Protein AF-0000000084788183 (afdb_homodimer)

Nearest PDB structures (foldseek):
  3l19-assembly2_B  TM=3.727E-01  e=2.299E-02  Cryptosporidium parvum Iowa II
  2lhh-assembly1_A  TM=4.903E-01  e=1.060E-01  Saccharomyces cerevisiae S288C
  1irj-assembly3_F  TM=5.472E-01  e=1.823E+00  Homo sapiens
  1irj-assembly1_A  TM=5.145E-01  e=3.087E+00  Homo sapiens
  3jbh-assembly1_E-1  TM=3.354E-01  e=2.500E+00  Aphonopelma

pLDDT: mean 84.07, std 25.74, range [21.78, 98.88]

Organism: Brachypodium distachyon (NCBI:txid15368)

Solvent-accessible surface area (backbone atoms only — not comparable to full-atom values): 24147 Å² total; per-residue (Å²): 137,83,79,79,76,76,72,72,74,77,70,76,78,75,74,77,72,68,62,69,68,70,58,44,65,67,57,60,65,68,68,66,78,82,59,67,41,84,66,74,66,85,78,49,37,29,44,43,37,28,54,44,67,27,22,76,61,35,54,56,53,29,41,49,68,30,39,24,49,39,36,40,53,69,67,43,54,69,70,57,19,50,40,49,23,53,44,51,22,52,50,39,1,41,30,22,41,62,92,85,58,65,84,79,43,48,44,32,30,46,92,35,47,48,47,67,61,66,54,30,54,78,55,33,45,47,86,74,22,36,70,32,68,69,40,44,51,46,52,34,72,75,42,22,77,92,41,68,61,28,29,42,65,67,34,48,52,50,47,51,63,70,30,48,39,89,91,42,42,70,25,39,17,58,45,51,54,52,52,51,52,47,45,70,71,55,32,46,96,89,47,39,33,36,48,68,54,54,56,20,52,53,38,20,55,41,57,56,51,50,32,52,51,50,51,51,51,61,70,71,106,136,84,78,81,77,77,72,74,74,76,68,77,78,74,74,77,74,67,64,70,68,71,59,41,66,68,59,59,64,71,71,66,78,83,59,66,42,85,67,75,67,83,76,49,36,29,45,43,37,28,56,44,66,27,23,74,59,34,55,57,52,29,43,49,68,31,38,24,50,39,35,40,53,67,67,45,54,68,69,58,19,50,41,48,23,54,45,50,22,51,50,39,1,41,31,21,42,61,92,85,57,68,84,79,42,47,43,32,29,47,91,36,47,48,47,67,62,67,56,28,54,77,56,33,44,48,86,74,21,36,74,32,69,69,40,47,51,46,52,34,73,75,43,24,77,91,41,69,60,26,30,42,67,68,34,49,52,50,47,51,64,71,31,50,39,88,90,43,42,70,24,39,17,58,45,53,52,51,51,51,52,48,45,71,71,54,32,46,96,88,46,40,32,34,48,68,52,54,55,19,53,54,36,19,55,39,58,56,51,51,30,52,52,50,53,52,50,61,70,73,104

Radius of gyration: 25.4 Å; Cα contacts (8 Å, |Δi|>4): 578; chains: 2; bounding box: 79×82×58 Å

InterPro domains:
  IPR002048 EF-hand domain [PS50222] (42-77)
  IPR007736 Caleosin-related [PF05042] (43-210)
  IPR007736 Caleosin-related [PTHR31495] (33-217)

Foldseek 3Di:
DPPDPPPPPPPPPPPPPPDVPVVCVVPVVPPDDLPQPQPPCVPDALQLLLCVLLVPSNPQKHALVSQLVLCVLLPDDNVVSNVVSQVVQQLQQVQQDDPPDDPPRRMHGSCRNLSSDFFLDQCQAPSNLHGDVVSLQVLLVPQVDPDSFWHAPVSLVVSLVVSDDPVCNVRSPVSVVVSVVLQVRAADPVRIRGSVSVSCNSRNVNSVVSSVVVVVVVVVD/DPPDPPPDPPPPPPPPPPDPPVVCVVPVVPPDDLPQPQPPCVPDALQLLLCVLLVVSNPQKHALVSQLVLCVLLPDDNVVSNVVSQVVQQLQQVQQDDPPDDPPRRMHGSCRSLSSDFFLDQCQAPSNLHGDVVSLQVLLVPQVDVDSFWHAPVSLVVSLVVSDDPVCNVRSPVSVVVSVVLQVRAADPVRIRGSVSVSCNSRNVNSVVSSVVVVVVVVVD

Secondary structure (DSSP, 8-state):
-----GGGG----------HHHHHHHHTTTT---------GGG--HHHHHHHTT-TT-SSEE-HHHHHHHHHHTT--HHHHHHHHHHHHHHHHHHHS-TTPPSS---EEGGGGGGG--SSS-S-B-TTS-B-HHHHHHHHHHH--SBTTEE-HHHHHHHHHHT--TT-GGGGHHHHHHHHHHHHHH--TTS-EEHHHHHHHHHSHHHHHHHHHHHHHHHH-/-----GGGG----------HHHHHHHHTTTT---------GGG--HHHHHHHTT-TT-SSEE-HHHHHHHHHHTT--HHHHHHHHHHHHHHHHHHHS-TTPPSS---EEGGGGGGG--SSS-S-B-TTS-B-HHHHHHHHHHH--SBTTEE-HHHHHHHHHHT--TT-GGGSHHHHHHHHHHHHHH--TTS-EEHHHHHHHHHSHHHHHHHHHHHHHHHH-

Sequence (442 aa):
MMVNRRRLLEGGVASLQLPPVTILLFLWICSWGHATADADTANMTALQKHVSFFDRNKDGIITPSETFEGFVALGYDVAFSRDFASSVHAALGPITSPVDAPLPHVAIYIDQIHRAMHGSDTGALDAKGRFVPQKFEEIFIKHAKVRQDALTSSEVEEMILASRDPLDPRSWSAPETEWGLTYKLASDKRGFLHKDSVRGIYDGSLFVKLEEERMSYQSEMMMVNRRRLLEGGVASLQLPPVTILLFLWICSWGHATADADTANMTALQKHVSFFDRNKDGIITPSETFEGFVALGYDVAFSRDFASSVHAALGPITSPVDAPLPHVAIYIDQIHRAMHGSDTGALDAKGRFVPQKFEEIFIKHAKVRQDALTSSEVEEMILASRDPLDPRSWSAPETEWGLTYKLASDKRGFLHKDSVRGIYDGSLFVKLEEERMSYQSEM

Structure (mmCIF, N/CA/C/O backbone):
data_AF-0000000084788183-model_v1
#
loop_
_entity.id
_entity.type
_entity.pdbx_description
1 polymer 'EF-hand domain-containing protein'
#
loop_
_atom_site.group_PDB
_atom_site.id
_atom_site.type_symbol
_atom_site.label_atom_id
_atom_site.label_alt_id
_atom_site.label_comp_id
_atom_site.label_asym_id
_atom_site.label_entity_id
_atom_site.label_seq_id
_atom_site.pdbx_PDB_ins_code
_atom_site.Cartn_x
_atom_site.Cartn_y
_atom_site.Cartn_z
_atom_site.occupancy
_atom_site.B_iso_or_equiv
_atom_site.auth_seq_id
_atom_site.auth_comp_id
_atom_site.auth_asym_id
_atom_site.auth_atom_id
_atom_site.pdbx_PDB_model_num
ATOM 1 N N . MET A 1 1 ? -52.344 -48.938 0.694 1 25.39 1 MET A N 1
ATOM 2 C CA . MET A 1 1 ? -50.938 -48.906 0.22 1 25.39 1 MET A CA 1
ATOM 3 C C . MET A 1 1 ? -50.344 -47.531 0.364 1 25.39 1 MET A C 1
ATOM 5 O O . MET A 1 1 ? -50.594 -46.656 -0.473 1 25.39 1 MET A O 1
ATOM 9 N N . MET A 1 2 ? -50.406 -46.969 1.59 1 27.22 2 MET A N 1
ATOM 10 C CA . MET A 1 2 ? -50.156 -45.625 2.125 1 27.22 2 MET A CA 1
ATOM 11 C C . MET A 1 2 ? -48.688 -45.281 2.068 1 27.22 2 MET A C 1
ATOM 13 O O . MET A 1 2 ? -47.875 -45.938 2.715 1 27.22 2 MET A O 1
ATOM 17 N N . VAL A 1 3 ? -48.188 -44.969 0.795 1 27.77 3 VAL A N 1
ATOM 18 C CA . VAL A 1 3 ? -46.844 -44.625 0.38 1 27.77 3 VAL A CA 1
ATOM 19 C C . VAL A 1 3 ? -46.281 -43.5 1.253 1 27.77 3 VAL A C 1
ATOM 21 O O . VAL A 1 3 ? -46.969 -42.5 1.497 1 27.77 3 VAL A O 1
ATOM 24 N N . ASN A 1 4 ? -45.312 -43.844 2.129 1 21.95 4 ASN A N 1
ATOM 25 C CA . ASN A 1 4 ? -44.531 -43.219 3.199 1 21.95 4 ASN A CA 1
ATOM 26 C C . ASN A 1 4 ? -43.719 -42.062 2.684 1 21.95 4 ASN A C 1
ATOM 28 O O . ASN A 1 4 ? -42.781 -42.25 1.893 1 21.95 4 ASN A O 1
ATOM 32 N N . ARG A 1 5 ? -44.25 -40.875 2.398 1 22.05 5 ARG A N 1
ATOM 33 C CA . ARG A 1 5 ? -43.719 -39.625 1.865 1 22.05 5 ARG A CA 1
ATOM 34 C C . ARG A 1 5 ? -42.594 -39.062 2.74 1 22.05 5 ARG A C 1
ATOM 36 O O . ARG A 1 5 ? -42.156 -37.938 2.566 1 22.05 5 ARG A O 1
ATOM 43 N N . ARG A 1 6 ? -42.281 -39.719 3.934 1 24.25 6 ARG A N 1
ATOM 44 C CA . ARG A 1 6 ? -41.5 -38.906 4.871 1 24.25 6 ARG A CA 1
ATOM 45 C C . ARG A 1 6 ? -40.062 -38.719 4.379 1 24.25 6 ARG A C 1
ATOM 47 O O . ARG A 1 6 ? -39.219 -38.219 5.125 1 24.25 6 ARG A O 1
ATOM 54 N N . ARG A 1 7 ? -39.594 -39.312 3.268 1 22.52 7 ARG A N 1
ATOM 55 C CA . ARG A 1 7 ? -38.156 -39.438 3.199 1 22.52 7 ARG A CA 1
ATOM 56 C C . ARG A 1 7 ? -37.469 -38.094 2.955 1 22.52 7 ARG A C 1
ATOM 58 O O . ARG A 1 7 ? -36.25 -38 2.912 1 22.52 7 ARG A O 1
ATOM 65 N N . LEU A 1 8 ? -38.156 -37.062 2.42 1 23.86 8 LEU A N 1
ATOM 66 C CA . LEU A 1 8 ? -37.344 -36.188 1.579 1 23.86 8 LEU A CA 1
ATOM 67 C C . LEU A 1 8 ? -36.469 -35.281 2.43 1 23.86 8 LEU A C 1
ATOM 69 O O . LEU A 1 8 ? -35.531 -34.656 1.926 1 23.86 8 LEU A O 1
ATOM 73 N N . LEU A 1 9 ? -36.844 -34.875 3.65 1 24.25 9 LEU A N 1
ATOM 74 C CA . LEU A 1 9 ? -36.406 -33.562 4.023 1 24.25 9 LEU A CA 1
ATOM 75 C C . LEU A 1 9 ? -34.969 -33.594 4.562 1 24.25 9 LEU A C 1
ATOM 77 O O . LEU A 1 9 ? -34.469 -32.625 5.109 1 24.25 9 LEU A O 1
ATOM 81 N N . GLU A 1 10 ? -34.344 -34.781 4.625 1 24.41 10 GLU A N 1
ATOM 82 C CA . GLU A 1 10 ? -33.156 -34.625 5.457 1 24.41 10 GLU A CA 1
ATOM 83 C C . GLU A 1 10 ? -32.031 -33.906 4.711 1 24.41 10 GLU A C 1
ATOM 85 O O . GLU A 1 10 ? -31.312 -34.5 3.91 1 24.41 10 GLU A O 1
ATOM 90 N N . GLY A 1 11 ? -32.312 -32.781 4.023 1 24.25 11 GLY A N 1
ATOM 91 C CA . GLY A 1 11 ? -31.219 -32.125 3.346 1 24.25 11 GLY A CA 1
ATOM 92 C C . GLY A 1 11 ? -30.078 -31.766 4.281 1 24.25 11 GLY A C 1
ATOM 93 O O . GLY A 1 11 ? -30.312 -31.25 5.379 1 24.25 11 GLY A O 1
ATOM 94 N N . GLY A 1 12 ? -29.016 -32.531 4.332 1 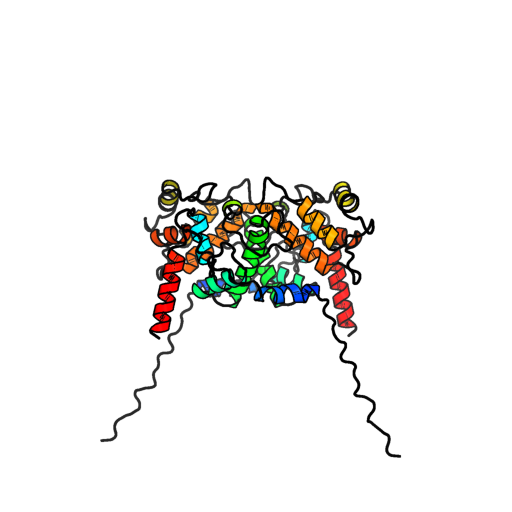23.78 12 GLY A N 1
ATOM 95 C CA . GLY A 1 12 ? -27.797 -32.406 5.105 1 23.78 12 GLY A CA 1
ATOM 96 C C . GLY A 1 12 ? -27.172 -31.016 5 1 23.78 12 GLY A C 1
ATOM 97 O O . GLY A 1 12 ? -26.984 -30.5 3.896 1 23.78 12 GLY A O 1
ATOM 98 N N . VAL A 1 13 ? -27.453 -30.094 5.918 1 26.23 13 VAL A N 1
ATOM 99 C CA . VAL A 1 13 ? -26.75 -28.828 6.121 1 26.23 13 VAL A CA 1
ATOM 100 C C . VAL A 1 13 ? -25.25 -29.062 6.07 1 26.23 13 VAL A C 1
ATOM 102 O O . VAL A 1 13 ? -24.703 -29.797 6.895 1 26.23 13 VAL A O 1
ATOM 105 N N . ALA A 1 14 ? -24.656 -29.172 4.855 1 27.97 14 ALA A N 1
ATOM 106 C CA . ALA A 1 14 ? -23.203 -29.172 4.703 1 27.97 14 ALA A CA 1
ATOM 107 C C . ALA A 1 14 ? -22.562 -28.125 5.609 1 27.97 14 ALA A C 1
ATOM 109 O O . ALA A 1 14 ? -22.891 -26.938 5.531 1 27.97 14 ALA A O 1
ATOM 110 N N . SER A 1 15 ? -22.188 -28.469 6.824 1 24.59 15 SER A N 1
ATOM 111 C CA . SER A 1 15 ? -21.344 -27.672 7.707 1 24.59 15 SER A CA 1
ATOM 112 C C . SER A 1 15 ? -20.125 -27.125 6.969 1 24.59 15 SER A C 1
ATOM 114 O O . SER A 1 15 ? -19.281 -27.906 6.496 1 24.59 15 SER A O 1
ATOM 116 N N . LEU A 1 16 ? -20.312 -26.125 6.188 1 27.3 16 LEU A N 1
ATOM 117 C CA . LEU A 1 16 ? -19.172 -25.359 5.676 1 27.3 16 LEU A CA 1
ATOM 118 C C . LEU A 1 16 ? -18.109 -25.172 6.754 1 27.3 16 LEU A C 1
ATOM 120 O O . LEU A 1 16 ? -18.312 -24.406 7.699 1 27.3 16 LEU A O 1
ATOM 124 N N . GLN A 1 17 ? -17.453 -26.281 7.062 1 25.56 17 GLN A N 1
ATOM 125 C CA . GLN A 1 17 ? -16.266 -26.188 7.902 1 25.56 17 GLN A CA 1
ATOM 126 C C . GLN A 1 17 ? -15.289 -25.156 7.363 1 25.56 17 GLN A C 1
ATOM 128 O O . GLN A 1 17 ? -14.672 -25.359 6.316 1 25.56 17 GLN A O 1
ATOM 133 N N . LEU A 1 18 ? -15.625 -23.938 7.5 1 30.17 18 LEU A N 1
ATOM 134 C CA . LEU A 1 18 ? -14.641 -22.906 7.215 1 30.17 18 LEU A CA 1
ATOM 135 C C . LEU A 1 18 ? -13.32 -23.203 7.906 1 30.17 18 LEU A C 1
ATOM 137 O O . LEU A 1 18 ? -13.297 -23.578 9.078 1 30.17 18 LEU A O 1
ATOM 141 N N . PRO A 1 19 ? -12.406 -23.641 7.16 1 30.25 19 PRO A N 1
ATOM 142 C CA . PRO A 1 19 ? -11.141 -23.969 7.824 1 30.25 19 PRO A CA 1
ATOM 143 C C . PRO A 1 19 ? -10.711 -22.906 8.828 1 30.25 19 PRO A C 1
ATOM 145 O O . PRO A 1 19 ? -11.102 -21.75 8.711 1 30.25 19 PRO A O 1
ATOM 148 N N . PRO A 1 20 ? -10.188 -23.281 10.047 1 30.67 20 PRO A N 1
ATOM 149 C CA . PRO A 1 20 ? -9.812 -22.516 11.234 1 30.67 20 PRO A CA 1
ATOM 150 C C . PRO A 1 20 ? -8.906 -21.328 10.914 1 30.67 20 PRO A C 1
ATOM 152 O O . PRO A 1 20 ? -8.773 -20.406 11.727 1 30.67 20 PRO A O 1
ATOM 155 N N . VAL A 1 21 ? -8.25 -21.375 9.773 1 30.53 21 VAL A N 1
ATOM 156 C CA . VAL A 1 21 ? -7.246 -20.328 9.664 1 30.53 21 VAL A CA 1
ATOM 157 C C . VAL A 1 21 ? -7.93 -18.984 9.398 1 30.53 21 VAL A C 1
ATOM 159 O O . VAL A 1 21 ? -7.395 -17.938 9.75 1 30.53 21 VAL A O 1
ATOM 162 N N . THR A 1 22 ? -9.008 -18.891 8.57 1 32.03 22 THR A N 1
ATOM 163 C CA . THR A 1 22 ? -9.648 -17.625 8.266 1 32.03 22 THR A CA 1
ATOM 164 C C . THR A 1 22 ? -10.32 -17.047 9.508 1 32.03 22 THR A C 1
ATOM 166 O O . THR A 1 22 ? -10.422 -15.828 9.656 1 32.03 22 THR A O 1
ATOM 169 N N . ILE A 1 23 ? -10.914 -17.875 10.438 1 31.59 23 ILE A N 1
ATOM 170 C CA . ILE A 1 23 ? -11.523 -17.438 11.688 1 31.59 23 ILE A CA 1
ATOM 171 C C . ILE A 1 23 ? -10.461 -16.844 12.602 1 31.59 23 ILE A C 1
ATOM 173 O O . ILE A 1 23 ? -10.773 -16.016 13.469 1 31.59 23 ILE A O 1
ATOM 177 N N . LEU A 1 24 ? -9.195 -17.172 12.344 1 29.7 24 LEU A N 1
ATOM 178 C CA . LEU A 1 24 ? -8.148 -16.734 13.258 1 29.7 24 LEU A CA 1
ATOM 179 C C . LEU A 1 24 ? -7.852 -15.242 13.062 1 29.7 24 LEU A C 1
ATOM 181 O O . LEU A 1 24 ? -7.484 -14.555 14.016 1 29.7 24 LEU A O 1
ATOM 185 N N . LEU A 1 25 ? -7.988 -14.766 11.789 1 31.23 25 LEU A N 1
ATOM 186 C CA . LEU A 1 25 ? -7.59 -13.367 11.695 1 31.23 25 LEU A CA 1
ATOM 187 C C . LEU A 1 25 ? -8.594 -12.469 12.414 1 31.23 25 LEU A C 1
ATOM 189 O O . LEU A 1 25 ? -8.203 -11.484 13.047 1 31.23 25 LEU A O 1
ATOM 193 N N . PHE A 1 26 ? -9.891 -12.805 12.344 1 33.22 26 PHE A N 1
ATOM 194 C CA . PHE A 1 26 ? -10.859 -11.93 12.984 1 33.22 26 PHE A CA 1
ATOM 195 C C . PHE A 1 26 ? -10.742 -12 14.5 1 33.22 26 PHE A C 1
ATOM 197 O O . PHE A 1 26 ? -10.867 -10.984 15.188 1 33.22 26 PHE A O 1
ATOM 204 N N . LEU A 1 27 ? -10.625 -13.203 15.031 1 32.66 27 LEU A N 1
ATOM 205 C CA . LEU A 1 27 ? -10.766 -13.398 16.469 1 32.66 27 LEU A CA 1
ATOM 206 C C . LEU A 1 27 ? -9.523 -12.922 17.203 1 32.66 27 LEU A C 1
ATOM 208 O O . LEU A 1 27 ? -9.586 -12.594 18.391 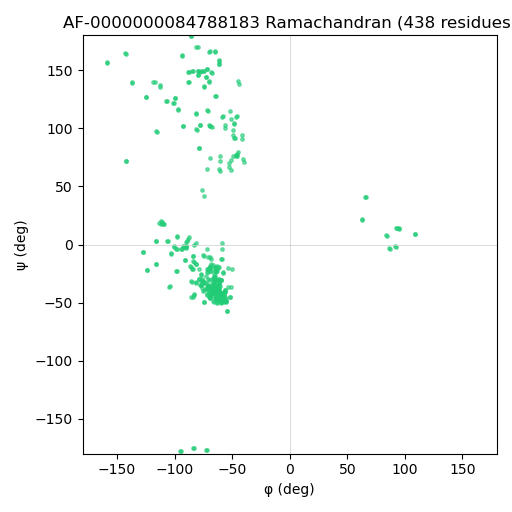1 32.66 27 LEU A O 1
ATOM 212 N N . TRP A 1 28 ? -8.383 -13.047 16.547 1 33.78 28 TRP A N 1
ATOM 213 C CA . TRP A 1 28 ? -7.18 -12.742 17.312 1 33.78 28 TRP A CA 1
ATOM 214 C C . TRP A 1 28 ? -7.102 -11.258 17.641 1 33.78 28 TRP A C 1
ATOM 216 O O . TRP A 1 28 ? -6.312 -10.844 18.5 1 33.78 28 TRP A O 1
ATOM 226 N N . ILE A 1 29 ? -7.902 -10.477 17.031 1 33.47 29 ILE A N 1
ATOM 227 C CA . ILE A 1 29 ? -7.789 -9.039 17.281 1 33.47 29 ILE A CA 1
ATOM 228 C C . ILE A 1 29 ? -8.18 -8.734 18.719 1 33.47 29 ILE A C 1
ATOM 230 O O . ILE A 1 29 ? -7.602 -7.848 19.359 1 33.47 29 ILE A O 1
ATOM 234 N N . CYS A 1 30 ? -9.109 -9.5 19.234 1 33.22 30 CYS A N 1
ATOM 235 C CA . CYS A 1 30 ? -9.727 -8.969 20.453 1 33.22 30 CYS A CA 1
ATOM 236 C C . CYS A 1 30 ? -8.82 -9.148 21.656 1 33.22 30 CYS A C 1
ATOM 238 O O . CYS A 1 30 ? -9.023 -8.523 22.703 1 33.22 30 CYS A O 1
ATOM 240 N N . SER A 1 31 ? -8.07 -10.219 21.719 1 30.95 31 SER A N 1
ATOM 241 C CA . SER A 1 31 ? -7.648 -10.508 23.078 1 30.95 31 SER A CA 1
ATOM 242 C C . SER A 1 31 ? -6.348 -9.789 23.422 1 30.95 31 SER A C 1
ATOM 244 O O . SER A 1 31 ? -5.613 -10.211 24.312 1 30.95 31 SER A O 1
ATOM 246 N N . TRP A 1 32 ? -5.793 -8.945 22.578 1 36 32 TRP A N 1
ATOM 247 C CA . TRP A 1 32 ? -4.5 -8.508 23.094 1 36 32 TRP A CA 1
ATOM 248 C C . TRP A 1 32 ? -4.672 -7.582 24.297 1 36 32 TRP A C 1
ATOM 250 O O . TRP A 1 32 ? -5.555 -6.723 24.297 1 36 32 TRP A O 1
ATOM 260 N N . GLY A 1 33 ? -4.246 -7.969 25.438 1 32.81 33 GLY A N 1
ATOM 261 C CA . GLY A 1 33 ? -4.156 -7.254 26.688 1 32.81 33 GLY A CA 1
ATOM 262 C C . GLY A 1 33 ? -3.566 -5.863 26.547 1 32.81 33 GLY A C 1
ATOM 263 O O . GLY A 1 33 ? -2.584 -5.672 25.828 1 32.81 33 GLY A O 1
ATOM 264 N N . HIS A 1 34 ? -4.316 -4.801 26.719 1 35.16 34 HIS A N 1
ATOM 265 C CA . HIS A 1 34 ? -4.078 -3.365 26.844 1 35.16 34 HIS A CA 1
ATOM 266 C C . HIS A 1 34 ? -3.02 -3.062 27.891 1 35.16 34 HIS A C 1
ATOM 268 O O . HIS A 1 34 ? -3.314 -3.062 29.094 1 35.16 34 HIS A O 1
ATOM 274 N N . ALA A 1 35 ? -1.758 -3.447 27.766 1 35.28 35 ALA A N 1
ATOM 275 C CA . ALA A 1 35 ? -0.827 -2.844 28.719 1 35.28 35 ALA A CA 1
ATOM 276 C C . ALA A 1 35 ? -0.642 -1.355 28.438 1 35.28 35 ALA A C 1
ATOM 278 O O . ALA A 1 35 ? -0.276 -0.971 27.328 1 35.28 35 ALA A O 1
ATOM 279 N N . THR A 1 3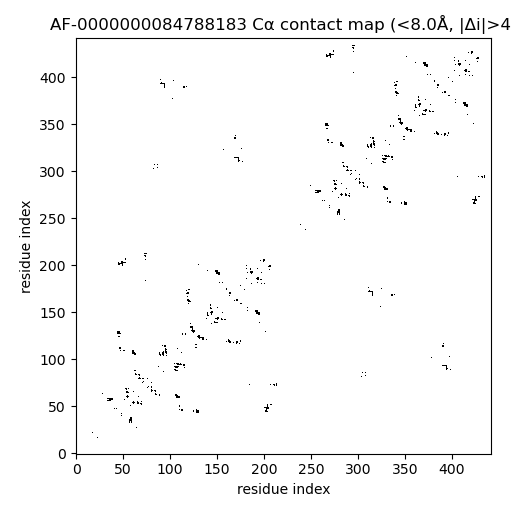6 ? -1.177 -0.419 29.062 1 35.62 36 THR A N 1
ATOM 280 C CA . THR A 1 36 ? -0.984 1.026 29.016 1 35.62 36 THR A CA 1
ATOM 281 C C . THR A 1 36 ? 0.451 1.393 29.375 1 35.62 36 THR A C 1
ATOM 283 O O . THR A 1 36 ? 0.845 1.298 30.547 1 35.62 36 THR A O 1
ATOM 286 N N . ALA A 1 37 ? 1.473 1.023 28.656 1 40.69 37 ALA A N 1
ATOM 287 C CA . ALA A 1 37 ? 2.764 1.625 28.969 1 40.69 37 ALA A CA 1
ATOM 288 C C . ALA A 1 37 ? 2.777 3.111 28.625 1 40.69 37 ALA A C 1
ATOM 290 O O . ALA A 1 37 ? 2.436 3.494 27.5 1 40.69 37 ALA A O 1
ATOM 291 N N . ASP A 1 38 ? 2.637 4.094 29.516 1 39.44 38 ASP A N 1
ATOM 292 C CA . ASP A 1 38 ? 2.818 5.527 29.312 1 39.44 38 ASP A CA 1
ATOM 293 C C . ASP A 1 38 ? 4.113 5.824 28.562 1 39.44 38 ASP A C 1
ATOM 295 O O . ASP A 1 38 ? 5.207 5.574 29.078 1 39.44 38 ASP A O 1
ATOM 299 N N . ALA A 1 39 ? 4.254 5.652 27.328 1 48.75 39 ALA A N 1
ATOM 300 C CA . ALA A 1 39 ? 5.434 5.961 26.531 1 48.75 39 ALA A CA 1
ATOM 301 C C . ALA A 1 39 ? 5.805 7.438 26.641 1 48.75 39 ALA A C 1
ATOM 303 O O . ALA A 1 39 ? 4.945 8.312 26.516 1 48.75 39 ALA A O 1
ATOM 304 N N . ASP A 1 40 ? 6.914 7.836 27.281 1 55.56 40 ASP A N 1
ATOM 305 C CA . ASP A 1 40 ? 7.508 9.164 27.406 1 55.56 40 ASP A CA 1
ATOM 306 C C . ASP A 1 40 ? 7.609 9.852 26.062 1 55.56 40 ASP A C 1
ATOM 308 O O . ASP A 1 40 ? 8.414 9.453 25.203 1 55.56 40 ASP A O 1
ATOM 312 N N . THR A 1 41 ? 6.602 10.664 25.609 1 65.75 41 THR A N 1
ATOM 313 C CA . THR A 1 41 ? 6.508 11.43 24.375 1 65.75 41 THR A CA 1
ATOM 314 C C . THR A 1 41 ? 7.645 12.445 24.266 1 65.75 41 THR A C 1
ATOM 316 O O . THR A 1 41 ? 7.941 12.953 23.188 1 65.75 41 THR A O 1
ATOM 319 N N . ALA A 1 42 ? 8.336 12.641 25.344 1 74.19 42 ALA A N 1
ATOM 320 C CA . ALA A 1 42 ? 9.352 13.695 25.344 1 74.19 42 ALA A CA 1
ATOM 321 C C . ALA A 1 42 ? 10.531 13.312 24.453 1 74.19 42 ALA A C 1
ATOM 323 O O . ALA A 1 42 ? 11.18 14.18 23.859 1 74.19 42 ALA A O 1
ATOM 324 N N . ASN A 1 43 ? 10.68 12.133 24.188 1 89.38 43 ASN A N 1
ATOM 325 C CA . ASN A 1 43 ? 11.859 11.727 23.422 1 89.38 43 ASN A CA 1
ATOM 326 C C . ASN A 1 43 ? 11.477 11.203 22.047 1 89.38 43 ASN A C 1
ATOM 328 O O . ASN A 1 43 ? 12.312 10.617 21.344 1 89.38 43 ASN A O 1
ATOM 332 N N . MET A 1 44 ? 10.289 11.539 21.656 1 95.06 44 MET A N 1
ATOM 333 C CA . MET A 1 44 ? 9.836 11.078 20.344 1 95.06 44 MET A CA 1
ATOM 334 C C . MET A 1 44 ? 10.242 12.055 19.25 1 95.06 44 MET A C 1
ATOM 336 O O . MET A 1 44 ? 10.227 13.266 19.453 1 95.06 44 MET A O 1
ATOM 340 N N . THR A 1 45 ? 10.656 11.469 18.125 1 97.62 45 THR A N 1
ATOM 341 C CA . THR A 1 45 ? 10.805 12.289 16.922 1 97.62 45 THR A CA 1
ATOM 342 C C . THR A 1 45 ? 9.445 12.828 16.469 1 97.62 45 THR A C 1
ATOM 344 O O . THR A 1 45 ? 8.406 12.359 16.922 1 97.62 45 THR A O 1
ATOM 347 N N . ALA A 1 46 ? 9.438 13.828 15.547 1 97.94 46 ALA A N 1
ATOM 348 C CA . ALA A 1 46 ? 8.195 14.367 14.992 1 97.94 46 ALA A CA 1
ATOM 349 C C . ALA A 1 46 ? 7.367 13.266 14.336 1 97.94 46 ALA A C 1
ATOM 351 O O . ALA A 1 46 ? 6.145 13.203 14.508 1 97.94 46 ALA A O 1
ATOM 352 N N . LEU A 1 47 ? 8.023 12.383 13.617 1 98.38 47 LEU A N 1
ATOM 353 C CA . LEU A 1 47 ? 7.336 11.289 12.938 1 98.38 47 LEU A CA 1
ATOM 354 C C . LEU A 1 47 ? 6.691 10.352 13.945 1 98.38 47 LEU A C 1
ATOM 356 O O . LEU A 1 47 ? 5.551 9.914 13.758 1 98.38 47 LEU A O 1
ATOM 360 N N . GLN A 1 48 ? 7.402 9.984 14.977 1 98.5 48 GLN A N 1
ATOM 361 C CA . GLN A 1 48 ? 6.836 9.141 16.031 1 98.5 48 GLN A CA 1
ATOM 362 C C . GLN A 1 48 ? 5.629 9.812 16.672 1 98.5 48 GLN A C 1
ATOM 364 O O . GLN A 1 48 ? 4.621 9.156 16.953 1 98.5 48 GLN A O 1
ATOM 369 N N . LYS A 1 49 ? 5.719 11.102 16.906 1 98.12 49 LYS A N 1
ATOM 370 C CA . LYS A 1 49 ? 4.59 11.844 1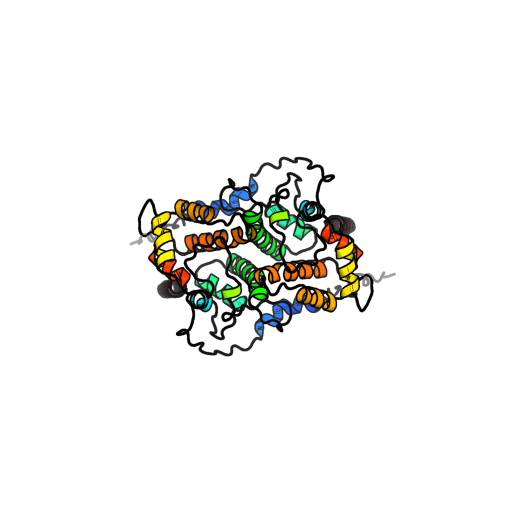7.453 1 98.12 49 LYS A CA 1
ATOM 371 C C . LYS A 1 49 ? 3.396 11.812 16.5 1 98.12 49 LYS A C 1
ATOM 373 O O . LYS A 1 49 ? 2.256 11.641 16.938 1 98.12 49 LYS A O 1
ATOM 378 N N . HIS A 1 50 ? 3.664 11.984 15.281 1 98.12 50 HIS A N 1
ATOM 379 C CA . HIS A 1 50 ? 2.637 11.953 14.242 1 98.12 50 HIS A CA 1
ATOM 380 C C . HIS A 1 50 ? 1.79 10.688 14.344 1 98.12 50 HIS A C 1
ATOM 382 O O . HIS A 1 50 ? 0.559 10.75 14.305 1 98.12 50 HIS A O 1
ATOM 388 N N . VAL A 1 51 ? 2.416 9.539 14.523 1 98.5 51 VAL A N 1
ATOM 389 C CA . VAL A 1 51 ? 1.666 8.289 14.469 1 98.5 51 VAL A CA 1
ATOM 390 C C . VAL A 1 51 ? 1.17 7.918 15.859 1 98.5 51 VAL A C 1
ATOM 392 O O . VAL A 1 51 ? 0.281 7.074 16.016 1 98.5 51 VAL A O 1
ATOM 395 N N . SER A 1 52 ? 1.685 8.57 16.875 1 98.06 52 SER A N 1
ATOM 396 C CA . SER A 1 52 ? 1.335 8.219 18.25 1 98.06 52 SER A CA 1
ATOM 397 C C . SER A 1 52 ? -0.136 8.508 18.531 1 98.06 52 SER A C 1
ATOM 399 O O . SER A 1 52 ? -0.728 7.902 19.438 1 98.06 52 SER A O 1
ATOM 401 N N . PHE A 1 53 ? -0.713 9.445 17.781 1 98.25 53 PHE A N 1
ATOM 402 C CA . PHE A 1 53 ? -2.143 9.695 17.922 1 98.25 53 PHE A CA 1
ATOM 403 C C . PHE A 1 53 ? -2.938 8.406 17.75 1 98.25 53 PHE A C 1
ATOM 405 O O . PHE A 1 53 ? -3.953 8.203 18.422 1 98.25 53 PHE A O 1
ATOM 412 N N . PHE A 1 54 ? -2.527 7.512 16.875 1 98.69 54 PHE A N 1
ATOM 413 C CA . PHE A 1 54 ? -3.279 6.312 16.531 1 98.69 54 PHE A CA 1
ATOM 414 C C . PHE A 1 54 ? -3.031 5.207 17.547 1 98.69 54 PHE A C 1
ATOM 416 O O . PHE A 1 54 ? -3.719 4.184 17.547 1 98.69 54 PHE A O 1
ATOM 423 N N . ASP A 1 55 ? -1.985 5.402 18.328 1 98.69 55 ASP A N 1
ATOM 424 C CA . ASP A 1 55 ? -1.736 4.496 19.438 1 98.69 55 ASP A CA 1
ATOM 425 C C . ASP A 1 55 ? -2.65 4.812 20.625 1 98.69 55 ASP A C 1
ATOM 427 O O . ASP A 1 55 ? -2.219 5.426 21.594 1 98.69 55 ASP A O 1
ATOM 431 N N . ARG A 1 56 ? -3.805 4.328 20.594 1 98 56 ARG A N 1
ATOM 432 C CA . ARG A 1 56 ? -4.883 4.758 21.469 1 98 56 ARG A CA 1
ATOM 433 C C . ARG A 1 56 ? -4.637 4.301 22.906 1 98 56 ARG A C 1
ATOM 435 O O . ARG A 1 56 ? -5.051 4.965 23.859 1 98 56 ARG A O 1
ATOM 442 N N . ASN A 1 57 ? -3.936 3.162 23.062 1 97.5 57 ASN A N 1
ATOM 443 C CA . ASN A 1 57 ? -3.689 2.682 24.422 1 97.5 57 ASN A CA 1
ATOM 444 C C . ASN A 1 57 ? -2.275 3.021 24.891 1 97.5 57 ASN A C 1
ATOM 446 O O . ASN A 1 57 ? -1.862 2.617 25.969 1 97.5 57 ASN A O 1
ATOM 450 N N . LYS A 1 58 ? -1.456 3.631 24.078 1 97.06 58 LYS A N 1
ATOM 451 C CA . LYS A 1 58 ? -0.162 4.227 24.406 1 97.06 58 LYS A CA 1
ATOM 452 C C . LYS A 1 58 ? 0.849 3.158 24.812 1 97.06 58 LYS A C 1
ATOM 454 O O . LYS A 1 58 ? 1.624 3.357 25.75 1 97.06 58 LYS A O 1
ATOM 459 N N . ASP A 1 59 ? 0.859 2.025 24.125 1 97.56 59 ASP A N 1
ATOM 460 C CA . ASP A 1 59 ? 1.819 0.98 24.469 1 97.56 59 ASP A CA 1
ATOM 461 C C . ASP A 1 59 ? 2.936 0.9 23.422 1 97.56 59 ASP A C 1
ATOM 463 O O . ASP A 1 59 ? 3.762 -0.015 23.469 1 97.56 59 ASP A O 1
ATOM 467 N N . GLY A 1 60 ? 2.92 1.757 22.453 1 97.75 60 GLY A N 1
ATOM 468 C CA . GLY A 1 60 ? 3.99 1.823 21.484 1 97.75 60 GLY A CA 1
ATOM 469 C C . GLY A 1 60 ? 3.73 0.972 20.25 1 97.75 60 GLY A C 1
ATOM 470 O O . GLY A 1 60 ? 4.547 0.936 19.328 1 97.75 60 GLY A O 1
ATOM 471 N N . ILE A 1 61 ? 2.607 0.265 20.234 1 98.12 61 ILE A N 1
ATOM 472 C CA . ILE A 1 61 ? 2.199 -0.61 19.141 1 98.12 61 ILE A CA 1
ATOM 473 C C . ILE A 1 61 ? 0.808 -0.212 18.656 1 98.12 61 ILE A C 1
ATOM 475 O O . ILE A 1 61 ? -0.119 -0.065 19.453 1 98.12 61 ILE A O 1
ATOM 479 N N . ILE A 1 62 ? 0.665 0.021 17.359 1 98.75 62 ILE A N 1
ATOM 480 C CA . ILE A 1 62 ? -0.623 0.401 16.797 1 98.75 62 ILE A CA 1
ATOM 481 C C . ILE A 1 62 ? -1.271 -0.812 16.125 1 98.75 62 ILE A C 1
ATOM 483 O O . ILE A 1 62 ? -0.687 -1.425 15.234 1 98.75 62 ILE A O 1
ATOM 487 N N . THR A 1 63 ? -2.422 -1.132 16.578 1 98.56 63 THR A N 1
ATOM 488 C CA . THR A 1 63 ? -3.18 -2.227 15.977 1 98.56 63 THR A CA 1
ATOM 489 C C . THR A 1 63 ? -4.129 -1.703 14.906 1 98.56 63 THR A C 1
ATOM 491 O O . THR A 1 63 ? -4.406 -0.504 14.844 1 98.56 63 THR A O 1
ATOM 494 N N . PRO A 1 64 ? -4.598 -2.582 14.055 1 98.38 64 PRO A N 1
ATOM 495 C CA . PRO A 1 64 ? -5.566 -2.133 13.047 1 98.38 64 PRO A CA 1
ATOM 496 C C . PRO A 1 64 ? -6.793 -1.466 13.672 1 98.38 64 PRO A C 1
ATOM 498 O O . PRO A 1 64 ? -7.305 -0.482 13.133 1 98.38 64 PRO A O 1
ATOM 501 N N . SER A 1 65 ? -7.242 -1.992 14.758 1 98.5 65 SER A N 1
ATOM 502 C CA . SER A 1 65 ? -8.406 -1.421 15.43 1 98.5 65 SER A CA 1
ATOM 503 C C . SER A 1 65 ? -8.125 0.001 15.906 1 98.5 65 SER A C 1
ATOM 505 O O . SER A 1 65 ? -9.008 0.863 15.844 1 98.5 65 SER A O 1
ATOM 507 N N . GLU A 1 66 ? -6.949 0.257 16.312 1 98.88 66 GLU A N 1
ATOM 508 C CA . GLU A 1 66 ? -6.598 1.592 16.781 1 98.88 66 GLU A CA 1
ATOM 509 C C . GLU A 1 66 ? -6.516 2.582 15.633 1 98.88 66 GLU A C 1
ATOM 511 O O . GLU A 1 66 ? -6.945 3.73 15.758 1 98.88 66 GLU A O 1
ATOM 516 N N . THR A 1 67 ? -5.906 2.129 14.523 1 98.81 67 THR A N 1
ATOM 517 C CA . THR A 1 67 ? -5.91 2.971 13.336 1 98.81 67 THR A CA 1
ATOM 518 C C . THR A 1 67 ? -7.336 3.289 12.898 1 98.81 67 THR A C 1
ATOM 520 O O . THR A 1 67 ? -7.656 4.441 12.594 1 98.81 67 THR A O 1
ATOM 523 N N . PHE A 1 68 ? -8.188 2.264 12.922 1 98.62 68 PHE A N 1
ATOM 524 C CA . PHE A 1 68 ? -9.602 2.445 12.602 1 98.62 68 PHE A CA 1
ATOM 525 C C . PHE A 1 68 ? -10.234 3.482 13.523 1 98.62 68 PHE A C 1
ATOM 527 O O . PHE A 1 68 ? -10.875 4.422 13.055 1 98.62 68 PHE A O 1
ATOM 534 N N . GLU A 1 69 ? -10.055 3.385 14.758 1 98.69 69 GLU A N 1
ATOM 535 C CA . GLU A 1 69 ? -10.602 4.301 15.75 1 98.69 69 GLU A CA 1
ATOM 536 C C . GLU A 1 69 ? -10.094 5.723 15.523 1 98.69 69 GLU A C 1
ATOM 538 O O . GLU A 1 69 ? -10.852 6.688 15.672 1 98.69 69 GLU A O 1
ATOM 543 N N . GLY A 1 70 ? -8.828 5.805 15.234 1 98.69 70 GLY A N 1
ATOM 544 C CA . GLY A 1 70 ? -8.258 7.121 14.977 1 98.69 70 GLY A CA 1
ATOM 545 C C . GLY A 1 70 ? -8.906 7.824 13.797 1 98.69 70 GLY A C 1
ATOM 546 O O . GLY A 1 70 ? -9.227 9.008 13.875 1 98.69 70 GLY A O 1
ATOM 547 N N . PHE A 1 71 ? -9.109 7.105 12.727 1 98.62 71 PHE A N 1
ATOM 548 C CA . PHE A 1 71 ? -9.734 7.707 11.555 1 98.62 71 PHE A CA 1
ATOM 549 C C . PHE A 1 71 ? -11.18 8.094 11.852 1 98.62 71 PHE A C 1
ATOM 551 O O . PHE A 1 71 ? -11.641 9.164 11.438 1 98.62 71 PHE A O 1
ATOM 558 N N . VAL A 1 72 ? -11.867 7.27 12.555 1 98.25 72 VAL A N 1
ATOM 559 C CA . VAL A 1 72 ? -13.234 7.602 12.953 1 98.25 72 VAL A CA 1
ATOM 560 C C . VAL A 1 72 ? -13.227 8.852 13.828 1 98.25 72 VAL A C 1
ATOM 562 O O . VAL A 1 72 ? -14.047 9.75 13.641 1 98.25 72 VAL A O 1
ATOM 565 N N . ALA A 1 73 ? -12.359 8.93 14.734 1 97.94 73 ALA A N 1
ATOM 566 C CA . ALA A 1 73 ? -12.234 10.078 15.625 1 97.94 73 ALA A CA 1
ATOM 567 C C . ALA A 1 73 ? -11.969 11.359 14.844 1 97.94 73 ALA A C 1
ATOM 569 O O . ALA A 1 73 ? -12.383 12.445 15.266 1 97.94 73 ALA A O 1
ATOM 570 N N . LEU A 1 74 ? -11.32 11.227 13.742 1 98.06 74 LEU A N 1
ATOM 571 C CA . LEU A 1 74 ? -10.984 12.375 12.914 1 98.06 74 LEU A CA 1
ATOM 572 C C . LEU A 1 74 ? -12.141 12.742 12 1 98.06 74 LEU A C 1
ATOM 574 O O . LEU A 1 74 ? -12.07 13.727 11.266 1 98.06 74 LEU A O 1
ATOM 578 N N . GLY A 1 75 ? -13.188 11.883 11.914 1 95.94 75 GLY A N 1
ATOM 579 C CA . GLY A 1 75 ? -14.406 12.242 11.203 1 95.94 75 GLY A CA 1
ATOM 580 C C . GLY A 1 75 ? -14.586 11.484 9.898 1 95.94 75 GLY A C 1
ATOM 581 O O . GLY A 1 75 ? -15.484 11.781 9.117 1 95.94 75 GLY A O 1
ATOM 582 N N . TYR A 1 76 ? -13.734 10.5 9.68 1 97 76 TYR A N 1
ATOM 583 C CA . TYR A 1 76 ? -13.914 9.664 8.5 1 97 76 TYR A CA 1
ATOM 584 C C . TYR A 1 76 ? -15.031 8.648 8.719 1 97 76 TYR A C 1
ATOM 586 O O . TYR A 1 76 ? -15.305 8.258 9.852 1 97 76 TYR A O 1
ATOM 594 N N . ASP A 1 77 ? -15.68 8.344 7.625 1 95.88 77 ASP A N 1
ATOM 595 C CA . ASP A 1 77 ? -16.75 7.367 7.781 1 95.88 77 ASP A CA 1
ATOM 596 C C . ASP A 1 77 ? -16.203 5.98 8.086 1 95.88 77 ASP A C 1
ATOM 598 O O . ASP A 1 77 ? -15.023 5.703 7.828 1 95.88 77 ASP A O 1
ATOM 602 N N . VAL A 1 78 ? -17.016 5.098 8.508 1 96.19 78 VAL A N 1
ATOM 603 C CA . VAL A 1 78 ? -16.656 3.789 9.047 1 96.19 78 VAL A CA 1
ATOM 604 C C . VAL A 1 78 ? -16.094 2.91 7.934 1 96.19 78 VAL A C 1
ATOM 606 O O . VAL A 1 78 ? -15.086 2.223 8.125 1 96.19 78 VAL A O 1
ATOM 609 N N . ALA A 1 79 ? -16.688 2.904 6.719 1 92.44 79 ALA A N 1
ATOM 610 C CA . ALA A 1 79 ? -16.234 2.068 5.613 1 92.44 79 ALA A CA 1
ATOM 611 C C . ALA A 1 79 ? -14.828 2.473 5.168 1 92.44 79 ALA A C 1
ATOM 613 O O . ALA A 1 79 ? -13.945 1.623 5.023 1 92.44 79 ALA A O 1
ATOM 614 N N . PHE A 1 80 ? -14.68 3.777 5.055 1 94.88 80 PHE A N 1
ATOM 615 C CA . PHE A 1 80 ? -13.367 4.285 4.684 1 94.88 80 PHE A CA 1
ATOM 616 C C . PHE A 1 80 ? -12.328 3.939 5.75 1 94.88 80 PHE A C 1
ATOM 618 O O . PHE A 1 80 ? -11.227 3.492 5.43 1 94.88 80 PHE A O 1
ATOM 625 N N . SER A 1 81 ? -12.719 4.141 6.969 1 97.5 81 SER A N 1
ATOM 626 C CA . SER A 1 81 ? -11.789 3.898 8.07 1 97.5 81 SER A CA 1
ATOM 627 C C . SER A 1 81 ? -11.352 2.439 8.109 1 97.5 81 SER A C 1
ATOM 629 O O . SER A 1 81 ? -10.172 2.146 8.328 1 97.5 81 SER A O 1
ATOM 631 N N . ARG A 1 82 ? -12.188 1.572 7.871 1 95.38 82 ARG A N 1
ATOM 632 C CA . ARG A 1 82 ? -11.875 0.148 7.84 1 95.38 82 ARG A CA 1
ATOM 633 C C . ARG A 1 82 ? -10.93 -0.182 6.688 1 95.38 82 ARG A C 1
ATOM 635 O O . ARG A 1 82 ? -9.898 -0.822 6.891 1 95.38 82 ARG A O 1
ATOM 642 N N . ASP A 1 83 ? -11.305 0.304 5.5 1 94.44 83 ASP A N 1
ATOM 643 C CA . ASP A 1 83 ? -10.516 0.008 4.312 1 94.44 83 ASP A CA 1
ATOM 644 C C . ASP A 1 83 ? -9.102 0.571 4.441 1 94.44 83 ASP A C 1
ATOM 646 O O . ASP A 1 83 ? -8.117 -0.116 4.137 1 94.44 83 ASP A O 1
ATOM 650 N N . PHE A 1 84 ? -9.086 1.792 4.902 1 97 84 PHE A N 1
ATOM 651 C CA . PHE A 1 84 ? -7.789 2.459 4.961 1 97 84 PHE A CA 1
ATOM 652 C C . PHE A 1 84 ? -6.926 1.867 6.066 1 97 84 PHE A C 1
ATOM 654 O O . PHE A 1 84 ? -5.711 1.72 5.906 1 97 84 PHE A O 1
ATOM 661 N N . ALA A 1 85 ? -7.535 1.532 7.191 1 97.75 85 ALA A N 1
ATOM 662 C CA . ALA A 1 85 ? -6.777 0.88 8.258 1 97.75 85 ALA A CA 1
ATOM 663 C C . ALA A 1 85 ? -6.156 -0.426 7.77 1 97.75 85 ALA A C 1
ATOM 665 O O . ALA A 1 85 ? -4.977 -0.689 8.016 1 97.75 85 ALA A O 1
ATOM 666 N N . SER A 1 86 ? -6.906 -1.181 7.074 1 96 86 SER A N 1
ATOM 667 C CA . SER A 1 86 ? -6.395 -2.443 6.551 1 96 86 SER A CA 1
ATOM 668 C C . SER A 1 86 ? -5.223 -2.215 5.602 1 96 86 SER A C 1
ATOM 670 O O . SER A 1 86 ? -4.215 -2.922 5.664 1 96 86 SER A O 1
ATOM 672 N N . SER A 1 87 ? -5.352 -1.225 4.77 1 96.5 87 SER A N 1
ATOM 673 C CA . SER A 1 87 ? -4.316 -0.928 3.783 1 96.5 87 SER A CA 1
ATOM 674 C C . SER A 1 87 ? -3.041 -0.428 4.453 1 96.5 87 SER A C 1
ATOM 676 O O . SER A 1 87 ? -1.939 -0.848 4.098 1 96.5 87 SER A O 1
ATOM 678 N N . VAL A 1 88 ? -3.23 0.437 5.426 1 97.88 88 VAL A N 1
ATOM 679 C CA . VAL A 1 88 ? -2.096 1.013 6.137 1 97.88 88 VAL A CA 1
ATOM 680 C C . VAL A 1 88 ? -1.331 -0.089 6.867 1 97.88 88 VAL A C 1
ATOM 682 O O . VAL A 1 88 ? -0.098 -0.123 6.836 1 97.88 88 VAL A O 1
ATOM 685 N N . HIS A 1 89 ? -2.02 -1.021 7.449 1 97.94 89 HIS A N 1
ATOM 686 C CA . HIS A 1 89 ? -1.364 -2.061 8.234 1 97.94 89 HIS A CA 1
ATOM 687 C C . HIS A 1 89 ? -0.754 -3.129 7.332 1 97.94 89 HIS A C 1
ATOM 689 O O . HIS A 1 89 ? 0.279 -3.715 7.664 1 97.94 89 HIS A O 1
ATOM 695 N N . ALA A 1 90 ? -1.334 -3.359 6.172 1 96.19 90 ALA A N 1
ATOM 696 C CA . ALA A 1 90 ? -0.704 -4.246 5.195 1 96.19 90 ALA A CA 1
ATOM 697 C C . ALA A 1 90 ? 0.614 -3.66 4.695 1 96.19 90 ALA A C 1
ATOM 699 O O . ALA A 1 90 ? 1.553 -4.398 4.391 1 96.19 90 ALA A O 1
ATOM 700 N N . ALA A 1 91 ? 0.636 -2.367 4.656 1 97.25 91 ALA A N 1
ATOM 701 C CA . ALA A 1 91 ? 1.823 -1.688 4.148 1 97.25 91 ALA A CA 1
ATOM 702 C C . ALA A 1 91 ? 2.877 -1.528 5.238 1 97.25 91 ALA A C 1
ATOM 704 O O . ALA A 1 91 ? 4.039 -1.898 5.051 1 97.25 91 ALA A O 1
ATOM 705 N N . LEU A 1 92 ? 2.465 -1.105 6.434 1 98.31 92 LEU A N 1
ATOM 706 C CA . LEU A 1 92 ? 3.438 -0.658 7.426 1 98.31 92 LEU A CA 1
ATOM 707 C C . LEU A 1 92 ? 3.74 -1.767 8.43 1 98.31 92 LEU A C 1
ATOM 709 O O . LEU A 1 92 ? 4.793 -1.76 9.07 1 98.31 92 LEU A O 1
ATOM 713 N N . GLY A 1 93 ? 2.854 -2.707 8.586 1 98.19 93 GLY A N 1
ATOM 714 C CA . GLY A 1 93 ? 3.088 -3.805 9.516 1 98.19 93 GLY A CA 1
ATOM 715 C C . GLY A 1 93 ? 4.387 -4.539 9.25 1 98.19 93 GLY A C 1
ATOM 716 O O . GLY A 1 93 ? 5.281 -4.559 10.102 1 98.19 93 GLY A O 1
ATOM 717 N N . PRO A 1 94 ? 4.566 -5.059 8.07 1 97.31 94 PRO A N 1
ATOM 718 C CA . PRO A 1 94 ? 5.793 -5.797 7.754 1 97.31 94 PRO A CA 1
ATOM 719 C C . PRO A 1 94 ? 7.047 -4.938 7.875 1 97.31 94 PRO A C 1
ATOM 721 O O . PRO A 1 94 ? 8.094 -5.422 8.312 1 97.31 94 PRO A O 1
ATOM 724 N N . ILE A 1 95 ? 6.93 -3.662 7.555 1 97.19 95 ILE A N 1
ATOM 725 C CA . ILE A 1 95 ? 8.055 -2.73 7.508 1 97.19 95 ILE A CA 1
ATOM 726 C C . ILE A 1 95 ? 8.539 -2.432 8.922 1 97.19 95 ILE A C 1
ATOM 728 O O . ILE A 1 95 ? 9.742 -2.32 9.164 1 97.19 95 ILE A O 1
ATOM 732 N N . THR A 1 96 ? 7.629 -2.367 9.82 1 97.88 96 THR A N 1
ATOM 733 C CA . THR A 1 96 ? 7.984 -1.867 11.141 1 97.88 96 THR A CA 1
ATOM 734 C C . THR A 1 96 ? 8.117 -3.018 12.133 1 97.88 96 THR A C 1
ATOM 736 O O . THR A 1 96 ? 8.641 -2.836 13.234 1 97.88 96 THR A O 1
ATOM 739 N N . SER A 1 97 ? 7.762 -4.215 11.734 1 95.56 97 SER A N 1
ATOM 740 C CA . SER A 1 97 ? 7.793 -5.348 12.648 1 95.56 97 SER A CA 1
ATOM 741 C C . SER A 1 97 ? 9.227 -5.785 12.938 1 95.56 97 SER A C 1
ATOM 743 O O . SER A 1 97 ? 10.086 -5.727 12.062 1 95.56 97 SER A O 1
ATOM 745 N N . PRO A 1 98 ? 9.359 -6.188 14.18 1 90.5 98 PRO A N 1
ATOM 746 C CA . PRO A 1 98 ? 10.656 -6.82 14.453 1 90.5 98 PRO A CA 1
ATOM 747 C C . PRO A 1 98 ? 10.883 -8.078 13.617 1 90.5 98 PRO A C 1
ATOM 749 O O . PRO A 1 98 ? 9.922 -8.695 13.148 1 90.5 98 PRO A O 1
ATOM 752 N N . VAL A 1 99 ? 12.133 -8.453 13.461 1 81.44 99 VAL A N 1
ATOM 753 C CA . VAL A 1 99 ? 12.555 -9.531 12.578 1 81.44 99 VAL A CA 1
ATOM 754 C C . VAL A 1 99 ? 11.945 -10.859 13.039 1 81.44 99 VAL A C 1
ATOM 756 O O . VAL A 1 99 ? 11.602 -11.711 12.227 1 81.44 99 VAL A O 1
ATOM 759 N N . ASP A 1 100 ? 11.711 -11.031 14.336 1 84.12 100 ASP A N 1
ATOM 760 C CA . ASP A 1 100 ? 11.258 -12.305 14.875 1 84.12 100 ASP A CA 1
ATOM 761 C C . ASP A 1 100 ? 9.742 -12.32 15.062 1 84.12 100 ASP A C 1
ATOM 763 O O . ASP A 1 100 ? 9.188 -13.273 15.609 1 84.12 100 ASP A O 1
ATOM 767 N N . ALA A 1 101 ? 9.109 -11.281 14.594 1 86.56 101 ALA A N 1
ATOM 768 C CA . ALA A 1 101 ? 7.656 -11.25 14.734 1 86.56 101 ALA A CA 1
ATOM 769 C C . ALA A 1 101 ? 6.996 -12.281 13.82 1 86.56 101 ALA A C 1
ATOM 771 O O . ALA A 1 101 ? 7.434 -12.484 12.688 1 86.56 101 ALA A O 1
ATOM 772 N N . PRO A 1 102 ? 5.977 -12.93 14.312 1 87.5 102 PRO A N 1
ATOM 773 C CA . PRO A 1 102 ? 5.281 -13.914 13.484 1 87.5 102 PRO A CA 1
ATOM 774 C C . PRO A 1 102 ? 4.453 -13.273 12.375 1 87.5 102 PRO A C 1
ATOM 776 O O . PRO A 1 102 ? 3.947 -12.164 12.539 1 87.5 102 PRO A O 1
ATOM 779 N N . LEU A 1 103 ? 4.297 -14.016 11.25 1 92.31 103 LEU A N 1
ATOM 780 C CA . LEU A 1 103 ? 3.402 -13.602 10.172 1 92.31 103 LEU A CA 1
ATOM 781 C C . LEU A 1 103 ? 1.952 -13.93 10.516 1 92.31 103 LEU A C 1
ATOM 783 O O . LEU A 1 103 ? 1.684 -14.883 11.25 1 92.31 103 LEU A O 1
ATOM 787 N N . PRO A 1 104 ? 0.971 -13.141 10.039 1 93.62 104 PRO A N 1
ATOM 788 C CA . PRO A 1 104 ? 1.197 -11.914 9.266 1 93.62 104 PRO A CA 1
ATOM 789 C C . PRO A 1 104 ? 1.558 -10.719 10.148 1 93.62 104 PRO A C 1
ATOM 791 O O . PRO A 1 104 ? 1.104 -10.633 11.289 1 93.62 104 PRO A O 1
ATOM 794 N N . HIS A 1 105 ? 2.354 -9.883 9.703 1 96.94 105 HIS A N 1
ATOM 795 C CA . HIS A 1 105 ? 2.709 -8.656 10.398 1 96.94 105 HIS A CA 1
ATOM 796 C C . HIS A 1 105 ? 1.615 -7.602 10.25 1 96.94 105 HIS A C 1
ATOM 798 O O . HIS A 1 105 ? 1.553 -6.902 9.234 1 96.94 105 HIS A O 1
ATOM 804 N N . VAL A 1 106 ? 0.806 -7.41 11.297 1 96.12 106 VAL A N 1
ATOM 805 C CA . VAL A 1 106 ? -0.34 -6.516 11.156 1 96.12 106 VAL A CA 1
ATOM 806 C C . VAL A 1 106 ? -0.178 -5.316 12.086 1 96.12 106 VAL A C 1
ATOM 808 O O . VAL A 1 106 ? -0.856 -4.301 11.922 1 96.12 106 VAL A O 1
ATOM 811 N N . ALA A 1 107 ? 0.69 -5.434 13.047 1 97.81 107 ALA A N 1
ATOM 812 C CA . ALA A 1 107 ? 0.918 -4.34 13.984 1 97.81 107 ALA A CA 1
ATOM 813 C C . ALA A 1 107 ? 1.975 -3.373 13.461 1 97.81 107 ALA A C 1
ATOM 815 O O . ALA A 1 107 ? 2.875 -3.771 12.719 1 97.81 107 ALA A O 1
ATOM 816 N N . ILE A 1 108 ? 1.815 -2.164 13.82 1 98.62 108 ILE A N 1
ATOM 817 C CA . ILE A 1 108 ? 2.795 -1.136 13.484 1 98.62 108 ILE A CA 1
ATOM 818 C C . ILE A 1 108 ? 3.576 -0.741 14.734 1 98.62 108 ILE A C 1
ATOM 820 O O . ILE A 1 108 ? 2.986 -0.364 15.75 1 98.62 108 ILE A O 1
ATOM 824 N N . TYR A 1 109 ? 4.859 -0.852 14.672 1 98.25 109 TYR A N 1
ATOM 825 C CA . TYR A 1 109 ? 5.742 -0.54 15.789 1 98.25 109 TYR A CA 1
ATOM 826 C C . TYR A 1 109 ? 6.309 0.869 15.664 1 98.25 109 TYR A C 1
ATOM 828 O O . TYR A 1 109 ? 7.109 1.144 14.773 1 98.25 109 TYR A O 1
ATOM 836 N N . ILE A 1 110 ? 5.973 1.754 16.609 1 98.25 110 ILE A N 1
ATOM 837 C CA . ILE A 1 110 ? 6.27 3.18 16.547 1 98.25 110 ILE A CA 1
ATOM 838 C C . ILE A 1 110 ? 7.781 3.393 16.562 1 98.25 110 ILE A C 1
ATOM 840 O O . ILE A 1 110 ? 8.305 4.246 15.852 1 98.25 110 ILE A O 1
ATOM 844 N N . ASP A 1 111 ? 8.484 2.586 17.344 1 96.62 111 ASP A N 1
ATOM 845 C CA . ASP A 1 111 ? 9.93 2.762 17.484 1 96.62 111 ASP A CA 1
ATOM 846 C C . ASP A 1 111 ? 10.641 2.533 16.156 1 96.62 111 ASP A C 1
ATOM 848 O O . ASP A 1 111 ? 11.766 2.994 15.969 1 96.62 111 ASP A O 1
ATOM 852 N N . GLN A 1 112 ? 9.969 1.777 15.242 1 96.88 112 GLN A N 1
ATOM 853 C CA . GLN A 1 112 ? 10.586 1.458 13.961 1 96.88 112 GLN A CA 1
ATOM 854 C C . GLN A 1 112 ? 9.914 2.215 12.82 1 96.88 112 GLN A C 1
ATOM 856 O O . GLN A 1 112 ? 10.125 1.899 11.648 1 96.88 112 GLN A O 1
ATOM 861 N N . ILE A 1 113 ? 9.156 3.281 13.109 1 98 113 ILE A N 1
ATOM 862 C CA . ILE A 1 113 ? 8.312 3.92 12.102 1 98 113 ILE A CA 1
ATOM 863 C C . ILE A 1 113 ? 9.188 4.629 11.07 1 98 113 ILE A C 1
ATOM 865 O O . ILE A 1 113 ? 8.742 4.891 9.953 1 98 113 ILE A O 1
ATOM 869 N N . HIS A 1 114 ? 10.469 4.949 11.398 1 96.69 114 HIS A N 1
ATOM 870 C CA . HIS A 1 114 ? 11.367 5.613 10.469 1 96.69 114 HIS A CA 1
ATOM 871 C C . HIS A 1 114 ? 11.648 4.73 9.258 1 96.69 114 HIS A C 1
ATOM 873 O O . HIS A 1 114 ? 11.969 5.234 8.18 1 96.69 114 HIS A O 1
ATOM 879 N N . ARG A 1 115 ? 11.438 3.406 9.367 1 95.69 115 ARG A N 1
ATOM 880 C CA . ARG A 1 115 ? 11.648 2.479 8.266 1 95.69 115 ARG A CA 1
ATOM 881 C C . ARG A 1 115 ? 10.609 2.686 7.172 1 95.69 115 ARG A C 1
ATOM 883 O O . ARG A 1 115 ? 10.789 2.227 6.039 1 95.69 115 ARG A O 1
ATOM 890 N N . ALA A 1 116 ? 9.516 3.318 7.512 1 96 116 ALA A N 1
ATOM 891 C CA . ALA A 1 116 ? 8.391 3.465 6.586 1 96 116 ALA A CA 1
ATOM 892 C C . ALA A 1 116 ? 8.5 4.77 5.797 1 96 116 ALA A C 1
ATOM 894 O O . ALA A 1 116 ? 7.645 5.066 4.965 1 96 116 ALA A O 1
ATOM 895 N N . MET A 1 117 ? 9.508 5.523 6.09 1 95.62 117 MET A N 1
ATOM 896 C CA . MET A 1 117 ? 9.727 6.73 5.293 1 95.62 117 MET A CA 1
ATOM 897 C C . MET A 1 117 ? 9.984 6.379 3.834 1 95.62 117 MET A C 1
ATOM 899 O O . MET A 1 117 ? 10.422 5.27 3.527 1 95.62 117 MET A O 1
ATOM 903 N N . HIS A 1 118 ? 9.734 7.25 2.943 1 94.31 118 HIS A N 1
ATOM 904 C CA . HIS A 1 118 ? 9.836 7 1.51 1 94.31 118 HIS A CA 1
ATOM 905 C C . HIS A 1 118 ? 10.367 8.227 0.774 1 94.31 118 HIS A C 1
ATOM 907 O O . HIS A 1 118 ? 10.438 9.32 1.346 1 94.31 118 HIS A O 1
ATOM 913 N N . GLY A 1 119 ? 10.789 8 -0.474 1 94.31 119 GLY A N 1
ATOM 914 C CA . GLY A 1 119 ? 11.172 9.102 -1.353 1 94.31 119 GLY A CA 1
ATOM 915 C C . GLY A 1 119 ? 9.984 9.906 -1.852 1 94.31 119 GLY A C 1
ATOM 916 O O . GLY A 1 119 ? 8.859 9.711 -1.391 1 94.31 119 GLY A O 1
ATOM 917 N N . SER A 1 120 ? 10.32 10.891 -2.729 1 96.31 120 SER A N 1
ATOM 918 C CA . SER A 1 120 ? 9.312 11.773 -3.301 1 96.31 120 SER A CA 1
ATOM 919 C C . SER A 1 120 ? 8.617 12.594 -2.217 1 96.31 120 SER A C 1
ATOM 921 O O . SER A 1 120 ? 7.43 12.898 -2.328 1 96.31 120 SER A O 1
ATOM 923 N N . ASP A 1 121 ? 9.25 12.75 -1.088 1 96.12 121 ASP A N 1
ATOM 924 C CA . ASP A 1 121 ? 8.703 13.523 0.024 1 96.12 121 ASP A CA 1
ATOM 925 C C . ASP A 1 121 ? 9.219 14.961 -0.004 1 96.12 121 ASP A C 1
ATOM 927 O O . ASP A 1 121 ? 9.93 15.352 -0.931 1 96.12 121 ASP A O 1
ATOM 931 N N . THR A 1 122 ? 8.891 15.789 0.904 1 96.94 122 THR A N 1
ATOM 932 C CA . THR A 1 122 ? 9.227 17.203 0.946 1 96.94 122 THR A CA 1
ATOM 933 C C . THR A 1 122 ? 10.602 17.406 1.587 1 96.94 122 THR A C 1
ATOM 935 O O . THR A 1 122 ? 11.188 18.484 1.463 1 96.94 122 THR A O 1
ATOM 938 N N . GLY A 1 123 ? 11.039 16.422 2.314 1 97.19 123 GLY A N 1
ATOM 939 C CA . GLY A 1 123 ? 12.281 16.578 3.055 1 97.19 123 GLY A CA 1
ATOM 940 C C . GLY A 1 123 ? 12.102 17.25 4.402 1 97.19 123 GLY A C 1
ATOM 941 O O . GLY A 1 123 ? 13.078 17.5 5.113 1 97.19 123 GLY A O 1
ATOM 942 N N . ALA A 1 124 ? 10.875 17.484 4.82 1 98.25 124 ALA A N 1
ATOM 943 C CA . ALA A 1 124 ? 10.594 18.188 6.066 1 98.25 124 ALA A CA 1
ATOM 944 C C . ALA A 1 124 ? 10.859 17.297 7.277 1 98.25 124 ALA A C 1
ATOM 946 O O . ALA A 1 124 ? 10.828 17.766 8.414 1 98.25 124 ALA A O 1
ATOM 947 N N . LEU A 1 125 ? 11.086 16.047 7.07 1 98 125 LEU A N 1
ATOM 948 C CA . LEU A 1 125 ? 11.609 15.109 8.062 1 98 125 LEU A CA 1
ATOM 949 C C . LEU A 1 125 ? 12.961 14.547 7.629 1 98 125 LEU A C 1
ATOM 951 O O . LEU A 1 125 ? 13.156 14.234 6.453 1 98 125 LEU A O 1
ATOM 955 N N . ASP A 1 126 ? 13.828 14.438 8.586 1 97.44 126 ASP A N 1
ATOM 956 C CA . ASP A 1 126 ? 15.094 13.82 8.227 1 97.44 126 ASP A CA 1
ATOM 957 C C . ASP A 1 126 ? 15 12.297 8.289 1 97.44 126 ASP A C 1
ATOM 959 O O . ASP A 1 126 ? 13.914 11.742 8.484 1 97.44 126 ASP A O 1
ATOM 963 N N . ALA A 1 127 ? 16.109 11.594 8.078 1 94.62 127 ALA A N 1
ATOM 964 C CA . ALA A 1 127 ? 16.109 10.148 7.902 1 94.62 127 ALA A CA 1
ATOM 965 C C . ALA A 1 127 ? 15.656 9.438 9.172 1 94.62 127 ALA A C 1
ATOM 967 O O . ALA A 1 127 ? 15.227 8.281 9.125 1 94.62 127 ALA A O 1
ATOM 968 N N . LYS A 1 128 ? 15.727 10.125 10.305 1 95.06 128 LYS A N 1
ATOM 969 C CA . LYS A 1 128 ? 15.328 9.523 11.57 1 95.06 128 LYS A CA 1
ATOM 970 C C . LYS A 1 128 ? 13.914 9.945 11.961 1 95.06 128 LYS A C 1
ATOM 972 O O . LYS A 1 128 ? 13.383 9.492 12.977 1 95.06 128 LYS A O 1
ATOM 977 N N . GLY A 1 129 ? 13.266 10.836 11.188 1 97.31 129 GLY A N 1
ATOM 978 C CA . GLY A 1 129 ? 11.906 11.273 11.461 1 97.31 129 GLY A CA 1
ATOM 979 C C . GLY A 1 129 ? 11.852 12.562 12.258 1 97.31 129 GLY A C 1
ATOM 980 O O . GLY A 1 129 ? 10.805 12.906 12.82 1 97.31 129 GLY A O 1
ATOM 981 N N . ARG A 1 130 ? 12.984 13.266 12.359 1 97.88 130 ARG A N 1
ATOM 982 C CA . ARG A 1 130 ? 13.008 14.555 13.039 1 97.88 130 ARG A CA 1
ATOM 983 C C . ARG A 1 130 ? 12.586 15.68 12.102 1 97.88 130 ARG A C 1
ATOM 985 O O . ARG A 1 130 ? 12.93 15.672 10.922 1 97.88 130 ARG A O 1
ATOM 992 N N . PHE A 1 131 ? 12 16.656 12.703 1 98.12 131 PHE A N 1
ATOM 993 C CA . PHE A 1 131 ? 11.508 17.797 11.938 1 98.12 131 PHE A CA 1
ATOM 994 C C . PHE A 1 131 ? 12.656 18.688 11.5 1 98.12 131 PHE A C 1
ATOM 996 O O . PHE A 1 131 ? 13.555 18.984 12.289 1 98.12 131 PHE A O 1
ATOM 1003 N N . VAL A 1 132 ? 12.617 19.125 10.234 1 98.5 132 VAL A N 1
ATOM 1004 C CA . VAL A 1 132 ? 13.602 20.031 9.672 1 98.5 132 VAL A CA 1
ATOM 1005 C C . VAL A 1 132 ? 12.938 21.344 9.289 1 98.5 132 VAL A C 1
ATOM 1007 O O . VAL A 1 132 ? 12.445 21.5 8.164 1 98.5 132 VAL A O 1
ATOM 1010 N N . PRO A 1 133 ? 13.016 22.328 10.125 1 98 133 PRO A N 1
ATOM 1011 C CA . PRO A 1 133 ? 12.266 23.578 9.938 1 98 133 PRO A CA 1
ATOM 1012 C C . PRO A 1 133 ? 12.562 24.234 8.594 1 98 133 PRO A C 1
ATOM 1014 O O . PRO A 1 133 ? 11.648 24.75 7.941 1 98 133 PRO A O 1
ATOM 1017 N N . GLN A 1 134 ? 13.789 24.234 8.156 1 98.44 134 GLN A N 1
ATOM 1018 C CA . GLN A 1 134 ? 14.156 24.891 6.906 1 98.44 134 GLN A CA 1
ATOM 1019 C C . GLN A 1 134 ? 13.461 24.25 5.715 1 98.44 134 GLN A C 1
ATOM 1021 O O . GLN A 1 134 ? 12.961 24.938 4.828 1 98.44 134 GLN A O 1
ATOM 1026 N N . LYS A 1 135 ? 13.5 22.984 5.68 1 98.56 135 LYS A N 1
ATOM 1027 C CA . LYS A 1 135 ? 12.852 22.25 4.59 1 98.56 135 LYS A CA 1
ATOM 1028 C C . LYS A 1 135 ? 11.336 22.438 4.641 1 98.56 135 LYS A C 1
ATOM 1030 O O . LYS A 1 135 ? 10.672 22.469 3.6 1 98.56 135 LYS A O 1
ATOM 1035 N N . PHE A 1 136 ? 10.844 22.547 5.84 1 98.62 136 PHE A N 1
ATOM 1036 C CA . PHE A 1 136 ? 9.422 22.828 5.988 1 98.62 136 PHE A CA 1
ATOM 1037 C C . PHE A 1 136 ? 9.078 24.188 5.391 1 98.62 136 PHE A C 1
ATOM 1039 O O . PHE A 1 136 ? 8.109 24.312 4.637 1 98.62 136 PHE A O 1
ATOM 1046 N N . GLU A 1 137 ? 9.82 25.188 5.695 1 98.44 137 GLU A N 1
ATOM 1047 C CA . GLU A 1 137 ? 9.586 26.531 5.156 1 98.44 137 GLU A CA 1
ATOM 1048 C C . GLU A 1 137 ? 9.688 26.531 3.633 1 98.44 137 GLU A C 1
ATOM 1050 O O . GLU A 1 137 ? 8.953 27.266 2.961 1 98.44 137 GLU A O 1
ATOM 1055 N N . GLU A 1 138 ? 10.562 25.75 3.102 1 98.38 138 GLU A N 1
ATOM 1056 C CA . GLU A 1 138 ? 10.781 25.688 1.66 1 98.38 138 GLU A CA 1
ATOM 1057 C C . GLU A 1 138 ? 9.523 25.234 0.931 1 98.38 138 GLU A C 1
ATOM 1059 O O . GLU A 1 138 ? 9.289 25.625 -0.215 1 98.38 138 GLU A O 1
ATOM 1064 N N . ILE A 1 139 ? 8.68 24.422 1.559 1 98.56 139 ILE A N 1
ATOM 1065 C CA . ILE A 1 139 ? 7.422 23.984 0.96 1 98.56 139 ILE A CA 1
ATOM 1066 C C . ILE A 1 139 ? 6.594 25.203 0.567 1 98.56 139 ILE A C 1
ATOM 1068 O O . ILE A 1 139 ? 6.148 25.328 -0.577 1 98.56 139 ILE A O 1
ATOM 1072 N N . PHE A 1 140 ? 6.465 26.094 1.451 1 98.69 140 PHE A N 1
ATOM 1073 C CA . PHE A 1 140 ? 5.578 27.234 1.237 1 98.69 140 PHE A CA 1
ATOM 1074 C C . PHE A 1 140 ? 6.262 28.297 0.39 1 98.69 140 PHE A C 1
ATOM 1076 O O . PHE A 1 140 ? 5.609 28.984 -0.4 1 98.69 140 PHE A O 1
ATOM 1083 N N . ILE A 1 141 ? 7.57 28.438 0.521 1 98.5 141 ILE A N 1
ATOM 1084 C CA . ILE A 1 141 ? 8.312 29.359 -0.33 1 98.5 141 ILE A CA 1
ATOM 1085 C C . ILE A 1 141 ? 8.188 28.922 -1.79 1 98.5 141 ILE A C 1
ATOM 1087 O O . ILE A 1 141 ? 7.973 29.766 -2.672 1 98.5 141 ILE A O 1
ATOM 1091 N N . LYS A 1 142 ? 8.227 27.672 -2.068 1 98.31 142 LYS A N 1
ATOM 1092 C CA . LYS A 1 142 ? 8.273 27.125 -3.426 1 98.31 142 LYS A CA 1
ATOM 1093 C C . LYS A 1 142 ? 6.875 27 -4.02 1 98.31 142 LYS A C 1
ATOM 1095 O O . LYS A 1 142 ? 6.688 27.172 -5.223 1 98.31 142 LYS A O 1
ATOM 1100 N N . HIS A 1 143 ? 5.836 26.734 -3.205 1 98.44 143 HIS A N 1
ATOM 1101 C CA . HIS A 1 143 ? 4.613 26.219 -3.814 1 98.44 143 HIS A CA 1
ATOM 1102 C C . HIS A 1 143 ? 3.418 27.109 -3.459 1 98.44 143 HIS A C 1
ATOM 1104 O O . HIS A 1 143 ? 2.371 27.031 -4.105 1 98.44 143 HIS A O 1
ATOM 1110 N N . ALA A 1 144 ? 3.494 27.859 -2.398 1 98.69 144 ALA A N 1
ATOM 1111 C CA . ALA A 1 144 ? 2.389 28.734 -2.012 1 98.69 144 ALA A CA 1
ATOM 1112 C C . ALA A 1 144 ? 2.41 30.031 -2.812 1 98.69 144 ALA A C 1
ATOM 1114 O O . ALA A 1 144 ? 3.062 31 -2.418 1 98.69 144 ALA A O 1
ATOM 1115 N N . LYS A 1 145 ? 1.618 30.188 -3.873 1 98.19 145 LYS A N 1
ATOM 1116 C CA . LYS A 1 145 ? 1.654 31.312 -4.793 1 98.19 145 LYS A CA 1
ATOM 1117 C C . LYS A 1 145 ? 0.482 32.25 -4.547 1 98.19 145 LYS A C 1
ATOM 1119 O O . LYS A 1 145 ? 0.624 33.469 -4.668 1 98.19 145 LYS A O 1
ATOM 1124 N N . VAL A 1 146 ? -0.63 31.719 -4.215 1 98.25 146 VAL A N 1
ATOM 1125 C CA . VAL A 1 146 ? -1.829 32.531 -4.016 1 98.25 146 VAL A CA 1
ATOM 1126 C C . VAL A 1 146 ? -1.73 33.281 -2.693 1 98.25 146 VAL A C 1
ATOM 1128 O O . VAL A 1 146 ? -1.97 34.5 -2.643 1 98.25 146 VAL A O 1
ATOM 1131 N N . ARG A 1 147 ? -1.396 32.531 -1.636 1 97.25 147 ARG A N 1
ATOM 1132 C CA . ARG A 1 147 ? -1.138 33.062 -0.301 1 97.25 147 ARG A CA 1
ATOM 1133 C C . ARG A 1 147 ? 0.092 32.406 0.319 1 97.25 147 ARG A C 1
ATOM 1135 O O . ARG A 1 147 ? 0.254 31.203 0.248 1 97.25 147 ARG A O 1
ATOM 1142 N N . GLN A 1 148 ? 0.915 33.156 1.007 1 97.62 148 GLN A N 1
ATOM 1143 C CA . GLN A 1 148 ? 2.219 32.688 1.472 1 97.62 148 GLN A CA 1
ATOM 1144 C C . GLN A 1 148 ? 2.07 31.688 2.604 1 97.62 148 GLN A C 1
ATOM 1146 O O . GLN A 1 148 ? 2.959 30.859 2.826 1 97.62 148 GLN A O 1
ATOM 1151 N N . ASP A 1 149 ? 0.973 31.719 3.309 1 98 149 ASP A N 1
ATOM 1152 C CA . ASP A 1 149 ? 0.865 30.891 4.5 1 98 149 ASP A CA 1
ATOM 1153 C C . ASP A 1 149 ? -0.155 29.766 4.297 1 98 149 ASP A C 1
ATOM 1155 O O . ASP A 1 149 ? -0.701 29.234 5.266 1 98 149 ASP A O 1
ATOM 1159 N N . ALA A 1 150 ? -0.47 29.453 3.055 1 98.88 150 ALA A N 1
ATOM 1160 C CA . ALA A 1 150 ? -1.432 28.391 2.785 1 98.88 150 ALA A CA 1
ATOM 1161 C C . ALA A 1 150 ? -1.261 27.844 1.37 1 98.88 150 ALA A C 1
ATOM 1163 O O . ALA A 1 150 ? -0.73 28.531 0.493 1 98.88 150 ALA A O 1
ATOM 1164 N N . LEU A 1 151 ? -1.692 26.641 1.178 1 98.88 151 LEU A N 1
ATOM 1165 C CA . LEU A 1 151 ? -1.691 26 -0.133 1 98.88 151 LEU A CA 1
ATOM 1166 C C . LEU A 1 151 ? -3.115 25.781 -0.63 1 98.88 151 LEU A C 1
ATOM 1168 O O . LEU A 1 151 ? -3.99 25.375 0.14 1 98.88 151 LEU A O 1
ATOM 1172 N N . THR A 1 152 ? -3.363 26.078 -1.89 1 98.75 152 THR A N 1
ATOM 1173 C CA . THR A 1 152 ? -4.59 25.641 -2.549 1 98.75 152 THR A CA 1
ATOM 1174 C C . THR A 1 152 ? -4.488 24.188 -2.992 1 98.75 152 THR A C 1
ATOM 1176 O O . THR A 1 152 ? -3.408 23.594 -2.955 1 98.75 152 THR A O 1
ATOM 1179 N N . SER A 1 153 ? -5.621 23.672 -3.406 1 98 153 SER A N 1
ATOM 1180 C CA . SER A 1 153 ? -5.625 22.297 -3.887 1 98 153 SER A CA 1
ATOM 1181 C C . SER A 1 153 ? -4.691 22.125 -5.078 1 98 153 SER A C 1
ATOM 1183 O O . SER A 1 153 ? -3.945 21.141 -5.152 1 98 153 SER A O 1
ATOM 1185 N N . SER A 1 154 ? -4.695 23.078 -5.984 1 97.69 154 SER A N 1
ATOM 1186 C CA . SER A 1 154 ? -3.84 23.016 -7.168 1 97.69 154 SER A CA 1
ATOM 1187 C C . SER A 1 154 ? -2.365 23.094 -6.789 1 97.69 154 SER A C 1
ATOM 1189 O O . SER A 1 154 ? -1.521 22.453 -7.418 1 97.69 154 SER A O 1
ATOM 1191 N N . GLU A 1 155 ? -2.066 23.875 -5.789 1 98.62 155 GLU A N 1
ATOM 1192 C CA . GLU A 1 155 ? -0.686 24.016 -5.34 1 98.62 155 GLU A CA 1
ATOM 1193 C C . GLU A 1 155 ? -0.203 22.75 -4.637 1 98.62 155 GLU A C 1
ATOM 1195 O O . GLU A 1 155 ? 0.962 22.359 -4.762 1 98.62 155 GLU A O 1
ATOM 1200 N N . VAL A 1 156 ? -1.081 22.062 -3.906 1 98.44 156 VAL A N 1
ATOM 1201 C CA . VAL A 1 156 ? -0.761 20.766 -3.316 1 98.44 156 VAL A CA 1
ATOM 1202 C C . VAL A 1 156 ? -0.466 19.766 -4.422 1 98.44 156 VAL A C 1
ATOM 1204 O O . VAL A 1 156 ? 0.522 19.031 -4.352 1 98.44 156 VAL A O 1
ATOM 1207 N N . GLU A 1 157 ? -1.289 19.75 -5.422 1 96.75 157 GLU A N 1
ATOM 1208 C CA . GLU A 1 157 ? -1.102 18.828 -6.551 1 96.75 157 GLU A CA 1
ATOM 1209 C C . GLU A 1 157 ? 0.231 19.094 -7.25 1 96.75 157 GLU A C 1
ATOM 1211 O O . GLU A 1 157 ? 0.974 18.156 -7.543 1 96.75 157 GLU A O 1
ATOM 1216 N N . GLU A 1 158 ? 0.473 20.312 -7.508 1 96.75 158 GLU A N 1
ATOM 1217 C CA . GLU A 1 158 ? 1.734 20.688 -8.141 1 96.75 158 GLU A CA 1
ATOM 1218 C C . GLU A 1 158 ? 2.926 20.25 -7.293 1 96.75 158 GLU A C 1
ATOM 1220 O O . GLU A 1 158 ? 3.932 19.781 -7.82 1 96.75 158 GLU A O 1
ATOM 1225 N N . MET A 1 159 ? 2.865 20.422 -6.043 1 97.75 159 MET A N 1
ATOM 1226 C CA . MET A 1 159 ? 3.936 20.047 -5.129 1 97.75 159 MET A CA 1
ATOM 1227 C C . MET A 1 159 ? 4.168 18.531 -5.164 1 97.75 159 MET A C 1
ATOM 1229 O O . MET A 1 159 ? 5.312 18.078 -5.195 1 97.75 159 MET A O 1
ATOM 1233 N N . ILE A 1 160 ? 3.039 17.75 -5.105 1 97.19 160 ILE A N 1
ATOM 1234 C CA . ILE A 1 160 ? 3.127 16.297 -5.164 1 97.19 160 ILE A CA 1
ATOM 1235 C C . ILE A 1 160 ? 3.875 15.867 -6.426 1 97.19 160 ILE A C 1
ATOM 1237 O O . ILE A 1 160 ? 4.82 15.078 -6.359 1 97.19 160 ILE A O 1
ATOM 1241 N N . LEU A 1 161 ? 3.533 16.438 -7.523 1 95.56 161 LEU A N 1
ATOM 1242 C CA . LEU A 1 161 ? 4.125 16.062 -8.805 1 95.56 161 LEU A CA 1
ATOM 1243 C C . LEU A 1 161 ? 5.574 16.531 -8.891 1 95.56 161 LEU A C 1
ATOM 1245 O O . LEU A 1 161 ? 6.438 15.789 -9.367 1 95.56 161 LEU A O 1
ATOM 1249 N N . ALA A 1 162 ? 5.859 17.703 -8.367 1 94.88 162 ALA A N 1
ATOM 1250 C CA . ALA A 1 162 ? 7.203 18.266 -8.406 1 94.88 162 ALA A CA 1
ATOM 1251 C C . ALA A 1 162 ? 8.156 17.484 -7.52 1 94.88 162 ALA A C 1
ATOM 1253 O O . ALA A 1 162 ? 9.375 17.516 -7.719 1 94.88 162 ALA A O 1
ATOM 1254 N N . SER A 1 163 ? 7.652 16.781 -6.539 1 95.81 163 SER A N 1
ATOM 1255 C CA . SER A 1 163 ? 8.477 16.094 -5.555 1 95.81 163 SER A CA 1
ATOM 1256 C C . SER A 1 163 ? 8.805 14.672 -5.996 1 95.81 163 SER A C 1
ATOM 1258 O O . SER A 1 163 ? 9.555 13.961 -5.324 1 95.81 163 SER A O 1
ATOM 1260 N N . ARG A 1 164 ? 8.344 14.195 -7.066 1 94.88 164 ARG A N 1
ATOM 1261 C CA . ARG A 1 164 ? 8.539 12.828 -7.531 1 94.88 164 ARG A CA 1
ATOM 1262 C C . ARG A 1 164 ? 10.008 12.555 -7.824 1 94.88 164 ARG A C 1
ATOM 1264 O O . ARG A 1 164 ? 10.648 13.305 -8.562 1 94.88 164 ARG A O 1
ATOM 1271 N N . ASP A 1 165 ? 10.445 11.508 -7.234 1 94.19 165 ASP A N 1
ATOM 1272 C CA . ASP A 1 165 ? 11.781 11.016 -7.559 1 94.19 165 ASP A CA 1
ATOM 1273 C C . ASP A 1 165 ? 11.766 10.195 -8.844 1 94.19 165 ASP A C 1
ATOM 1275 O O . ASP A 1 165 ? 11.203 9.102 -8.883 1 94.19 165 ASP A O 1
ATOM 1279 N N . PRO A 1 166 ? 12.406 10.672 -9.898 1 89.12 166 PRO A N 1
ATOM 1280 C CA . PRO A 1 166 ? 12.336 9.938 -11.172 1 89.12 166 PRO A CA 1
ATOM 1281 C C . PRO A 1 166 ? 13.07 8.602 -11.117 1 89.12 166 PRO A C 1
ATOM 1283 O O . PRO A 1 166 ? 12.844 7.734 -11.961 1 89.12 166 PRO A O 1
ATOM 1286 N N . LEU A 1 167 ? 13.961 8.406 -10.109 1 89.12 167 LEU A N 1
ATOM 1287 C CA . LEU A 1 167 ? 14.758 7.188 -10.023 1 89.12 167 LEU A CA 1
ATOM 1288 C C . LEU A 1 167 ? 14.086 6.164 -9.117 1 89.12 167 LEU A C 1
ATOM 1290 O O . LEU A 1 167 ? 14.57 5.039 -8.977 1 89.12 167 LEU A O 1
ATOM 1294 N N . ASP A 1 168 ? 12.945 6.547 -8.492 1 91 168 ASP A N 1
ATOM 1295 C CA . ASP A 1 168 ? 12.234 5.645 -7.59 1 91 168 ASP A CA 1
ATOM 1296 C C . ASP A 1 168 ? 10.719 5.801 -7.738 1 91 168 ASP A C 1
ATOM 1298 O O . ASP A 1 168 ? 10.039 6.238 -6.809 1 91 168 ASP A O 1
ATOM 1302 N N . PRO A 1 169 ? 10.18 5.34 -8.812 1 90.56 169 PRO A N 1
ATOM 1303 C CA . PRO A 1 169 ? 8.734 5.469 -9.039 1 90.56 169 PRO A CA 1
ATOM 1304 C C . PRO A 1 169 ? 7.906 4.812 -7.938 1 90.56 169 PRO A C 1
ATOM 1306 O O . PRO A 1 169 ? 6.781 5.238 -7.668 1 90.56 169 PRO A O 1
ATOM 1309 N N . ARG A 1 170 ? 8.43 3.865 -7.242 1 91.88 170 ARG A N 1
ATOM 1310 C CA . ARG A 1 170 ? 7.711 3.184 -6.172 1 91.88 170 ARG A CA 1
ATOM 1311 C C . ARG A 1 170 ? 7.34 4.156 -5.059 1 91.88 170 ARG A C 1
ATOM 1313 O O . ARG A 1 170 ? 6.445 3.877 -4.258 1 91.88 170 ARG A O 1
ATOM 1320 N N . SER A 1 171 ? 8.039 5.277 -5.023 1 94.69 171 SER A N 1
ATOM 1321 C CA . SER A 1 171 ? 7.832 6.234 -3.939 1 94.69 171 SER A CA 1
ATOM 1322 C C . SER A 1 171 ? 6.742 7.242 -4.289 1 94.69 171 SER A C 1
ATOM 1324 O O . SER A 1 171 ? 6.414 8.109 -3.484 1 94.69 171 SER A O 1
ATOM 1326 N N . TRP A 1 172 ? 6.098 7.121 -5.441 1 96.25 172 TRP A N 1
ATOM 1327 C CA . TRP A 1 172 ? 5.184 8.148 -5.934 1 96.25 172 TRP A CA 1
ATOM 1328 C C . TRP A 1 172 ? 3.811 8.016 -5.285 1 96.25 172 TRP A C 1
ATOM 1330 O O . TRP A 1 172 ? 3.02 8.961 -5.289 1 96.25 172 TRP A O 1
ATOM 1340 N N . SER A 1 173 ? 3.535 6.891 -4.691 1 96.56 173 SER A N 1
ATOM 1341 C CA . SER A 1 173 ? 2.18 6.621 -4.223 1 96.56 173 SER A CA 1
ATOM 1342 C C . SER A 1 173 ? 1.928 7.254 -2.859 1 96.56 173 SER A C 1
ATOM 1344 O O . SER A 1 173 ? 0.867 7.836 -2.627 1 96.56 173 SER A O 1
ATOM 1346 N N . ALA A 1 174 ? 2.881 7.137 -1.998 1 96.5 174 ALA A N 1
ATOM 1347 C CA . ALA A 1 174 ? 2.68 7.543 -0.61 1 96.5 174 ALA A CA 1
ATOM 1348 C C . ALA A 1 174 ? 2.348 9.031 -0.517 1 96.5 174 ALA A C 1
ATOM 1350 O O . ALA A 1 174 ? 1.352 9.414 0.1 1 96.5 174 ALA A O 1
ATOM 1351 N N . PRO A 1 175 ? 3.115 9.922 -1.195 1 97.31 175 PRO A N 1
ATOM 1352 C CA . PRO A 1 175 ? 2.789 11.344 -1.079 1 97.31 175 PRO A CA 1
ATOM 1353 C C . PRO A 1 175 ? 1.407 11.68 -1.635 1 97.31 175 PRO A C 1
ATOM 1355 O O . PRO A 1 175 ? 0.719 12.555 -1.102 1 97.31 175 PRO A O 1
ATOM 1358 N N . GLU A 1 176 ? 1.065 11.039 -2.719 1 97.12 176 GLU A N 1
ATOM 1359 C CA . GLU A 1 176 ? -0.253 11.32 -3.281 1 97.12 176 GLU A CA 1
ATOM 1360 C C . GLU A 1 176 ? -1.357 11.008 -2.273 1 97.12 176 GLU A C 1
ATOM 1362 O O . GLU A 1 176 ? -2.266 11.82 -2.074 1 97.12 176 GLU A O 1
ATOM 1367 N N . THR A 1 177 ? -1.231 9.891 -1.642 1 96.75 177 THR A N 1
ATOM 1368 C CA . THR A 1 177 ? -2.227 9.484 -0.654 1 96.75 177 THR A CA 1
ATOM 1369 C C . THR A 1 177 ? -2.15 10.375 0.583 1 96.75 177 THR A C 1
ATOM 1371 O O . THR A 1 177 ? -3.174 10.875 1.062 1 96.75 177 THR A O 1
ATOM 1374 N N . GLU A 1 178 ? -0.994 10.617 1.073 1 97.06 178 GLU A N 1
ATOM 1375 C CA . GLU A 1 178 ? -0.783 11.375 2.305 1 97.06 178 GLU A CA 1
ATOM 1376 C C . GLU A 1 178 ? -1.27 12.812 2.162 1 97.06 178 GLU A C 1
ATOM 1378 O O . GLU A 1 178 ? -2.018 13.305 3.008 1 97.06 178 GLU A O 1
ATOM 1383 N N . TRP A 1 179 ? -0.879 13.516 1.118 1 97.94 179 TRP A N 1
ATOM 1384 C CA . TRP A 1 179 ? -1.259 14.914 0.938 1 97.94 179 TRP A CA 1
ATOM 1385 C C . TRP A 1 179 ? -2.73 15.031 0.557 1 97.94 179 TRP A C 1
ATOM 1387 O O . TRP A 1 179 ? -3.396 16 0.925 1 97.94 179 TRP A O 1
ATOM 1397 N N . GLY A 1 180 ? -3.197 13.992 -0.198 1 96.56 180 GLY A N 1
ATOM 1398 C CA . GLY A 1 180 ? -4.629 13.969 -0.443 1 96.56 180 GLY A CA 1
ATOM 1399 C C . GLY A 1 180 ? -5.453 13.906 0.831 1 96.56 180 GLY A C 1
ATOM 1400 O O . GLY A 1 180 ? -6.395 14.688 1.002 1 96.56 180 GLY A O 1
ATOM 1401 N N . LEU A 1 181 ? -5.098 13.07 1.743 1 96.75 181 LEU A N 1
ATOM 1402 C CA . LEU A 1 181 ? -5.801 12.938 3.014 1 96.75 181 LEU A CA 1
ATOM 1403 C C . LEU A 1 181 ? -5.602 14.172 3.879 1 96.75 181 LEU A C 1
ATOM 1405 O O . LEU A 1 181 ? -6.535 14.633 4.543 1 96.75 181 LEU A O 1
ATOM 1409 N N . THR A 1 182 ? -4.379 14.727 3.854 1 97.44 182 THR A N 1
ATOM 1410 C CA . THR A 1 182 ? -4.078 15.938 4.605 1 97.44 182 THR A CA 1
ATOM 1411 C C . THR A 1 182 ? -4.977 17.094 4.152 1 97.44 182 THR A C 1
ATOM 1413 O O . THR A 1 182 ? -5.586 17.766 4.98 1 97.44 182 THR A O 1
ATOM 1416 N N . TYR A 1 183 ? -5.035 17.266 2.867 1 98.31 183 TYR A N 1
ATOM 1417 C CA . TYR A 1 183 ? -5.836 18.344 2.322 1 98.31 183 TYR A CA 1
ATOM 1418 C C . TYR A 1 183 ? -7.305 18.188 2.682 1 98.31 183 TYR A C 1
ATOM 1420 O O . TYR A 1 183 ? -7.965 19.141 3.092 1 98.31 183 TYR A O 1
ATOM 1428 N N . LYS A 1 184 ? -7.836 17.016 2.533 1 96.81 184 LYS A N 1
ATOM 1429 C CA . LYS A 1 184 ? -9.234 16.734 2.848 1 96.81 184 LYS A CA 1
ATOM 1430 C C . LYS A 1 184 ? -9.523 16.969 4.328 1 96.81 184 LYS A C 1
ATOM 1432 O O . LYS A 1 184 ? -10.562 17.531 4.68 1 96.81 184 LYS A O 1
ATOM 1437 N N . LEU A 1 185 ? -8.625 16.656 5.129 1 97.69 185 LEU A N 1
ATOM 1438 C CA . LEU A 1 185 ? -8.805 16.703 6.574 1 97.69 185 LEU A CA 1
ATOM 1439 C C . LEU A 1 185 ? -8.695 18.125 7.09 1 97.69 185 LEU A C 1
ATOM 1441 O O . LEU A 1 185 ? -9.438 18.531 7.988 1 97.69 185 LEU A O 1
ATOM 1445 N N . ALA A 1 186 ? -7.82 18.969 6.477 1 98.12 186 ALA A N 1
ATOM 1446 C CA . ALA A 1 186 ? -7.379 20.125 7.23 1 98.12 186 ALA A CA 1
ATOM 1447 C C . ALA A 1 186 ? -7.586 21.406 6.43 1 98.12 186 ALA A C 1
ATOM 1449 O O . ALA A 1 186 ? -7.316 22.516 6.922 1 98.12 186 ALA A O 1
ATOM 1450 N N . SER A 1 187 ? -7.992 21.281 5.195 1 98.38 187 SER A N 1
ATOM 1451 C CA . SER A 1 187 ? -8.273 22.5 4.449 1 98.38 187 SER A CA 1
ATOM 1452 C C . SER A 1 187 ? -9.508 23.219 5.004 1 98.38 187 SER A C 1
ATOM 1454 O O . SER A 1 187 ? -10.422 22.578 5.523 1 98.38 187 SER A O 1
ATOM 1456 N N . ASP A 1 188 ? -9.508 24.469 4.918 1 97.88 188 ASP A N 1
ATOM 1457 C CA . ASP A 1 188 ? -10.664 25.219 5.398 1 97.88 188 ASP A CA 1
ATOM 1458 C C . ASP A 1 188 ? -11.734 25.328 4.324 1 97.88 188 ASP A C 1
ATOM 1460 O O . ASP A 1 188 ? -11.594 24.766 3.234 1 97.88 188 ASP A O 1
ATOM 1464 N N . LYS A 1 189 ? -12.867 25.969 4.609 1 97.19 189 LYS A N 1
ATOM 1465 C CA . LYS A 1 189 ? -14.039 2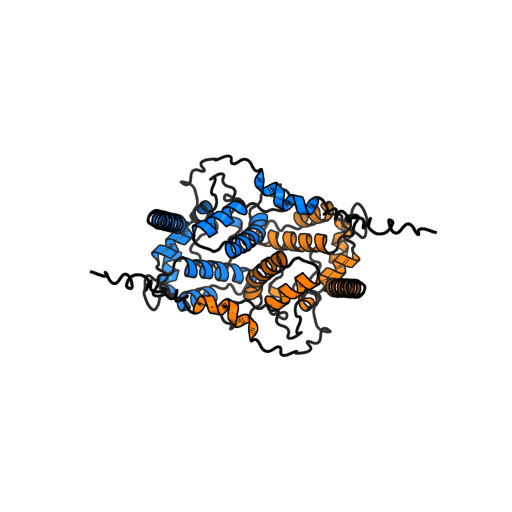6.031 3.74 1 97.19 189 LYS A CA 1
ATOM 1466 C C . LYS A 1 189 ? -13.719 26.766 2.445 1 97.19 189 LYS A C 1
ATOM 1468 O O . LYS A 1 189 ? -14.422 26.609 1.445 1 97.19 189 LYS A O 1
ATOM 1473 N N . ARG A 1 190 ? -12.703 27.625 2.449 1 98.12 190 ARG A N 1
ATOM 1474 C CA . ARG A 1 190 ? -12.336 28.391 1.27 1 98.12 190 ARG A CA 1
ATOM 1475 C C . ARG A 1 190 ? -11.312 27.641 0.421 1 98.12 190 ARG A C 1
ATOM 1477 O O . ARG A 1 190 ? -10.836 28.156 -0.591 1 98.12 190 ARG A O 1
ATOM 1484 N N . GLY A 1 191 ? -10.859 26.406 0.86 1 98.12 191 GLY A N 1
ATOM 1485 C CA . GLY A 1 191 ? -9.977 25.562 0.075 1 98.12 191 GLY A CA 1
ATOM 1486 C C . GLY A 1 191 ? -8.508 25.797 0.39 1 98.12 191 GLY A C 1
ATOM 1487 O O . GLY A 1 191 ? -7.633 25.391 -0.381 1 98.12 191 GLY A O 1
ATOM 1488 N N . PHE A 1 192 ? -8.18 26.469 1.481 1 98.81 192 PHE A N 1
ATOM 1489 C CA . PHE A 1 192 ? -6.801 26.734 1.86 1 98.81 192 PHE A CA 1
ATOM 1490 C C . PHE A 1 192 ? -6.328 25.75 2.924 1 98.81 192 PHE A C 1
ATOM 1492 O O . PHE A 1 192 ? -7.004 25.547 3.934 1 98.81 192 PHE A O 1
ATOM 1499 N N . LEU A 1 193 ? -5.246 25.125 2.643 1 98.88 193 LEU A N 1
ATOM 1500 C CA . LEU A 1 193 ? -4.516 24.328 3.625 1 98.88 193 LEU A CA 1
ATOM 1501 C C . LEU A 1 193 ? -3.432 25.172 4.301 1 98.88 193 LEU A C 1
ATOM 1503 O O . LEU A 1 193 ? -2.359 25.375 3.73 1 98.88 193 LEU A O 1
ATOM 1507 N N . HIS A 1 194 ? -3.713 25.594 5.484 1 98.88 194 HIS A N 1
ATOM 1508 C CA . HIS A 1 194 ? -2.871 26.578 6.168 1 98.88 194 HIS A CA 1
ATOM 1509 C C . HIS A 1 194 ? -1.582 25.938 6.672 1 98.88 194 HIS A C 1
ATOM 1511 O O . HIS A 1 194 ? -1.581 24.781 7.09 1 98.88 194 HIS A O 1
ATOM 1517 N N . LYS A 1 195 ? -0.585 26.719 6.707 1 98.75 195 LYS A N 1
ATOM 1518 C CA . LYS A 1 195 ? 0.759 26.328 7.109 1 98.75 195 LYS A CA 1
ATOM 1519 C C . LYS A 1 195 ? 0.756 25.734 8.516 1 98.75 195 LYS A C 1
ATOM 1521 O O . LYS A 1 195 ? 1.4 24.703 8.766 1 98.75 195 LYS A O 1
ATOM 1526 N N . ASP A 1 196 ? 0.068 26.328 9.367 1 98.19 196 ASP A N 1
ATOM 1527 C CA . ASP A 1 196 ? 0.011 25.828 10.734 1 98.19 196 ASP A CA 1
ATOM 1528 C C . ASP A 1 196 ? -0.631 24.453 10.797 1 98.19 196 ASP A C 1
ATOM 1530 O O . ASP A 1 196 ? -0.225 23.609 11.602 1 98.19 196 ASP A O 1
ATOM 1534 N N . SER A 1 197 ? -1.648 24.203 10.047 1 98.5 197 SER A N 1
ATOM 1535 C CA . SER A 1 197 ? -2.279 22.891 9.984 1 98.5 197 SER A CA 1
ATOM 1536 C C . SER A 1 197 ? -1.31 21.844 9.461 1 98.5 197 SER A C 1
ATOM 1538 O O . SER A 1 197 ? -1.253 20.719 9.984 1 98.5 197 SER A O 1
ATOM 1540 N N . VAL A 1 198 ? -0.575 22.172 8.414 1 98.75 198 VAL A N 1
ATOM 1541 C CA . VAL A 1 198 ? 0.408 21.25 7.855 1 98.75 198 VAL A CA 1
ATOM 1542 C C . VAL A 1 198 ? 1.456 20.906 8.906 1 98.75 198 VAL A C 1
ATOM 1544 O O . VAL A 1 198 ? 1.832 19.734 9.062 1 98.75 198 VAL A O 1
ATOM 1547 N N . ARG A 1 199 ? 1.937 21.922 9.617 1 98.5 199 ARG A N 1
ATOM 1548 C CA . ARG A 1 199 ? 2.898 21.672 10.688 1 98.5 199 ARG A CA 1
ATOM 1549 C C . ARG A 1 199 ? 2.33 20.719 11.734 1 98.5 199 ARG A C 1
ATOM 1551 O O . ARG A 1 199 ? 3.027 19.812 12.188 1 98.5 199 ARG A O 1
ATOM 1558 N N . GLY A 1 200 ? 1.07 20.891 12.086 1 98.44 200 GLY A N 1
ATOM 1559 C CA . GLY A 1 200 ? 0.404 20.031 13.047 1 98.44 200 GLY A CA 1
ATOM 1560 C C . GLY A 1 200 ? 0.242 18.594 12.555 1 98.44 200 GLY A C 1
ATOM 1561 O O . GLY A 1 200 ? 0.158 17.672 13.359 1 98.44 200 GLY A O 1
ATOM 1562 N N . ILE A 1 201 ? 0.16 18.422 11.25 1 98.25 201 ILE A N 1
ATOM 1563 C CA . ILE A 1 201 ? 0.101 17.078 10.68 1 98.25 201 ILE A CA 1
ATOM 1564 C C . ILE A 1 201 ? 1.453 16.375 10.844 1 98.25 201 ILE A C 1
ATOM 1566 O O . ILE A 1 201 ? 1.517 15.203 11.211 1 98.25 201 ILE A O 1
ATOM 1570 N N . TYR A 1 202 ? 2.543 17.094 10.633 1 97.94 202 TYR A N 1
ATOM 1571 C CA . TYR A 1 202 ? 3.879 16.516 10.703 1 97.94 202 TYR A CA 1
ATOM 1572 C C . TYR A 1 202 ? 4.164 15.969 12.094 1 97.94 202 TYR A C 1
ATOM 1574 O O . TYR A 1 202 ? 4.832 14.938 12.242 1 97.94 202 TYR A O 1
ATOM 1582 N N . ASP A 1 203 ? 3.604 16.578 13.141 1 94.81 203 ASP A N 1
ATOM 1583 C CA . ASP A 1 203 ? 3.922 16.062 14.469 1 94.81 203 ASP A CA 1
ATOM 1584 C C . ASP A 1 203 ? 2.68 15.5 15.156 1 94.81 203 ASP A C 1
ATOM 1586 O O . ASP A 1 203 ? 2.715 15.172 16.344 1 94.81 203 ASP A O 1
ATOM 1590 N N . GLY A 1 204 ? 1.602 15.508 14.484 1 97.19 204 GLY A N 1
ATOM 1591 C CA . GLY A 1 204 ? 0.402 14.836 14.961 1 97.19 204 GLY A CA 1
ATOM 1592 C C . GLY A 1 204 ? -0.445 15.711 15.875 1 97.19 204 GLY A C 1
ATOM 1593 O O . GLY A 1 204 ? -1.536 15.305 16.281 1 97.19 204 GLY A O 1
ATOM 1594 N N . SER A 1 205 ? -0.023 16.938 16.219 1 97.81 205 SER A N 1
ATOM 1595 C CA . SER A 1 205 ? -0.759 17.781 17.141 1 97.81 205 SER A CA 1
ATOM 1596 C C . SER A 1 205 ? -2.113 18.188 16.578 1 97.81 205 SER A C 1
ATOM 1598 O O . SER A 1 205 ? -3.08 18.359 17.328 1 97.81 205 SER A O 1
ATOM 1600 N N . LEU A 1 206 ? -2.191 18.312 15.25 1 98.38 206 LEU A N 1
ATOM 1601 C CA . LEU A 1 206 ? -3.465 18.672 14.641 1 98.38 206 LEU A CA 1
ATOM 1602 C C . LEU A 1 206 ? -4.508 17.594 14.859 1 98.38 206 LEU A C 1
ATOM 1604 O O . LEU A 1 206 ? -5.695 17.875 15.008 1 98.38 206 LEU A O 1
ATOM 1608 N N . PHE A 1 207 ? -4.109 16.312 14.852 1 98.5 207 PHE A N 1
ATOM 1609 C CA . PHE A 1 207 ? -5.055 15.227 15.055 1 98.5 207 PHE A CA 1
ATOM 1610 C C . PHE A 1 207 ? -5.738 15.352 16.406 1 98.5 207 PHE A C 1
ATOM 1612 O O . PHE A 1 207 ? -6.957 15.211 16.516 1 98.5 207 PHE A O 1
ATOM 1619 N N . VAL A 1 208 ? -4.93 15.594 17.391 1 97.56 208 VAL A N 1
ATOM 1620 C CA . VAL A 1 208 ? -5.441 15.758 18.75 1 97.56 208 VAL A CA 1
ATOM 1621 C C . VAL A 1 208 ? -6.434 16.922 18.797 1 97.56 208 VAL A C 1
ATOM 1623 O O . VAL A 1 208 ? -7.531 16.781 19.344 1 97.56 208 VAL A O 1
ATOM 1626 N N . LYS A 1 209 ? -6.027 18 18.281 1 97.69 209 LYS A N 1
ATOM 1627 C CA . LYS A 1 209 ? -6.871 19.188 18.25 1 97.69 209 LYS A CA 1
ATOM 1628 C C . LYS A 1 209 ? -8.203 18.906 17.578 1 97.69 209 LYS A C 1
ATOM 1630 O O . LYS A 1 209 ? -9.266 19.281 18.094 1 97.69 209 LYS A O 1
ATOM 1635 N N . LEU A 1 210 ? -8.203 18.297 16.438 1 97.38 210 LEU A N 1
ATOM 1636 C CA . LEU A 1 210 ? -9.414 18.016 15.672 1 97.38 210 LEU A CA 1
ATOM 1637 C C . LEU A 1 210 ? -10.328 17.062 16.438 1 97.38 210 LEU A C 1
ATOM 1639 O O . LEU A 1 210 ? -11.547 17.234 16.438 1 97.38 210 LEU A O 1
ATOM 1643 N N . GLU A 1 211 ? -9.742 16.062 17 1 97.5 211 GLU A N 1
ATOM 1644 C CA . GLU A 1 211 ? -10.547 15.156 17.797 1 97.5 211 GLU A CA 1
ATOM 1645 C C . GLU A 1 211 ? -11.25 15.891 18.938 1 97.5 211 GLU A C 1
ATOM 1647 O O . GLU A 1 211 ? -12.438 15.664 19.188 1 97.5 211 GLU A O 1
ATOM 1652 N N . GLU A 1 212 ? -10.516 16.734 19.625 1 96.56 212 GLU A N 1
ATOM 1653 C CA . GLU A 1 212 ? -11.078 17.5 20.734 1 96.56 212 GLU A CA 1
ATOM 1654 C C . GLU A 1 212 ? -12.219 18.391 20.266 1 96.56 212 GLU A C 1
ATOM 1656 O O . GLU A 1 212 ? -13.242 18.516 20.938 1 96.56 212 GLU A O 1
ATOM 1661 N N . GLU A 1 213 ? -12.031 18.984 19.172 1 95.19 213 GLU A N 1
ATOM 1662 C CA . GLU A 1 213 ? -13.07 19.844 18.609 1 95.19 213 GLU A CA 1
ATOM 1663 C C . GLU A 1 213 ? -14.328 19.047 18.281 1 95.19 213 GLU A C 1
ATOM 1665 O O . GLU A 1 213 ? -15.445 19.516 18.516 1 95.19 213 GLU A O 1
ATOM 1670 N N . ARG A 1 214 ? -14.148 17.922 17.75 1 93.94 214 ARG A N 1
ATOM 1671 C CA . ARG A 1 214 ? -15.281 17.094 17.375 1 93.94 214 ARG A CA 1
ATOM 1672 C C . ARG A 1 214 ? -16.016 16.578 18.609 1 93.94 214 ARG A C 1
ATOM 1674 O O . ARG A 1 214 ? -17.25 16.484 18.609 1 93.94 214 ARG A O 1
ATOM 1681 N N . MET A 1 215 ? -15.297 16.25 19.609 1 91.81 215 MET A N 1
ATOM 1682 C CA . MET A 1 215 ? -15.914 15.781 20.844 1 91.81 215 MET A CA 1
ATOM 1683 C C . MET A 1 215 ? -16.719 16.906 21.516 1 91.81 215 MET A C 1
ATOM 1685 O O . MET A 1 215 ? -17.781 16.656 22.078 1 91.81 215 MET A O 1
ATOM 1689 N N . SER A 1 216 ? -16.156 18.047 21.422 1 90 216 SER A N 1
ATOM 1690 C CA . SER A 1 216 ? -16.844 19.203 22 1 90 216 SER A CA 1
ATOM 1691 C C . SER A 1 216 ? -18.125 19.5 21.234 1 90 216 SER A C 1
ATOM 1693 O O . SER A 1 216 ? -19.156 19.859 21.844 1 90 216 SER A O 1
ATOM 1695 N N . TYR A 1 217 ? -18.078 19.406 20.016 1 86 217 TYR A N 1
ATOM 1696 C CA . TYR A 1 217 ? -19.266 19.641 19.188 1 86 217 TYR A CA 1
ATOM 1697 C C . TYR A 1 217 ? -20.344 18.594 19.484 1 86 217 TYR A C 1
ATOM 1699 O O . TYR A 1 217 ? -21.531 18.938 19.547 1 86 217 TYR A O 1
ATOM 1707 N N . GLN A 1 218 ? -19.984 17.391 19.625 1 80.94 218 GLN A N 1
ATOM 1708 C CA . GLN A 1 218 ? -20.922 16.312 19.906 1 80.94 218 GLN A CA 1
ATOM 1709 C C . GLN A 1 218 ? -21.562 16.469 21.281 1 80.94 218 GLN A C 1
ATOM 1711 O O . GLN A 1 218 ? -22.719 16.109 21.484 1 80.94 218 GLN A O 1
ATOM 1716 N N . SER A 1 219 ? -20.781 17.047 22.109 1 78.88 219 SER A N 1
ATOM 1717 C CA . SER A 1 219 ? -21.297 17.25 23.453 1 78.88 219 SER A CA 1
ATOM 1718 C C . SER A 1 219 ? -22.281 18.422 23.5 1 78.88 219 SER A C 1
ATOM 1720 O O . SER A 1 219 ? -23.141 18.484 24.375 1 78.88 219 SER A O 1
ATOM 1722 N N . GLU A 1 220 ? -22.125 19.328 22.609 1 78.94 220 GLU A N 1
ATOM 1723 C CA . GLU A 1 220 ? -23 20.484 22.547 1 78.94 220 GLU A CA 1
ATOM 1724 C C . GLU A 1 220 ? -24.281 20.188 21.781 1 78.94 220 GLU A C 1
ATOM 1726 O O . GLU A 1 220 ? -25.297 20.859 21.953 1 78.94 220 GLU A O 1
ATOM 1731 N N . MET A 1 221 ? -24.312 19.188 20.938 1 69.81 221 MET A N 1
ATOM 1732 C CA . MET A 1 221 ? -25.531 18.797 20.234 1 69.81 221 MET A CA 1
ATOM 1733 C C . MET A 1 221 ? -26.359 17.828 21.078 1 69.81 221 MET A C 1
ATOM 1735 O O . MET A 1 221 ? -27.594 17.875 21.047 1 69.81 221 MET A O 1
ATOM 1739 N N . MET B 1 1 ? -61.344 30.641 20.359 1 25.08 1 MET B N 1
ATOM 1740 C CA . MET B 1 1 ? -60.031 31.219 20.047 1 25.08 1 MET B CA 1
ATOM 1741 C C . MET B 1 1 ? -59.062 30.141 19.578 1 25.08 1 MET B C 1
ATOM 1743 O O . MET B 1 1 ? -58.625 29.328 20.359 1 25.08 1 MET B O 1
ATOM 1747 N N . MET B 1 2 ? -59.344 29.562 18.406 1 26.83 2 MET B N 1
ATOM 1748 C CA . MET B 1 2 ? -58.906 28.391 17.656 1 26.83 2 MET B CA 1
ATOM 1749 C C . MET B 1 2 ? -57.5 28.609 17.109 1 26.83 2 MET B C 1
ATOM 1751 O O . MET B 1 2 ? -57.281 29.453 16.234 1 26.83 2 MET B O 1
ATOM 1755 N N . VAL B 1 3 ? -56.5 28.734 18.109 1 28.03 3 VAL B N 1
ATOM 1756 C CA . VAL B 1 3 ? -55.094 29.047 17.891 1 28.03 3 VAL B CA 1
ATOM 1757 C C . VAL B 1 3 ? -54.5 28.109 16.844 1 28.03 3 VAL B C 1
ATOM 1759 O O . VAL B 1 3 ? -54.812 26.906 16.859 1 28.03 3 VAL B O 1
ATOM 1762 N N . ASN B 1 4 ? -54.094 28.656 15.703 1 22.12 4 ASN B N 1
ATOM 1763 C CA . ASN B 1 4 ? -53.562 28.297 14.398 1 22.12 4 ASN B CA 1
ATOM 1764 C C . ASN B 1 4 ? -52.219 27.562 14.523 1 22.12 4 ASN B C 1
ATOM 1766 O O . ASN B 1 4 ? -51.219 28.141 14.938 1 22.12 4 ASN B O 1
ATOM 1770 N N . ARG B 1 5 ? -52.125 26.297 14.977 1 22.16 5 ARG B N 1
ATOM 1771 C CA . ARG B 1 5 ? -51 25.406 15.266 1 22.16 5 ARG B CA 1
ATOM 1772 C C . ARG B 1 5 ? -50.156 25.188 14.031 1 22.16 5 ARG B C 1
ATOM 1774 O O . ARG B 1 5 ? -49.344 24.266 13.992 1 22.16 5 ARG B O 1
ATOM 1781 N N . ARG B 1 6 ? -50.5 25.828 12.836 1 23.8 6 ARG B N 1
ATOM 1782 C CA . ARG B 1 6 ? -49.906 25.281 11.633 1 23.8 6 ARG B CA 1
ATOM 1783 C C . ARG B 1 6 ? -48.406 25.594 11.594 1 23.8 6 ARG B C 1
ATOM 1785 O O . ARG B 1 6 ? -47.719 25.344 10.594 1 23.8 6 ARG B O 1
ATOM 1792 N N . ARG B 1 7 ? -47.812 26.453 12.453 1 21.78 7 ARG B N 1
ATOM 1793 C CA . ARG B 1 7 ? -46.594 27.094 11.969 1 21.78 7 ARG B CA 1
ATOM 1794 C C . ARG B 1 7 ? -45.438 26.109 11.922 1 21.78 7 ARG B C 1
ATOM 1796 O O . ARG B 1 7 ? -44.375 26.422 11.398 1 21.78 7 ARG B O 1
ATOM 1803 N N . LEU B 1 8 ? -45.375 25.078 12.711 1 23.64 8 LEU B N 1
ATOM 1804 C CA . LEU B 1 8 ? -44.031 24.734 13.188 1 23.64 8 LEU B CA 1
ATOM 1805 C C . LEU B 1 8 ? -43.25 23.984 12.117 1 23.64 8 LEU B C 1
ATOM 1807 O O . LEU B 1 8 ? -42.031 23.781 12.258 1 23.64 8 LEU B O 1
ATOM 1811 N N . LEU B 1 9 ? -43.875 23.344 11.117 1 24 9 LEU B N 1
ATOM 1812 C CA . LEU B 1 9 ? -43.125 22.203 10.594 1 24 9 LEU B CA 1
ATOM 1813 C C . LEU B 1 9 ? -42.062 22.672 9.594 1 24 9 LEU B C 1
ATOM 1815 O O . LEU B 1 9 ? -41.5 21.844 8.875 1 24 9 LEU B O 1
ATOM 1819 N N . GLU B 1 10 ? -41.938 23.984 9.367 1 24.3 10 GLU B N 1
ATOM 1820 C CA . GLU B 1 10 ? -41.125 24.172 8.172 1 24.3 10 GLU B CA 1
ATOM 1821 C C . GLU B 1 10 ? -39.656 23.891 8.453 1 24.3 10 GLU B C 1
ATOM 1823 O O . GLU B 1 10 ? -38.938 24.75 9.008 1 24.3 10 GLU B O 1
ATOM 1828 N N . GLY B 1 11 ? -39.312 22.859 9.195 1 24.31 11 GLY B N 1
ATOM 1829 C CA . GLY B 1 11 ? -37.875 22.688 9.43 1 24.31 11 GLY B CA 1
ATOM 1830 C C . GLY B 1 11 ? -37.062 22.594 8.148 1 24.31 11 GLY B C 1
ATOM 1831 O O . GLY B 1 11 ? -37.469 21.922 7.203 1 24.31 11 GLY B O 1
ATOM 1832 N N . GLY B 1 12 ? -36.375 23.641 7.758 1 23.97 12 GLY B N 1
ATOM 1833 C CA . GLY B 1 12 ? -35.531 23.797 6.594 1 23.97 12 GLY B CA 1
ATOM 1834 C C . GLY B 1 12 ? -34.531 22.672 6.422 1 23.97 12 GLY B C 1
ATOM 1835 O O . GLY B 1 12 ? -33.844 22.297 7.375 1 23.97 12 GLY B O 1
ATOM 1836 N N . VAL B 1 13 ? -34.781 21.672 5.574 1 26.31 13 VAL B N 1
ATOM 1837 C CA . VAL B 1 13 ? -33.875 20.656 5.07 1 26.31 13 VAL B CA 1
ATOM 1838 C C . VAL B 1 13 ? -32.562 21.297 4.637 1 26.31 13 VAL B C 1
ATOM 1840 O O . VAL B 1 13 ? -32.531 22.125 3.725 1 26.31 13 VAL B O 1
ATOM 1843 N N . ALA B 1 14 ? -31.672 21.641 5.617 1 28.41 14 ALA B N 1
ATOM 1844 C CA . ALA B 1 14 ? -30.312 22.062 5.266 1 28.41 14 ALA B CA 1
ATOM 1845 C C . ALA B 1 14 ? -29.75 21.188 4.141 1 28.41 14 ALA B C 1
ATOM 1847 O O . ALA B 1 14 ? -29.719 19.969 4.25 1 28.41 14 ALA B O 1
ATOM 1848 N N . SER B 1 15 ? -29.875 21.609 2.902 1 24.14 15 SER B N 1
ATOM 1849 C CA . SER B 1 15 ? -29.203 21.031 1.737 1 24.14 15 SER B CA 1
ATOM 1850 C C . SER B 1 15 ? -27.719 20.859 1.991 1 24.14 15 SER B C 1
ATOM 1852 O O . SER B 1 15 ? -27 21.828 2.223 1 24.14 15 SER B O 1
ATOM 1854 N N . LEU B 1 16 ? -27.359 19.875 2.73 1 27.33 16 LEU B N 1
ATOM 1855 C CA . LEU B 1 16 ? -25.953 19.469 2.783 1 27.33 16 LEU B CA 1
ATOM 1856 C C . LEU B 1 16 ? -25.328 19.516 1.399 1 27.33 16 LEU B C 1
ATOM 1858 O O . LEU B 1 16 ? -25.641 18.703 0.532 1 27.33 16 LEU B O 1
ATOM 1862 N N . GLN B 1 17 ? -25.094 20.75 0.949 1 25.38 17 GLN B N 1
ATOM 1863 C CA . GLN B 1 17 ? -24.281 20.938 -0.251 1 25.38 17 GLN B CA 1
ATOM 1864 C C . GLN B 1 17 ? -22.953 20.219 -0.138 1 25.38 17 GLN B C 1
ATOM 1866 O O . GLN B 1 17 ? -22.078 20.625 0.634 1 25.38 17 GLN B O 1
ATOM 1871 N N . LEU B 1 18 ? -22.984 18.953 -0.179 1 29.91 18 LEU B N 1
ATOM 1872 C CA . LEU B 1 18 ? -21.734 18.203 -0.3 1 29.91 18 LEU B CA 1
ATOM 1873 C C . LEU B 1 18 ? -20.875 18.781 -1.421 1 29.91 18 LEU B C 1
ATOM 1875 O O . LEU B 1 18 ? -21.375 19.047 -2.516 1 29.91 18 LEU B O 1
ATOM 1879 N N . PRO B 1 19 ? -19.891 19.484 -1.047 1 29.56 19 PRO B N 1
ATOM 1880 C CA . PRO B 1 19 ? -19.094 20.062 -2.129 1 29.56 19 PRO B CA 1
ATOM 1881 C C . PRO B 1 19 ? -18.797 19.062 -3.242 1 29.56 19 PRO B C 1
ATOM 1883 O O . PRO B 1 19 ? -18.797 17.844 -3.006 1 29.56 19 PRO B O 1
ATOM 1886 N N . PRO B 1 20 ? -18.828 19.453 -4.566 1 29.98 20 PRO B N 1
ATOM 1887 C CA . PRO B 1 20 ? -18.734 18.703 -5.828 1 29.98 20 PRO B CA 1
ATOM 1888 C C . PRO B 1 20 ? -17.5 17.812 -5.891 1 29.98 20 PRO B C 1
ATOM 1890 O O . PRO B 1 20 ? -17.438 16.906 -6.719 1 29.98 20 PRO B O 1
ATOM 1893 N N . VAL B 1 21 ? -16.5 18.125 -5.066 1 30.06 21 VAL B N 1
ATOM 1894 C CA . VAL B 1 21 ? -15.297 17.391 -5.395 1 30.06 21 VAL B CA 1
ATOM 1895 C C . VAL B 1 21 ? -15.438 15.938 -4.926 1 30.06 21 VAL B C 1
ATOM 1897 O O . VAL B 1 21 ? -14.82 15.031 -5.488 1 30.06 21 VAL B O 1
ATOM 1900 N N . THR B 1 22 ? -16.031 15.648 -3.73 1 31.5 22 THR B N 1
ATOM 1901 C CA . THR B 1 22 ? -16.094 14.289 -3.219 1 31.5 22 THR B CA 1
ATOM 1902 C C . THR B 1 22 ? -17.016 13.438 -4.086 1 31.5 22 THR B C 1
ATOM 1904 O O . THR B 1 22 ? -16.875 12.211 -4.148 1 31.5 22 THR B O 1
ATOM 1907 N N . ILE B 1 23 ? -18.141 13.992 -4.684 1 31.05 23 ILE B N 1
ATOM 1908 C CA . ILE B 1 23 ? -19.062 13.312 -5.57 1 31.05 23 ILE B CA 1
ATOM 1909 C C . ILE B 1 23 ? -18.344 12.883 -6.848 1 31.05 23 ILE B C 1
ATOM 1911 O O . ILE B 1 23 ? -18.781 11.969 -7.543 1 31.05 23 ILE B O 1
ATOM 1915 N N . LEU B 1 24 ? -17.188 13.5 -7.105 1 28.91 24 LEU B N 1
ATOM 1916 C CA . LEU B 1 24 ? -16.531 13.242 -8.375 1 28.91 24 LEU B CA 1
ATOM 1917 C C . LEU B 1 24 ? -15.828 11.883 -8.359 1 28.91 24 LEU B C 1
ATOM 1919 O O . LEU B 1 24 ? -15.703 11.234 -9.406 1 28.91 24 LEU B O 1
ATOM 1923 N N . LEU B 1 25 ? -15.336 11.477 -7.145 1 30.38 25 LEU B N 1
ATOM 1924 C CA . LEU B 1 25 ? -14.602 10.219 -7.277 1 30.38 25 LEU B CA 1
ATOM 1925 C C . LEU B 1 25 ? -15.547 9.07 -7.59 1 30.38 25 LEU B C 1
ATOM 1927 O O . LEU B 1 25 ? -15.203 8.172 -8.367 1 30.38 25 LEU B O 1
ATOM 1931 N N . PHE B 1 26 ? -16.734 9.086 -6.973 1 32.47 26 PHE B N 1
ATOM 1932 C CA . PHE B 1 26 ? -17.625 7.953 -7.223 1 32.47 26 PHE B CA 1
ATOM 1933 C C . PHE B 1 26 ? -18.141 7.98 -8.656 1 32.47 26 PHE B C 1
ATOM 1935 O O . PHE B 1 26 ? -18.297 6.934 -9.289 1 32.47 26 PHE B O 1
ATOM 1942 N N . LEU B 1 27 ? -18.562 9.156 -9.102 1 31.95 27 LEU B N 1
ATOM 1943 C CA . LEU B 1 27 ? -19.344 9.234 -10.336 1 31.95 27 LEU B CA 1
ATOM 1944 C C . LEU B 1 27 ? -18.438 9.039 -11.555 1 31.95 27 LEU B C 1
ATOM 1946 O O . LEU B 1 27 ? -18.922 8.695 -12.633 1 31.95 27 LEU B O 1
ATOM 1950 N N . TRP B 1 28 ? -17.203 9.461 -11.422 1 33.03 28 TRP B N 1
ATOM 1951 C CA . TRP B 1 28 ? -16.406 9.422 -12.648 1 33.03 28 TRP B CA 1
ATOM 1952 C C . TRP B 1 28 ? -16.109 7.984 -13.07 1 33.03 28 TRP B C 1
ATOM 1954 O O . TRP B 1 28 ? -15.633 7.742 -14.172 1 33.03 28 TRP B O 1
ATOM 1964 N N . ILE B 1 29 ? -16.391 7.074 -12.234 1 33.12 29 ILE B N 1
ATOM 1965 C CA . ILE B 1 29 ? -16.016 5.707 -12.586 1 33.12 29 ILE B CA 1
ATOM 1966 C C . ILE B 1 29 ? -16.828 5.246 -13.797 1 33.12 29 ILE B C 1
ATOM 1968 O O . ILE B 1 29 ? -16.312 4.52 -14.648 1 33.12 29 ILE B O 1
ATOM 1972 N N . CYS B 1 30 ? -18.047 5.715 -13.883 1 32.66 30 CYS B N 1
ATOM 1973 C CA . CYS B 1 30 ? -18.922 4.965 -14.789 1 32.66 30 CYS B CA 1
ATOM 1974 C C . CYS B 1 30 ? -18.609 5.293 -16.234 1 32.66 30 CYS B C 1
ATOM 1976 O O . CYS B 1 30 ? -19.031 4.574 -17.156 1 32.66 30 CYS B O 1
ATOM 1978 N N . SER B 1 31 ? -18.281 6.523 -16.547 1 30.31 31 SER B N 1
ATOM 1979 C CA . SER B 1 31 ? -18.5 6.812 -17.969 1 30.31 31 SER B CA 1
ATOM 1980 C C . SER B 1 31 ? -17.281 6.445 -18.797 1 30.31 31 SER B C 1
ATOM 1982 O O . SER B 1 31 ? -17.062 7.016 -19.875 1 30.31 31 SER B O 1
ATOM 1984 N N . TRP B 1 32 ? -16.25 5.828 -18.266 1 35.44 32 TRP B N 1
ATOM 1985 C CA . TRP B 1 32 ? -15.172 5.727 -19.25 1 35.44 32 TRP B CA 1
ATOM 1986 C C . TRP B 1 32 ? -15.523 4.723 -20.328 1 35.44 32 TRP B C 1
ATOM 1988 O O . TRP B 1 32 ? -16.078 3.658 -20.062 1 35.44 32 TRP B O 1
ATOM 1998 N N . GLY B 1 33 ? -15.664 5.141 -21.531 1 32.09 33 GLY B N 1
ATOM 1999 C CA . GLY B 1 33 ? -15.867 4.41 -22.781 1 32.09 33 GLY B CA 1
ATOM 2000 C C . GLY B 1 33 ? -14.922 3.232 -22.938 1 32.09 33 GLY B C 1
ATOM 2001 O O . GLY B 1 33 ? -13.727 3.346 -22.656 1 32.09 33 GLY B O 1
ATOM 2002 N N . HIS B 1 34 ? -15.391 2.006 -22.859 1 34.66 34 HIS B N 1
ATOM 2003 C CA . HIS B 1 34 ? -14.836 0.687 -23.125 1 34.66 34 HIS B CA 1
ATOM 2004 C C . HIS B 1 34 ? -14.227 0.625 -24.531 1 34.66 34 HIS B C 1
ATOM 2006 O O . HIS B 1 34 ? -14.945 0.496 -25.516 1 34.66 34 HIS B O 1
ATOM 2012 N N . ALA B 1 35 ? -13.148 1.328 -24.875 1 35.12 35 ALA B N 1
ATOM 2013 C CA . ALA B 1 35 ? -12.523 0.945 -26.141 1 35.12 35 ALA B CA 1
ATOM 2014 C C . ALA B 1 35 ? -11.852 -0.422 -26.016 1 35.12 35 ALA B C 1
ATOM 2016 O O . ALA B 1 35 ? -11 -0.634 -25.156 1 35.12 35 ALA B O 1
ATOM 2017 N N . THR B 1 36 ? -12.312 -1.488 -26.453 1 35.62 36 THR B N 1
ATOM 2018 C CA . THR B 1 36 ? -11.742 -2.826 -26.562 1 35.62 36 THR B CA 1
ATOM 2019 C C . THR B 1 36 ? -10.516 -2.82 -27.469 1 35.62 36 THR B C 1
ATOM 2021 O O . THR B 1 36 ? -10.641 -2.695 -28.688 1 35.62 36 THR B O 1
ATOM 2024 N N . ALA B 1 37 ? -9.422 -2.17 -27.172 1 41.19 37 ALA B N 1
ATOM 2025 C CA . ALA B 1 37 ? -8.242 -2.424 -28 1 41.19 37 ALA B CA 1
ATOM 2026 C C . ALA B 1 37 ? -7.699 -3.832 -27.766 1 41.19 37 ALA B C 1
ATOM 2028 O O . ALA B 1 37 ? -7.469 -4.23 -26.609 1 41.19 37 ALA B O 1
ATOM 2029 N N . ASP B 1 38 ? -7.887 -4.871 -28.578 1 39.59 38 ASP B N 1
ATOM 2030 C CA . ASP B 1 38 ? -7.277 -6.199 -28.547 1 39.59 38 ASP B CA 1
ATOM 2031 C C . ASP B 1 38 ? -5.766 -6.105 -28.359 1 39.59 38 ASP B C 1
ATOM 2033 O O . ASP B 1 38 ? -5.055 -5.613 -29.234 1 39.59 38 ASP B O 1
ATOM 2037 N N . ALA B 1 39 ? -5.207 -5.855 -27.25 1 48.75 39 ALA B N 1
ATOM 2038 C CA . ALA B 1 39 ? -3.773 -5.809 -26.969 1 48.75 39 ALA B CA 1
ATOM 2039 C C . ALA B 1 39 ? -3.107 -7.145 -27.281 1 48.75 39 ALA B C 1
ATOM 2041 O O . ALA B 1 39 ? -3.609 -8.203 -26.891 1 48.75 39 ALA B O 1
ATOM 2042 N N . ASP B 1 40 ? -2.262 -7.289 -28.328 1 55.66 40 ASP B N 1
ATOM 2043 C CA . ASP B 1 40 ? -1.446 -8.422 -28.734 1 55.66 40 ASP B CA 1
ATOM 2044 C C . ASP B 1 40 ? -0.665 -9 -27.562 1 55.66 40 ASP B C 1
ATOM 2046 O O . ASP B 1 40 ? 0.272 -8.367 -27.062 1 55.66 40 ASP B O 1
ATOM 2050 N N . THR B 1 41 ? -1.182 -10.008 -26.812 1 65.62 41 THR B N 1
ATOM 2051 C CA . THR B 1 41 ? -0.6 -10.719 -25.688 1 65.62 41 THR B CA 1
ATOM 2052 C C . THR B 1 41 ? 0.706 -11.398 -26.078 1 65.62 41 THR B C 1
ATOM 2054 O O . THR B 1 41 ? 1.512 -11.758 -25.219 1 65.62 41 THR B O 1
ATOM 2057 N N . ALA B 1 42 ? 0.97 -11.461 -27.328 1 74.38 42 ALA B N 1
ATOM 2058 C CA . ALA B 1 42 ? 2.143 -12.219 -27.766 1 74.38 42 ALA B CA 1
ATOM 2059 C C . ALA B 1 42 ? 3.432 -11.5 -27.375 1 74.38 42 ALA B C 1
ATOM 2061 O O . ALA B 1 42 ? 4.457 -12.141 -27.125 1 74.38 42 ALA B O 1
ATOM 2062 N N . ASN B 1 43 ? 3.367 -10.297 -27.141 1 89.25 43 ASN B N 1
ATOM 2063 C CA . ASN B 1 43 ? 4.594 -9.555 -26.859 1 89.25 43 ASN B CA 1
ATOM 2064 C C . ASN B 1 43 ? 4.656 -9.078 -25.422 1 89.25 43 ASN B C 1
ATOM 2066 O O . ASN B 1 43 ? 5.516 -8.273 -25.062 1 89.25 43 ASN B O 1
ATOM 2070 N N . MET B 1 44 ? 3.832 -9.703 -24.625 1 95.12 44 MET B N 1
ATOM 2071 C CA . MET B 1 44 ? 3.809 -9.305 -23.219 1 95.12 44 MET B CA 1
ATOM 2072 C C . MET B 1 44 ? 4.84 -10.086 -22.406 1 95.12 44 MET B C 1
ATOM 2074 O O . MET B 1 44 ? 5.055 -11.273 -22.656 1 95.12 44 MET B O 1
ATOM 2078 N N . THR B 1 45 ? 5.484 -9.352 -21.5 1 97.62 45 THR B N 1
ATOM 2079 C 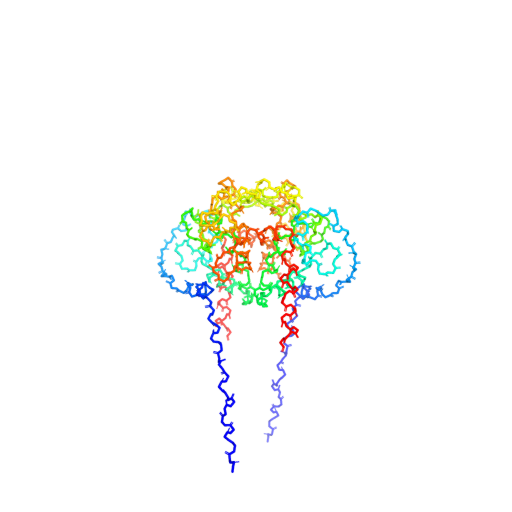CA . THR B 1 45 ? 6.281 -10.047 -20.484 1 97.62 45 THR B CA 1
ATOM 2080 C C . THR B 1 45 ? 5.391 -10.883 -19.578 1 97.62 45 THR B C 1
ATOM 2082 O O . THR B 1 45 ? 4.168 -10.719 -19.578 1 97.62 45 THR B O 1
ATOM 2085 N N . ALA B 1 46 ? 5.973 -11.805 -18.781 1 98 46 ALA B N 1
ATOM 2086 C CA . ALA B 1 46 ? 5.215 -12.609 -17.828 1 98 46 ALA B CA 1
ATOM 2087 C C . ALA B 1 46 ? 4.449 -11.727 -16.844 1 98 46 ALA B C 1
ATOM 2089 O O . ALA B 1 46 ? 3.285 -11.992 -16.531 1 98 46 ALA B O 1
ATOM 2090 N N . LEU B 1 47 ? 5.09 -10.672 -16.391 1 98.38 47 LEU B N 1
ATOM 2091 C CA . LEU B 1 47 ? 4.457 -9.758 -15.438 1 98.38 47 LEU B CA 1
ATOM 2092 C C . LEU B 1 47 ? 3.256 -9.07 -16.078 1 98.38 47 LEU B C 1
ATOM 2094 O O . LEU B 1 47 ? 2.205 -8.93 -15.445 1 98.38 47 LEU B O 1
ATOM 2098 N N . GLN B 1 48 ? 3.408 -8.586 -17.281 1 98.5 48 GLN B N 1
ATOM 2099 C CA . GLN B 1 48 ? 2.291 -7.969 -18 1 98.5 48 GLN B CA 1
ATOM 2100 C C . GLN B 1 48 ? 1.143 -8.961 -18.172 1 98.5 48 GLN B C 1
ATOM 2102 O O . GLN B 1 48 ? -0.025 -8.594 -18.016 1 98.5 48 GLN B O 1
ATOM 2107 N N . LYS B 1 49 ? 1.461 -10.188 -18.484 1 98.12 49 LYS B N 1
ATOM 2108 C CA . LYS B 1 49 ? 0.436 -11.227 -18.609 1 98.12 49 LYS B CA 1
ATOM 2109 C C . LYS B 1 49 ? -0.27 -11.445 -17.266 1 98.12 49 LYS B C 1
ATOM 2111 O O . LYS B 1 49 ? -1.492 -11.602 -17.219 1 98.12 49 LYS B O 1
ATOM 2116 N N . HIS B 1 50 ? 0.477 -11.484 -16.234 1 98.12 50 HIS B N 1
ATOM 2117 C CA . HIS B 1 50 ? -0.05 -11.664 -14.891 1 98.12 50 HIS B CA 1
ATOM 2118 C C . HIS B 1 50 ? -1.165 -10.664 -14.602 1 98.12 50 HIS B C 1
ATOM 2120 O O . HIS B 1 50 ? -2.227 -11.039 -14.102 1 98.12 50 HIS B O 1
ATOM 2126 N N . VAL B 1 51 ? -0.965 -9.398 -14.945 1 98.5 51 VAL B N 1
ATOM 2127 C CA . VAL B 1 51 ? -1.929 -8.383 -14.539 1 98.5 51 VAL B CA 1
ATOM 2128 C C . VAL B 1 51 ? -2.996 -8.227 -15.625 1 98.5 51 VAL B C 1
ATOM 2130 O O . VAL B 1 51 ? -4.059 -7.648 -15.375 1 98.5 51 VAL B O 1
ATOM 2133 N N . SER B 1 52 ? -2.764 -8.758 -16.781 1 98.06 52 SER B N 1
ATOM 2134 C CA . SER B 1 52 ? -3.688 -8.586 -17.891 1 98.06 52 SER B CA 1
ATOM 2135 C C . SER B 1 52 ? -5.031 -9.25 -17.609 1 98.06 52 SER B C 1
ATOM 2137 O O . SER B 1 52 ? -6.051 -8.875 -18.203 1 98.06 52 SER B O 1
ATOM 2139 N N . PHE B 1 53 ? -5.004 -10.281 -16.766 1 98.19 53 PHE B N 1
ATOM 2140 C CA . PHE B 1 53 ? -6.258 -10.898 -16.344 1 98.19 53 PHE B CA 1
ATOM 2141 C C . PHE B 1 53 ? -7.234 -9.852 -15.828 1 98.19 53 PHE B C 1
ATOM 2143 O O . PHE B 1 53 ? -8.445 -9.961 -16.047 1 98.19 53 PHE B O 1
ATOM 2150 N N . PHE B 1 54 ? -6.758 -8.82 -15.141 1 98.69 54 PHE B N 1
ATOM 2151 C CA . PHE B 1 54 ? -7.602 -7.844 -14.477 1 98.69 54 PHE B CA 1
ATOM 2152 C C . PHE B 1 54 ? -8.055 -6.762 -15.453 1 98.69 54 PHE B C 1
ATOM 2154 O O . PHE B 1 54 ? -8.922 -5.945 -15.125 1 98.69 54 PHE B O 1
ATOM 2161 N N . ASP B 1 55 ? -7.379 -6.742 -16.578 1 98.69 55 ASP B N 1
ATOM 2162 C CA . ASP B 1 55 ? -7.809 -5.855 -17.656 1 98.69 55 ASP B CA 1
ATOM 2163 C C . ASP B 1 55 ? -8.992 -6.449 -18.406 1 98.69 55 ASP B C 1
ATOM 2165 O O . ASP B 1 55 ? -8.82 -6.984 -19.516 1 98.69 55 ASP B O 1
ATOM 2169 N N . ARG B 1 56 ? -10.133 -6.273 -17.906 1 98.06 56 ARG B N 1
ATOM 2170 C CA . ARG B 1 56 ? -11.32 -7.008 -18.344 1 98.06 56 ARG B CA 1
ATOM 2171 C C . ARG B 1 56 ? -11.758 -6.574 -19.734 1 98.06 56 ARG B C 1
ATOM 2173 O O . ARG B 1 56 ? -12.312 -7.371 -20.5 1 98.06 56 ARG B O 1
ATOM 2180 N N . ASN B 1 57 ? -11.5 -5.305 -20.078 1 97.5 57 ASN B N 1
ATOM 2181 C CA . ASN B 1 57 ? -11.922 -4.848 -21.406 1 97.5 57 ASN B CA 1
ATOM 2182 C C . ASN B 1 57 ? -10.758 -4.836 -22.391 1 97.5 57 ASN B C 1
ATOM 2184 O O . ASN B 1 57 ? -10.906 -4.391 -23.531 1 97.5 57 ASN B O 1
ATOM 2188 N N . LYS B 1 58 ? -9.555 -5.18 -22 1 97.06 58 LYS B N 1
ATOM 2189 C CA . LYS B 1 58 ? -8.375 -5.434 -22.812 1 97.06 58 LYS B CA 1
ATOM 2190 C C . LYS B 1 58 ? -7.906 -4.16 -23.516 1 97.06 58 LYS B C 1
ATOM 2192 O O . LYS B 1 58 ? -7.523 -4.199 -24.688 1 97.06 58 LYS B O 1
ATOM 2197 N N . ASP B 1 59 ? -7.93 -3.027 -22.828 1 97.5 59 ASP B N 1
ATOM 2198 C CA . ASP B 1 59 ? -7.473 -1.787 -23.453 1 97.5 59 ASP B CA 1
ATOM 2199 C C . ASP B 1 59 ? -6.105 -1.374 -22.906 1 97.5 59 ASP B C 1
ATOM 2201 O O . ASP B 1 59 ? -5.621 -0.277 -23.203 1 97.5 59 ASP B O 1
ATOM 2205 N N . GLY B 1 60 ? -5.535 -2.17 -22.062 1 97.75 60 GLY B N 1
ATOM 2206 C CA . GLY B 1 60 ? -4.191 -1.915 -21.562 1 97.75 60 GLY B CA 1
ATOM 2207 C C . GLY B 1 60 ? -4.172 -1.098 -20.297 1 97.75 60 GLY B C 1
ATOM 2208 O O . GLY B 1 60 ? -3.102 -0.812 -19.75 1 97.75 60 GLY B O 1
ATOM 2209 N N . ILE B 1 61 ? -5.348 -0.697 -19.812 1 98.12 61 ILE B N 1
ATOM 2210 C CA . ILE B 1 61 ? -5.516 0.097 -18.594 1 98.12 61 ILE B CA 1
ATOM 2211 C C . ILE B 1 61 ? -6.465 -0.618 -17.641 1 98.12 61 ILE B C 1
ATOM 2213 O O . ILE B 1 61 ? -7.555 -1.039 -18.047 1 98.12 61 ILE B O 1
ATOM 2217 N N . ILE B 1 62 ? -6.031 -0.813 -16.406 1 98.75 62 ILE B N 1
ATOM 2218 C CA . ILE B 1 62 ? -6.863 -1.479 -15.406 1 98.75 62 ILE B CA 1
ATOM 2219 C C . ILE B 1 62 ? -7.492 -0.438 -14.484 1 98.75 62 ILE B C 1
ATOM 2221 O O . ILE B 1 62 ? -6.789 0.352 -13.852 1 98.75 62 ILE B O 1
ATOM 2225 N N . THR B 1 63 ? -8.781 -0.446 -14.445 1 98.56 63 THR B N 1
ATOM 2226 C CA . THR B 1 63 ? -9.5 0.447 -13.539 1 98.56 63 THR B CA 1
ATOM 2227 C C . THR B 1 63 ? -9.805 -0.247 -12.219 1 98.56 63 THR B C 1
ATOM 2229 O O . THR B 1 63 ? -9.719 -1.474 -12.117 1 98.56 63 THR B O 1
ATOM 2232 N N . PRO B 1 64 ? -10.125 0.525 -11.219 1 98.38 64 PRO B N 1
ATOM 2233 C CA . PRO B 1 64 ? -10.484 -0.107 -9.953 1 98.38 64 PRO B CA 1
ATOM 2234 C C . PRO B 1 64 ? -11.641 -1.095 -10.094 1 98.38 64 PRO B C 1
ATOM 2236 O O . PRO B 1 64 ? -11.641 -2.148 -9.453 1 98.38 64 PRO B O 1
ATOM 2239 N N . SER B 1 65 ? -12.594 -0.74 -10.898 1 98.56 65 SER B N 1
ATOM 2240 C CA . SER B 1 65 ? -13.734 -1.622 -11.102 1 98.56 65 SER B CA 1
ATOM 2241 C C . SER B 1 65 ? -13.305 -2.949 -11.719 1 98.56 65 SER B C 1
ATOM 2243 O O . SER B 1 65 ? -13.844 -4.004 -11.375 1 98.56 65 SER B O 1
ATOM 2245 N N . GLU B 1 66 ? -12.344 -2.926 -12.562 1 98.88 66 GLU B N 1
ATOM 2246 C CA . GLU B 1 66 ? -11.867 -4.148 -13.203 1 98.88 66 GLU B CA 1
ATOM 2247 C C . GLU B 1 66 ? -11.109 -5.027 -12.211 1 98.88 66 GLU B C 1
ATOM 2249 O O . GLU B 1 66 ? -11.25 -6.25 -12.227 1 98.88 66 GLU B O 1
ATOM 2254 N N . THR B 1 67 ? -10.266 -4.387 -11.414 1 98.81 67 THR B N 1
ATOM 2255 C CA . THR B 1 67 ? -9.602 -5.141 -10.352 1 98.81 67 THR B CA 1
ATOM 2256 C C . THR B 1 67 ? -10.625 -5.793 -9.43 1 98.81 67 THR B C 1
ATOM 2258 O O . THR B 1 67 ? -10.5 -6.969 -9.086 1 98.81 67 THR B O 1
ATOM 2261 N N . PHE B 1 68 ? -11.648 -5.008 -9.047 1 98.69 68 PHE B N 1
ATOM 2262 C CA . PHE B 1 68 ? -12.742 -5.531 -8.227 1 98.69 68 PHE B CA 1
ATOM 2263 C C . PHE B 1 68 ? -13.383 -6.738 -8.898 1 98.69 68 PHE B C 1
ATOM 2265 O O . PHE B 1 68 ? -13.539 -7.789 -8.273 1 98.69 68 PHE B O 1
ATOM 2272 N N . GLU B 1 69 ? -13.719 -6.645 -10.094 1 98.69 69 GLU B N 1
ATOM 2273 C CA . GLU B 1 69 ? -14.352 -7.723 -10.852 1 98.69 69 GLU B CA 1
ATOM 2274 C C . GLU B 1 69 ? -13.453 -8.953 -10.906 1 98.69 69 GLU B C 1
ATOM 2276 O O . GLU B 1 69 ? -13.93 -10.086 -10.805 1 98.69 69 GLU B O 1
ATOM 2281 N N . GLY B 1 70 ? -12.18 -8.711 -11.141 1 98.69 70 GLY B N 1
ATOM 2282 C CA . GLY B 1 70 ? -11.242 -9.828 -11.18 1 98.69 70 GLY B CA 1
ATOM 2283 C C . GLY B 1 70 ? -11.195 -10.609 -9.883 1 98.69 70 GLY B C 1
ATOM 2284 O O . GLY B 1 70 ? -11.203 -11.844 -9.898 1 98.69 70 GLY B O 1
ATOM 2285 N N . PHE B 1 71 ? -11.148 -9.914 -8.781 1 98.62 71 PHE B N 1
ATOM 2286 C CA . PHE B 1 71 ? -11.109 -10.602 -7.5 1 98.62 71 PHE B CA 1
ATOM 2287 C C . PHE B 1 71 ? -12.406 -11.359 -7.246 1 98.62 71 PHE B C 1
ATOM 2289 O O . PHE B 1 71 ? -12.383 -12.492 -6.746 1 98.62 71 PHE B O 1
ATOM 2296 N N . VAL B 1 72 ? -13.492 -10.773 -7.59 1 98.31 72 VAL B N 1
ATOM 2297 C CA . VAL B 1 72 ? -14.773 -11.461 -7.461 1 98.31 72 VAL B CA 1
ATOM 2298 C C . VAL B 1 72 ? -14.781 -12.711 -8.336 1 98.31 72 VAL B C 1
ATOM 2300 O O . VAL B 1 72 ? -15.211 -13.781 -7.902 1 98.31 72 VAL B O 1
ATOM 2303 N N . ALA B 1 73 ? -14.336 -12.609 -9.5 1 97.94 73 ALA B N 1
ATOM 2304 C CA . ALA B 1 73 ? -14.273 -13.734 -10.43 1 97.94 73 ALA B CA 1
ATOM 2305 C C . ALA B 1 73 ? -13.414 -14.867 -9.875 1 97.94 73 ALA B C 1
ATOM 2307 O O . ALA B 1 73 ? -13.664 -16.031 -10.156 1 97.94 73 ALA B O 1
ATOM 2308 N N . LEU B 1 74 ? -12.445 -14.516 -9.102 1 98.06 74 LEU B N 1
ATOM 2309 C CA . LEU B 1 74 ? -11.539 -15.5 -8.523 1 98.06 74 LEU B CA 1
ATOM 2310 C C . LEU B 1 74 ? -12.125 -16.109 -7.254 1 98.06 74 LEU B C 1
ATOM 2312 O O . LEU B 1 74 ? -11.531 -17 -6.656 1 98.06 74 LEU B O 1
ATOM 2316 N N . GLY B 1 75 ? -13.242 -15.531 -6.746 1 95.94 75 GLY B N 1
ATOM 2317 C CA . GLY B 1 75 ? -13.969 -16.156 -5.648 1 95.94 75 GLY B CA 1
ATOM 2318 C C . GLY B 1 75 ? -13.82 -15.398 -4.34 1 95.94 75 GLY B C 1
ATOM 2319 O O . GLY B 1 75 ? -14.242 -15.883 -3.289 1 95.94 75 GLY B O 1
ATOM 2320 N N . TYR B 1 76 ? -13.234 -14.227 -4.398 1 97.12 76 TYR B N 1
ATOM 2321 C CA . TYR B 1 76 ? -13.164 -13.406 -3.193 1 97.12 76 TYR B CA 1
ATOM 2322 C C . TYR B 1 76 ? -14.5 -12.727 -2.918 1 97.12 76 TYR B C 1
ATOM 2324 O O . TYR B 1 76 ? -15.281 -12.477 -3.84 1 97.12 76 TYR B O 1
ATOM 2332 N N . ASP B 1 77 ? -14.734 -12.523 -1.648 1 95.88 77 ASP B N 1
ATOM 2333 C CA . ASP B 1 77 ? -15.992 -11.867 -1.328 1 95.88 77 ASP B CA 1
ATOM 2334 C C . ASP B 1 77 ? -15.977 -10.398 -1.751 1 95.88 77 ASP B C 1
ATOM 2336 O O . ASP B 1 77 ? -14.906 -9.82 -1.949 1 95.88 77 ASP B O 1
ATOM 2340 N N . VAL B 1 78 ? -17.094 -9.797 -1.776 1 96.19 78 VAL B N 1
ATOM 2341 C CA . VAL B 1 78 ? -17.312 -8.469 -2.338 1 96.19 78 VAL B CA 1
ATOM 2342 C C . VAL B 1 78 ? -16.594 -7.422 -1.479 1 96.19 78 VAL B C 1
ATOM 2344 O O . VAL B 1 78 ? -15.961 -6.508 -2.006 1 96.19 78 VAL B O 1
ATOM 2347 N N . ALA B 1 79 ? -16.656 -7.52 -0.121 1 92.56 79 ALA B N 1
ATOM 2348 C CA . ALA B 1 79 ? -16.031 -6.539 0.767 1 92.56 79 ALA B CA 1
ATOM 2349 C C . ALA B 1 79 ? -14.516 -6.551 0.615 1 92.56 79 ALA B C 1
ATOM 2351 O O . ALA B 1 79 ? -13.891 -5.496 0.458 1 92.56 79 ALA B O 1
ATOM 2352 N N . PHE B 1 80 ? -14.016 -7.766 0.595 1 94.94 80 PHE B N 1
ATOM 2353 C CA . PHE B 1 80 ? -12.578 -7.902 0.403 1 94.94 80 PHE B CA 1
ATOM 2354 C C . PHE B 1 80 ? -12.156 -7.355 -0.957 1 94.94 80 PHE B C 1
ATOM 2356 O O . PHE B 1 80 ? -11.172 -6.625 -1.062 1 94.94 80 PHE B O 1
ATOM 2363 N N . SER B 1 81 ? -12.914 -7.703 -1.954 1 97.62 81 SER B N 1
ATOM 2364 C CA . SER B 1 81 ? -12.578 -7.281 -3.311 1 97.62 81 SER B CA 1
ATOM 2365 C C . SER B 1 81 ? -12.57 -5.762 -3.436 1 97.62 81 SER B C 1
ATOM 2367 O O . SER B 1 81 ? -11.688 -5.191 -4.074 1 97.62 81 SER B O 1
ATOM 2369 N N . ARG B 1 82 ? -13.445 -5.129 -2.844 1 95.31 82 ARG B N 1
ATOM 2370 C CA . ARG B 1 82 ? -13.516 -3.672 -2.863 1 95.31 82 ARG B CA 1
ATOM 2371 C C . ARG B 1 82 ? -12.328 -3.053 -2.141 1 95.31 82 ARG B C 1
ATOM 2373 O O . ARG B 1 82 ? -11.648 -2.182 -2.686 1 95.31 82 ARG B O 1
ATOM 2380 N N . ASP B 1 83 ? -12.07 -3.568 -0.925 1 94.62 83 ASP B N 1
ATOM 2381 C CA . ASP B 1 83 ? -10.992 -3.025 -0.112 1 94.62 83 ASP B CA 1
ATOM 2382 C C . ASP B 1 83 ? -9.641 -3.207 -0.802 1 94.62 83 ASP B C 1
ATOM 2384 O O . ASP B 1 83 ? -8.836 -2.277 -0.853 1 94.62 83 ASP B O 1
ATOM 2388 N N . PHE B 1 84 ? -9.516 -4.395 -1.307 1 97 84 PHE B N 1
ATOM 2389 C CA . PHE B 1 84 ? -8.211 -4.703 -1.887 1 97 84 PHE B CA 1
ATOM 2390 C C . PHE B 1 84 ? -8.023 -3.971 -3.209 1 97 84 PHE B C 1
ATOM 2392 O O . PHE B 1 84 ? -6.918 -3.512 -3.514 1 97 84 PHE B O 1
ATOM 2399 N N . ALA B 1 85 ? -9.062 -3.852 -3.998 1 97.69 85 ALA B N 1
ATOM 2400 C CA . ALA B 1 85 ? -8.969 -3.078 -5.234 1 97.69 85 ALA B CA 1
ATOM 2401 C C . ALA B 1 85 ? -8.562 -1.635 -4.949 1 97.69 85 ALA B C 1
ATOM 2403 O O . ALA B 1 85 ? -7.676 -1.09 -5.609 1 97.69 85 ALA B O 1
ATOM 2404 N N . SER B 1 86 ? -9.156 -1.066 -3.977 1 95.94 86 SER B N 1
ATOM 2405 C CA . SER B 1 86 ? -8.828 0.309 -3.619 1 95.94 86 SER B CA 1
ATOM 2406 C C . SER B 1 86 ? -7.367 0.434 -3.199 1 95.94 86 SER B C 1
ATOM 2408 O O . SER B 1 86 ? -6.676 1.369 -3.607 1 95.94 86 SER B O 1
ATOM 2410 N N . SER B 1 87 ? -6.91 -0.519 -2.438 1 96.5 87 SER B N 1
ATOM 2411 C CA . SER B 1 87 ? -5.543 -0.488 -1.935 1 96.5 87 SER B CA 1
ATOM 2412 C C . SER B 1 87 ? -4.535 -0.677 -3.064 1 96.5 87 SER B C 1
ATOM 2414 O O . SER B 1 87 ? -3.525 0.03 -3.129 1 96.5 87 SER B O 1
ATOM 2416 N N . VAL B 1 88 ? -4.848 -1.607 -3.932 1 97.88 88 VAL B N 1
ATOM 2417 C CA . VAL B 1 88 ? -3.961 -1.908 -5.051 1 97.88 88 VAL B CA 1
ATOM 2418 C C . VAL B 1 88 ? -3.84 -0.686 -5.957 1 97.88 88 VAL B C 1
ATOM 2420 O O . VAL B 1 88 ? -2.74 -0.337 -6.398 1 97.88 88 VAL B O 1
ATOM 2423 N N . HIS B 1 89 ? -4.914 0.015 -6.18 1 97.94 89 HIS B N 1
ATOM 2424 C CA . HIS B 1 89 ? -4.895 1.146 -7.098 1 97.94 89 HIS B CA 1
ATOM 2425 C C . HIS B 1 89 ? -4.281 2.379 -6.441 1 97.94 89 HIS B C 1
ATOM 2427 O O . HIS B 1 89 ? -3.641 3.191 -7.113 1 97.94 89 HIS B O 1
ATOM 2433 N N . ALA B 1 90 ? -4.414 2.506 -5.141 1 96.06 90 ALA B N 1
ATOM 2434 C CA . ALA B 1 90 ? -3.711 3.574 -4.43 1 96.06 90 ALA B CA 1
ATOM 2435 C C . ALA B 1 90 ? -2.199 3.375 -4.496 1 96.06 90 ALA B C 1
ATOM 2437 O O . ALA B 1 90 ? -1.44 4.348 -4.535 1 96.06 90 ALA B O 1
ATOM 2438 N N . ALA B 1 91 ? -1.839 2.137 -4.555 1 97.25 91 ALA B N 1
ATOM 2439 C CA . ALA B 1 91 ? -0.415 1.814 -4.57 1 97.25 91 ALA B CA 1
ATOM 2440 C C . ALA B 1 91 ? 0.142 1.873 -5.992 1 97.25 91 ALA B C 1
ATOM 2442 O O . ALA B 1 91 ? 1.145 2.547 -6.242 1 97.25 91 ALA B O 1
ATOM 2443 N N . LEU B 1 92 ? -0.565 1.29 -6.961 1 98.31 92 LEU B N 1
ATOM 2444 C CA . LEU B 1 92 ? 0.033 1.055 -8.266 1 98.31 92 LEU B CA 1
ATOM 2445 C C . LEU B 1 92 ? -0.361 2.152 -9.25 1 98.31 92 LEU B C 1
ATOM 2447 O O . LEU B 1 92 ? 0.333 2.379 -10.242 1 98.31 92 LEU B O 1
ATOM 2451 N N . GLY B 1 93 ? -1.44 2.83 -9.016 1 98.12 93 GLY B N 1
ATOM 2452 C CA . GLY B 1 93 ? -1.862 3.904 -9.898 1 98.12 93 GLY B CA 1
ATOM 2453 C C . GLY B 1 93 ? -0.793 4.961 -10.109 1 98.12 93 GLY B C 1
ATOM 2454 O O . GLY B 1 93 ? -0.323 5.16 -11.227 1 98.12 93 GLY B O 1
ATOM 2455 N N . PRO B 1 94 ? -0.321 5.566 -9.055 1 97.31 94 PRO B N 1
ATOM 2456 C CA . PRO B 1 94 ? 0.703 6.605 -9.188 1 97.31 94 PRO B CA 1
ATOM 2457 C C . PRO B 1 94 ? 1.993 6.086 -9.82 1 97.31 94 PRO B C 1
ATOM 2459 O O . PRO B 1 94 ? 2.635 6.801 -10.594 1 97.31 94 PRO B O 1
ATOM 2462 N N . ILE B 1 95 ? 2.33 4.848 -9.547 1 97.19 95 ILE B N 1
ATOM 2463 C CA . ILE B 1 95 ? 3.584 4.234 -9.977 1 97.19 95 ILE B CA 1
ATOM 2464 C C . ILE B 1 95 ? 3.555 3.998 -11.484 1 97.19 95 ILE B C 1
ATOM 2466 O O . ILE B 1 95 ? 4.562 4.18 -12.164 1 97.19 95 ILE B O 1
ATOM 2470 N N . THR B 1 96 ? 2.416 3.66 -11.969 1 97.88 96 THR B N 1
ATOM 2471 C CA . THR B 1 96 ? 2.357 3.201 -13.352 1 97.88 96 THR B CA 1
ATOM 2472 C C . THR B 1 96 ? 1.81 4.297 -14.266 1 97.88 96 THR B C 1
ATOM 2474 O O . THR B 1 96 ? 1.901 4.195 -15.492 1 97.88 96 THR B O 1
ATOM 2477 N N . SER B 1 97 ? 1.334 5.387 -13.695 1 95.56 97 SER B N 1
ATOM 2478 C CA . SER B 1 97 ? 0.725 6.441 -14.5 1 95.56 97 SER B CA 1
ATOM 2479 C C . SER B 1 97 ? 1.777 7.215 -15.289 1 95.56 97 SER B C 1
ATOM 2481 O O . SER B 1 97 ? 2.891 7.43 -14.805 1 95.56 97 SER B O 1
ATOM 2483 N N . PRO B 1 98 ? 1.336 7.566 -16.453 1 90.56 98 PRO B N 1
ATOM 2484 C CA . PRO B 1 98 ? 2.217 8.492 -17.172 1 90.56 98 PRO B CA 1
ATOM 2485 C C . PRO B 1 98 ? 2.408 9.812 -16.422 1 90.56 98 PRO B C 1
ATOM 2487 O O . PRO B 1 98 ? 1.569 10.188 -15.602 1 90.56 98 PRO B O 1
ATOM 2490 N N . VAL B 1 99 ? 3.492 10.508 -16.734 1 81.88 99 VAL B N 1
ATOM 2491 C CA . VAL B 1 99 ? 3.92 11.703 -16.016 1 81.88 99 VAL B CA 1
ATOM 2492 C C . VAL B 1 99 ? 2.863 12.797 -16.172 1 81.88 99 VAL B C 1
ATOM 2494 O O . VAL B 1 99 ? 2.646 13.586 -15.242 1 81.88 99 VAL B O 1
ATOM 2497 N N . ASP B 1 100 ? 2.117 12.828 -17.266 1 84.19 100 ASP B N 1
ATOM 2498 C CA . ASP B 1 100 ? 1.179 13.914 -17.531 1 84.19 100 ASP B CA 1
ATOM 2499 C C . ASP B 1 100 ? -0.242 13.516 -17.125 1 84.19 100 ASP B C 1
ATOM 2501 O O . ASP B 1 100 ? -1.192 14.258 -17.375 1 84.19 100 ASP B O 1
ATOM 2505 N N . ALA B 1 101 ? -0.361 12.383 -16.5 1 86.56 101 ALA B N 1
ATOM 2506 C CA . ALA B 1 101 ? -1.696 11.969 -16.078 1 86.56 101 ALA B CA 1
ATOM 2507 C C . ALA B 1 101 ? -2.201 12.844 -14.93 1 86.56 101 ALA B C 1
ATOM 2509 O O . ALA B 1 101 ? -1.434 13.219 -14.039 1 86.56 101 ALA B O 1
ATOM 2510 N N . PRO B 1 102 ? -3.465 13.188 -14.961 1 87.44 102 PRO B N 1
ATOM 2511 C CA . PRO B 1 102 ? -4.02 14.008 -13.883 1 87.44 102 PRO B CA 1
ATOM 2512 C C . PRO B 1 102 ? -4.164 13.234 -12.57 1 87.44 102 PRO B C 1
ATOM 2514 O O . PRO B 1 102 ? -4.391 12.023 -12.586 1 87.44 102 PRO B O 1
ATOM 2517 N N . LEU B 1 103 ? -4.062 13.977 -11.438 1 92.19 103 LEU B N 1
ATOM 2518 C CA . LEU B 1 103 ? -4.344 13.406 -10.125 1 92.19 103 LEU B CA 1
ATOM 2519 C C . LEU B 1 103 ? -5.844 13.336 -9.875 1 92.19 103 LEU B C 1
ATOM 2521 O O . LEU B 1 103 ? -6.605 14.148 -10.398 1 92.19 103 LEU B O 1
ATOM 2525 N N . PRO B 1 104 ? -6.34 12.344 -9.086 1 93.62 104 PRO B N 1
ATOM 2526 C CA . PRO B 1 104 ? -5.531 11.258 -8.516 1 93.62 104 PRO B CA 1
ATOM 2527 C C . PRO B 1 104 ? -5.242 10.148 -9.531 1 93.62 104 PRO B C 1
ATOM 2529 O O . PRO B 1 104 ? -6.062 9.891 -10.414 1 93.62 104 PRO B O 1
ATOM 2532 N N . HIS B 1 105 ? -4.152 9.562 -9.461 1 96.94 105 HIS B N 1
ATOM 2533 C CA . HIS B 1 105 ? -3.785 8.43 -10.305 1 96.94 105 HIS B CA 1
ATOM 2534 C C . HIS B 1 105 ? -4.434 7.145 -9.812 1 96.94 105 HIS B C 1
ATOM 2536 O O . HIS B 1 105 ? -3.92 6.5 -8.891 1 96.94 105 HIS B O 1
ATOM 2542 N N . VAL B 1 106 ? -5.504 6.707 -10.484 1 96.06 106 VAL B N 1
ATOM 2543 C CA . VAL B 1 106 ? -6.242 5.562 -9.969 1 96.06 106 VAL B CA 1
ATOM 2544 C C . VAL B 1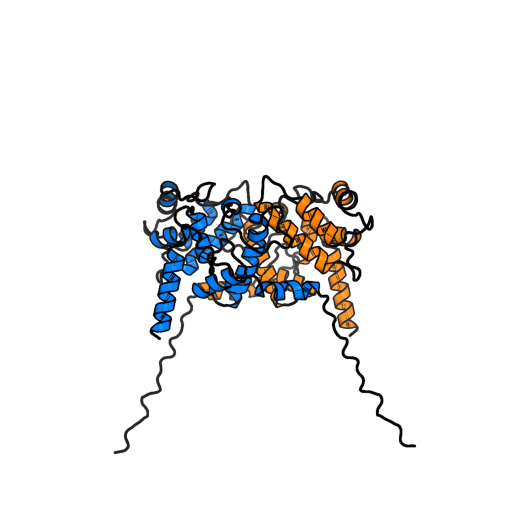 106 ? -6.148 4.398 -10.953 1 96.06 106 VAL B C 1
ATOM 2546 O O . VAL B 1 106 ? -6.441 3.254 -10.594 1 96.06 106 VAL B O 1
ATOM 2549 N N . ALA B 1 107 ? -5.762 4.691 -12.156 1 97.81 107 ALA B N 1
ATOM 2550 C CA . ALA B 1 107 ? -5.641 3.648 -13.164 1 97.81 107 ALA B CA 1
ATOM 2551 C C . ALA B 1 107 ? -4.254 3.01 -13.133 1 97.81 107 ALA B C 1
ATOM 2553 O O . ALA B 1 107 ? -3.271 3.664 -12.773 1 97.81 107 ALA B O 1
ATOM 2554 N N . ILE B 1 108 ? -4.223 1.77 -13.461 1 98.62 108 ILE B N 1
ATOM 2555 C CA . ILE B 1 108 ? -2.961 1.044 -13.578 1 98.62 108 ILE B CA 1
ATOM 2556 C C . ILE B 1 108 ? -2.639 0.8 -15.055 1 98.62 108 ILE B C 1
ATOM 2558 O O . ILE B 1 108 ? -3.453 0.235 -15.789 1 98.62 108 ILE B O 1
ATOM 2562 N N . TYR B 1 109 ? -1.502 1.244 -15.484 1 98.25 109 TYR B N 1
ATOM 2563 C CA . TYR B 1 109 ? -1.065 1.109 -16.875 1 98.25 109 TYR B CA 1
ATOM 2564 C C . TYR B 1 109 ? -0.156 -0.101 -17.031 1 98.25 109 TYR B C 1
ATOM 2566 O O . TYR B 1 109 ? 0.968 -0.117 -16.531 1 98.25 109 TYR B O 1
ATOM 2574 N N . ILE B 1 110 ? -0.585 -1.097 -17.828 1 98.25 110 ILE B N 1
ATOM 2575 C CA . ILE B 1 110 ? 0.068 -2.395 -17.953 1 98.25 110 ILE B CA 1
ATOM 2576 C C . ILE B 1 110 ? 1.456 -2.217 -18.562 1 98.25 110 ILE B C 1
ATOM 2578 O O . ILE B 1 110 ? 2.414 -2.873 -18.156 1 98.25 110 ILE B O 1
ATOM 2582 N N . ASP B 1 111 ? 1.578 -1.291 -19.516 1 96.62 111 ASP B N 1
ATOM 2583 C CA . ASP B 1 111 ? 2.852 -1.102 -20.203 1 96.62 111 ASP B CA 1
ATOM 2584 C C . ASP B 1 111 ? 3.934 -0.628 -19.234 1 96.62 111 ASP B C 1
ATOM 2586 O O . ASP B 1 111 ? 5.125 -0.771 -19.5 1 96.62 111 ASP B O 1
ATOM 2590 N N . GLN B 1 112 ? 3.492 -0.024 -18.078 1 96.88 112 GLN B N 1
ATOM 2591 C CA . GLN B 1 112 ? 4.449 0.509 -17.125 1 96.88 112 GLN B CA 1
ATOM 2592 C C . GLN B 1 112 ? 4.477 -0.337 -15.852 1 96.88 112 GLN B C 1
ATOM 2594 O O . GLN B 1 112 ? 5.035 0.082 -14.828 1 96.88 112 GLN B O 1
ATOM 2599 N N . ILE B 1 113 ? 3.957 -1.58 -15.883 1 98 113 ILE B N 1
ATOM 2600 C CA . ILE B 1 113 ? 3.748 -2.359 -14.664 1 98 113 ILE B CA 1
ATOM 2601 C C . ILE B 1 113 ? 5.098 -2.771 -14.078 1 98 113 ILE B C 1
ATOM 2603 O O . ILE B 1 113 ? 5.195 -3.08 -12.891 1 98 113 ILE B O 1
ATOM 2607 N N . HIS B 1 114 ? 6.199 -2.77 -14.883 1 96.69 114 HIS B N 1
ATOM 2608 C CA . HIS B 1 114 ? 7.527 -3.133 -14.398 1 96.69 114 HIS B CA 1
ATOM 2609 C C . HIS B 1 114 ? 8.016 -2.146 -13.344 1 96.69 114 HIS B C 1
ATOM 2611 O O . HIS B 1 114 ? 8.844 -2.496 -12.492 1 96.69 114 HIS B O 1
ATOM 2617 N N . ARG B 1 115 ? 7.438 -0.926 -13.297 1 95.69 115 ARG B N 1
ATOM 2618 C CA . ARG B 1 115 ? 7.812 0.08 -12.305 1 95.69 115 ARG B CA 1
ATOM 2619 C C . ARG B 1 115 ? 7.352 -0.33 -10.914 1 95.69 115 ARG B C 1
ATOM 2621 O O . ARG B 1 115 ? 7.82 0.218 -9.914 1 95.69 115 ARG B O 1
ATOM 2628 N N . ALA B 1 116 ? 6.422 -1.243 -10.844 1 96 116 ALA B N 1
ATOM 2629 C CA . ALA B 1 116 ? 5.816 -1.624 -9.57 1 96 116 ALA B CA 1
ATOM 2630 C C . ALA B 1 116 ? 6.547 -2.812 -8.953 1 96 116 ALA B C 1
ATOM 2632 O O . ALA B 1 116 ? 6.176 -3.281 -7.875 1 96 116 ALA B O 1
ATOM 2633 N N . MET B 1 117 ? 7.527 -3.297 -9.641 1 95.62 117 MET B N 1
ATOM 2634 C CA . MET B 1 117 ? 8.336 -4.363 -9.055 1 95.62 117 MET B CA 1
ATOM 2635 C C . MET B 1 117 ? 9.031 -3.885 -7.789 1 95.62 117 MET B C 1
ATOM 2637 O O . MET B 1 117 ? 9.258 -2.686 -7.617 1 95.62 117 MET B O 1
ATOM 2641 N N . HIS B 1 118 ? 9.359 -4.75 -6.914 1 94.31 118 HIS B N 1
ATOM 2642 C CA . HIS B 1 118 ? 9.93 -4.414 -5.613 1 94.31 118 HIS B CA 1
ATOM 2643 C C . HIS B 1 118 ? 10.992 -5.426 -5.199 1 94.31 118 HIS B C 1
ATOM 2645 O O . HIS B 1 118 ? 11.109 -6.496 -5.805 1 94.31 118 HIS B O 1
ATOM 2651 N N . GLY B 1 119 ? 11.805 -5.031 -4.195 1 94.38 119 GLY B N 1
ATOM 2652 C CA . GLY B 1 119 ? 12.75 -5.945 -3.582 1 94.38 119 GLY B CA 1
ATOM 2653 C C . GLY B 1 119 ? 12.086 -6.996 -2.709 1 94.38 119 GLY B C 1
ATOM 2654 O O . GLY B 1 119 ? 10.859 -7.117 -2.699 1 94.38 119 GLY B O 1
ATOM 2655 N N . SER B 1 120 ? 12.969 -7.82 -2.08 1 96.31 120 SER B N 1
ATOM 2656 C CA . SER B 1 120 ? 12.508 -8.898 -1.213 1 96.31 120 SER B CA 1
ATOM 2657 C C . SER B 1 120 ? 11.688 -9.922 -1.991 1 96.31 120 SER B C 1
ATOM 2659 O O . SER B 1 120 ? 10.742 -10.508 -1.453 1 96.31 120 SER B O 1
ATOM 2661 N N . ASP B 1 121 ? 11.852 -9.969 -3.275 1 96.06 121 ASP B N 1
ATOM 2662 C CA . ASP B 1 121 ? 11.141 -10.906 -4.137 1 96.06 121 ASP B CA 1
ATOM 2663 C C . ASP B 1 121 ? 11.977 -12.164 -4.383 1 96.06 121 ASP B C 1
ATOM 2665 O O . ASP B 1 121 ? 13.062 -12.32 -3.818 1 96.06 121 ASP B O 1
ATOM 2669 N N . THR B 1 122 ? 11.547 -13.086 -5.152 1 96.94 122 THR B N 1
ATOM 2670 C CA . THR B 1 122 ? 12.195 -14.375 -5.395 1 96.94 122 THR B CA 1
ATOM 2671 C C . THR B 1 122 ? 13.219 -14.258 -6.52 1 96.94 122 THR B C 1
ATOM 2673 O O . THR B 1 122 ? 14.062 -15.141 -6.688 1 96.94 122 THR B O 1
ATOM 2676 N N . GLY B 1 123 ? 13.086 -13.234 -7.293 1 97.25 123 GLY B N 1
ATOM 2677 C CA . GLY B 1 123 ? 13.945 -13.094 -8.453 1 97.25 123 GLY B CA 1
ATOM 2678 C C . GLY B 1 123 ? 13.445 -13.859 -9.664 1 97.25 123 GLY B C 1
ATOM 2679 O O . GLY B 1 123 ? 14.109 -13.891 -10.703 1 97.25 123 GLY B O 1
ATOM 2680 N N . ALA B 1 124 ? 12.25 -14.414 -9.617 1 98.31 124 ALA B N 1
ATOM 2681 C CA . ALA B 1 124 ? 11.711 -15.234 -10.695 1 98.31 124 ALA B CA 1
ATOM 2682 C C . ALA B 1 124 ? 11.258 -14.375 -11.867 1 98.31 124 ALA B C 1
ATOM 2684 O O . ALA B 1 124 ? 10.922 -14.891 -12.938 1 98.31 124 ALA B O 1
ATOM 2685 N N . LEU B 1 125 ? 11.234 -13.102 -11.695 1 98 125 LEU B N 1
ATOM 2686 C CA . LEU B 1 125 ? 11.078 -12.117 -12.766 1 98 125 LEU B CA 1
ATOM 2687 C C . LEU B 1 125 ? 12.297 -11.203 -12.852 1 98 125 LEU B C 1
ATOM 2689 O O . LEU B 1 125 ? 12.844 -10.789 -11.82 1 98 125 LEU B O 1
ATOM 2693 N N . ASP B 1 126 ? 12.688 -10.914 -14.047 1 97.44 126 ASP B N 1
ATOM 2694 C CA . ASP B 1 126 ? 13.789 -9.969 -14.172 1 97.44 126 ASP B CA 1
ATOM 2695 C C . ASP B 1 126 ? 13.289 -8.531 -14.102 1 97.44 126 ASP B C 1
ATOM 2697 O O . ASP B 1 126 ? 12.109 -8.281 -13.844 1 97.44 126 ASP B O 1
ATOM 2701 N N . ALA B 1 127 ? 14.188 -7.566 -14.305 1 94.56 127 ALA B N 1
ATOM 2702 C CA . ALA B 1 127 ? 13.883 -6.16 -14.062 1 94.56 127 ALA B CA 1
ATOM 2703 C C . ALA B 1 127 ? 12.805 -5.656 -15.023 1 94.56 127 ALA B C 1
ATOM 2705 O O . ALA B 1 127 ? 12.148 -4.648 -14.758 1 94.56 127 ALA B O 1
ATOM 2706 N N . LYS B 1 128 ? 12.625 -6.348 -16.141 1 95 128 LYS B N 1
ATOM 2707 C CA . LYS B 1 128 ? 11.633 -5.938 -17.125 1 95 128 LYS B CA 1
ATOM 2708 C C . LYS B 1 128 ? 10.328 -6.723 -16.969 1 95 128 LYS B C 1
ATOM 2710 O O . LYS B 1 128 ? 9.352 -6.469 -17.672 1 95 128 LYS B O 1
ATOM 2715 N N . GLY B 1 129 ? 10.281 -7.707 -16.047 1 97.38 129 GLY B N 1
ATOM 2716 C CA . GLY B 1 129 ? 9.078 -8.492 -15.812 1 97.38 129 GLY B CA 1
ATOM 2717 C C . GLY B 1 129 ? 9.055 -9.789 -16.594 1 97.38 129 GLY B C 1
ATOM 2718 O O . GLY B 1 129 ? 8 -10.422 -16.734 1 97.38 129 GLY B O 1
ATOM 2719 N N . ARG B 1 130 ? 10.203 -10.195 -17.141 1 97.88 130 ARG B N 1
ATOM 2720 C CA . ARG B 1 130 ? 10.297 -11.461 -17.859 1 97.88 130 ARG B CA 1
ATOM 2721 C C . ARG B 1 130 ? 10.562 -12.609 -16.891 1 97.88 130 ARG B C 1
ATOM 2723 O O . ARG B 1 130 ? 11.32 -12.453 -15.922 1 97.88 130 ARG B O 1
ATOM 2730 N N . PHE B 1 131 ? 10.062 -13.727 -17.266 1 98.12 131 PHE B N 1
ATOM 2731 C CA . PHE B 1 131 ? 10.203 -14.922 -16.438 1 98.12 131 PHE B CA 1
ATOM 2732 C C . PHE B 1 131 ? 11.625 -15.469 -16.516 1 98.12 131 PHE B C 1
ATOM 2734 O O . PHE B 1 131 ? 12.203 -15.555 -17.609 1 98.12 131 PHE B O 1
ATOM 2741 N N . VAL B 1 132 ? 12.172 -15.828 -15.359 1 98.5 132 VAL B N 1
ATOM 2742 C CA . VAL B 1 132 ? 13.5 -16.422 -15.25 1 98.5 132 VAL B CA 1
ATOM 2743 C C . VAL B 1 132 ? 13.391 -17.844 -14.719 1 98.5 132 VAL B C 1
ATOM 2745 O O . VAL B 1 132 ? 13.422 -18.062 -13.5 1 98.5 132 VAL B O 1
ATOM 2748 N N . PRO B 1 133 ? 13.391 -18.812 -15.57 1 97.94 133 PRO B N 1
ATOM 2749 C CA . PRO B 1 133 ? 13.125 -20.203 -15.18 1 97.94 133 PRO B CA 1
ATOM 2750 C C . PRO B 1 133 ? 14.062 -20.703 -14.086 1 97.94 133 PRO B C 1
ATOM 2752 O O . PRO B 1 133 ? 13.633 -21.391 -13.156 1 97.94 133 PRO B O 1
ATOM 2755 N N . GLN B 1 134 ? 15.328 -20.359 -14.156 1 98.44 134 GLN B N 1
ATOM 2756 C CA . GLN B 1 134 ? 16.297 -20.844 -13.18 1 98.44 134 GLN B CA 1
ATOM 2757 C C . GLN B 1 134 ? 15.969 -20.344 -11.781 1 98.44 134 GLN B C 1
ATOM 2759 O O . GLN B 1 134 ? 16.031 -21.094 -10.805 1 98.44 134 GLN B O 1
ATOM 2764 N N . LYS B 1 135 ? 15.68 -19.109 -11.672 1 98.62 135 LYS B N 1
ATOM 2765 C CA . LYS B 1 135 ? 15.328 -18.531 -10.383 1 98.62 135 LYS B CA 1
ATOM 2766 C C . LYS B 1 135 ? 14.008 -19.094 -9.859 1 98.62 135 LYS B C 1
ATOM 2768 O O . LYS B 1 135 ? 13.828 -19.25 -8.648 1 98.62 135 LYS B O 1
ATOM 2773 N N . PHE B 1 136 ? 13.133 -19.344 -10.812 1 98.62 136 PHE B N 1
ATOM 2774 C CA . PHE B 1 136 ? 11.891 -20 -10.422 1 98.62 136 PHE B CA 1
ATOM 2775 C C . PHE B 1 136 ? 12.156 -21.359 -9.805 1 98.62 136 PHE B C 1
ATOM 2777 O O . PHE B 1 136 ? 11.617 -21.688 -8.75 1 98.62 136 PHE B O 1
ATOM 2784 N N . GLU B 1 137 ? 12.969 -22.156 -10.414 1 98.44 137 GLU B N 1
ATOM 2785 C CA . GLU B 1 137 ? 13.305 -23.484 -9.898 1 98.44 137 GLU B CA 1
ATOM 2786 C C . GLU B 1 137 ? 13.977 -23.391 -8.531 1 98.44 137 GLU B C 1
ATOM 2788 O O . GLU B 1 137 ? 13.766 -24.234 -7.672 1 98.44 137 GLU B O 1
ATOM 2793 N N . GLU B 1 138 ? 14.766 -22.406 -8.336 1 98.38 138 GLU B N 1
ATOM 2794 C CA . GLU B 1 138 ? 15.492 -22.203 -7.09 1 98.38 138 GLU B CA 1
ATOM 2795 C C . GLU B 1 138 ? 14.539 -22.047 -5.91 1 98.38 138 GLU B C 1
ATOM 2797 O O . GLU B 1 138 ? 14.867 -22.422 -4.785 1 98.38 138 GLU B O 1
ATOM 2802 N N . ILE B 1 139 ? 13.344 -21.5 -6.125 1 98.56 139 ILE B N 1
ATOM 2803 C CA . ILE B 1 139 ? 12.344 -21.375 -5.07 1 98.56 139 ILE B CA 1
ATOM 2804 C C . ILE B 1 139 ? 12.062 -22.75 -4.457 1 98.56 139 ILE B C 1
ATOM 2806 O O . ILE B 1 139 ? 12.133 -22.906 -3.236 1 98.56 139 ILE B O 1
ATOM 2810 N N . PHE B 1 140 ? 11.836 -23.688 -5.277 1 98.69 140 PHE B N 1
ATOM 2811 C CA . PHE B 1 140 ? 11.422 -25 -4.797 1 98.69 140 PHE B CA 1
ATOM 2812 C C . PHE B 1 140 ? 12.625 -25.812 -4.328 1 98.69 140 PHE B C 1
ATOM 2814 O O . PHE B 1 140 ? 12.516 -26.594 -3.383 1 98.69 140 PHE B O 1
ATOM 2821 N N . ILE B 1 141 ? 13.773 -25.609 -4.957 1 98.5 141 ILE B N 1
ATOM 2822 C CA . ILE B 1 141 ? 14.992 -26.266 -4.5 1 98.5 141 ILE B CA 1
ATOM 2823 C C . ILE B 1 141 ? 15.328 -25.812 -3.082 1 98.5 141 ILE B C 1
ATOM 2825 O O . ILE B 1 141 ? 15.68 -26.625 -2.229 1 98.5 141 ILE B O 1
ATOM 2829 N N . LYS B 1 142 ? 15.141 -24.562 -2.77 1 98.31 142 LYS B N 1
ATOM 2830 C CA . LYS B 1 142 ? 15.562 -23.969 -1.507 1 98.31 142 LYS B CA 1
ATOM 2831 C C . LYS B 1 142 ? 14.508 -24.172 -0.42 1 98.31 142 LYS B C 1
ATOM 2833 O O . LYS B 1 142 ? 14.844 -24.328 0.755 1 98.31 142 LYS B O 1
ATOM 2838 N N . HIS B 1 143 ? 13.211 -24.219 -0.759 1 98.44 143 HIS B N 1
ATOM 2839 C CA . HIS B 1 143 ? 12.227 -24.016 0.295 1 98.44 143 HIS B CA 1
ATOM 2840 C C . HIS B 1 143 ? 11.25 -25.188 0.375 1 98.44 143 HIS B C 1
ATOM 2842 O O . HIS B 1 143 ? 10.555 -25.359 1.375 1 98.44 143 HIS B O 1
ATOM 2848 N N . ALA B 1 144 ? 11.102 -25.938 -0.678 1 98.69 144 ALA B N 1
ATOM 2849 C CA . ALA B 1 144 ? 10.195 -27.078 -0.659 1 98.69 144 ALA B CA 1
ATOM 2850 C C . ALA B 1 144 ? 10.844 -28.297 0.005 1 98.69 144 ALA B C 1
ATOM 2852 O O . ALA B 1 144 ? 11.531 -29.078 -0.656 1 98.69 144 ALA B O 1
ATOM 2853 N N . LYS B 1 145 ? 10.586 -28.594 1.271 1 98.19 145 LYS B N 1
ATOM 2854 C CA . LYS B 1 145 ? 11.25 -29.641 2.047 1 98.19 145 LYS B CA 1
ATOM 2855 C C . LYS B 1 145 ? 10.359 -30.859 2.217 1 98.19 145 LYS B C 1
ATOM 2857 O O . LYS B 1 145 ? 10.836 -31.984 2.213 1 98.19 145 LYS B O 1
ATOM 2862 N N . VAL B 1 146 ? 9.102 -30.656 2.363 1 98.19 146 VAL B N 1
ATOM 2863 C CA . VAL B 1 146 ? 8.164 -31.75 2.594 1 98.19 146 VAL B CA 1
ATOM 2864 C C . VAL B 1 146 ? 7.941 -32.531 1.294 1 98.19 146 VAL B C 1
ATOM 2866 O O . VAL B 1 146 ? 8.023 -33.75 1.272 1 98.19 146 VAL B O 1
ATOM 2869 N N . ARG B 1 147 ? 7.645 -31.766 0.225 1 97.19 147 ARG B N 1
ATOM 2870 C CA . ARG B 1 147 ? 7.496 -32.281 -1.136 1 97.19 147 ARG B CA 1
ATOM 2871 C C . ARG B 1 147 ? 8.188 -31.359 -2.141 1 97.19 147 ARG B C 1
ATOM 2873 O O . ARG B 1 147 ? 8.047 -30.141 -2.078 1 97.19 147 ARG B O 1
ATOM 2880 N N . GLN B 1 148 ? 8.859 -31.906 -3.123 1 97.56 148 GLN B N 1
ATOM 2881 C CA . GLN B 1 148 ? 9.727 -31.156 -4.02 1 97.56 148 GLN B CA 1
ATOM 2882 C C . GLN B 1 148 ? 8.914 -30.266 -4.957 1 97.56 148 GLN B C 1
ATOM 2884 O O . GLN B 1 148 ? 9.414 -29.266 -5.457 1 97.56 148 GLN B O 1
ATOM 2889 N N . ASP B 1 149 ? 7.676 -30.609 -5.188 1 97.94 149 ASP B N 1
ATOM 2890 C CA . ASP B 1 149 ? 6.918 -29.891 -6.203 1 97.94 149 ASP B CA 1
ATOM 2891 C C . ASP B 1 149 ? 5.801 -29.062 -5.57 1 97.94 149 ASP B C 1
ATOM 2893 O O . ASP B 1 149 ? 4.812 -28.734 -6.23 1 97.94 149 ASP B O 1
ATOM 2897 N N . ALA B 1 150 ? 5.918 -28.781 -4.293 1 98.88 150 ALA B N 1
ATOM 2898 C CA . ALA B 1 150 ? 4.895 -27.984 -3.623 1 98.88 150 ALA B CA 1
ATOM 2899 C C . ALA B 1 150 ? 5.445 -27.344 -2.355 1 98.88 150 ALA B C 1
ATOM 2901 O O . ALA B 1 150 ? 6.426 -27.828 -1.782 1 98.88 150 ALA B O 1
ATOM 2902 N N . LEU B 1 151 ? 4.832 -26.281 -1.937 1 98.88 151 LEU B N 1
ATOM 2903 C CA . LEU B 1 151 ? 5.168 -25.594 -0.693 1 98.88 151 LEU B CA 1
ATOM 2904 C C . LEU B 1 151 ? 4.035 -25.719 0.318 1 98.88 151 LEU B C 1
ATOM 2906 O O . LEU B 1 151 ? 2.861 -25.594 -0.041 1 98.88 151 LEU B O 1
ATOM 2910 N N . THR B 1 152 ? 4.367 -25.984 1.564 1 98.75 152 THR B N 1
ATOM 2911 C CA . THR B 1 152 ? 3.418 -25.859 2.662 1 98.75 152 THR B CA 1
ATOM 2912 C C . THR B 1 152 ? 3.305 -24.406 3.104 1 98.75 152 THR B C 1
ATOM 2914 O O . THR B 1 152 ? 4.102 -23.562 2.689 1 98.75 152 THR B O 1
ATOM 2917 N N . SER B 1 153 ? 2.32 -24.188 3.936 1 98 153 SER B N 1
ATOM 2918 C CA . SER B 1 153 ? 2.148 -22.828 4.453 1 98 153 SER B CA 1
ATOM 2919 C C . SER B 1 153 ? 3.391 -22.359 5.203 1 98 153 SER B C 1
ATOM 2921 O O . SER B 1 153 ? 3.834 -21.219 5.039 1 98 153 SER B O 1
ATOM 2923 N N . SER B 1 154 ? 3.965 -23.234 6 1 97.69 154 SER B N 1
ATOM 2924 C CA . SER B 1 154 ? 5.156 -22.891 6.77 1 97.69 154 SER B CA 1
ATOM 2925 C C . SER B 1 154 ? 6.344 -22.625 5.855 1 97.69 154 SER B C 1
ATOM 2927 O O . SER B 1 154 ? 7.172 -21.75 6.148 1 97.69 154 SER B O 1
ATOM 2929 N N . GLU B 1 155 ? 6.438 -23.344 4.785 1 98.62 155 GLU B N 1
ATOM 2930 C CA . GLU B 1 155 ? 7.531 -23.156 3.836 1 98.62 155 GLU B CA 1
ATOM 2931 C C . GLU B 1 155 ? 7.371 -21.844 3.068 1 98.62 155 GLU B C 1
ATOM 2933 O O . GLU B 1 155 ? 8.359 -21.172 2.764 1 98.62 155 GLU B O 1
ATOM 2938 N N . VAL B 1 156 ? 6.137 -21.453 2.76 1 98.5 156 VAL B N 1
ATOM 2939 C CA . VAL B 1 156 ? 5.871 -20.141 2.16 1 98.5 156 VAL B CA 1
ATOM 2940 C C . VAL B 1 156 ? 6.293 -19.031 3.121 1 98.5 156 VAL B C 1
ATOM 2942 O O . VAL B 1 156 ? 6.957 -18.078 2.721 1 98.5 156 VAL B O 1
ATOM 2945 N N . GLU B 1 157 ? 5.938 -19.188 4.367 1 96.75 157 GLU B N 1
ATOM 2946 C CA . GLU B 1 157 ? 6.301 -18.203 5.383 1 96.75 157 GLU B CA 1
ATOM 2947 C C . GLU B 1 157 ? 7.816 -18.078 5.512 1 96.75 157 GLU B C 1
ATOM 2949 O O . GLU B 1 157 ? 8.352 -16.953 5.551 1 96.75 157 GLU B O 1
ATOM 2954 N N . GLU B 1 158 ? 8.445 -19.188 5.586 1 96.75 158 GLU B N 1
ATOM 2955 C CA . GLU B 1 158 ? 9.898 -19.188 5.672 1 96.75 158 GLU B CA 1
ATOM 2956 C C . GLU B 1 158 ? 10.523 -18.516 4.457 1 96.75 158 GLU B C 1
ATOM 2958 O O . GLU B 1 158 ? 11.5 -17.766 4.586 1 96.75 158 GLU B O 1
ATOM 2963 N N . MET B 1 159 ? 10.039 -18.75 3.318 1 97.75 159 MET B N 1
ATOM 2964 C CA . MET B 1 159 ? 10.547 -18.156 2.086 1 97.75 159 MET B CA 1
ATOM 2965 C C . MET B 1 159 ? 10.383 -16.641 2.107 1 97.75 159 MET B C 1
ATOM 2967 O O . MET B 1 159 ? 11.297 -15.906 1.725 1 97.75 159 MET B O 1
ATOM 2971 N N . ILE B 1 160 ? 9.156 -16.172 2.531 1 97.12 160 ILE B N 1
ATOM 2972 C CA . ILE B 1 160 ? 8.891 -14.734 2.627 1 97.12 160 ILE B CA 1
ATOM 2973 C C . ILE B 1 160 ? 9.93 -14.078 3.529 1 97.12 160 ILE B C 1
ATOM 2975 O O . ILE B 1 160 ? 10.547 -13.078 3.148 1 97.12 160 ILE B O 1
ATOM 2979 N N . LEU B 1 161 ? 10.18 -14.648 4.648 1 95.5 161 LEU B N 1
ATOM 2980 C CA . LEU B 1 161 ? 11.102 -14.078 5.629 1 95.5 161 LEU B CA 1
ATOM 2981 C C . LEU B 1 161 ? 12.539 -14.148 5.129 1 95.5 161 LEU B C 1
ATOM 2983 O O . LEU B 1 161 ? 13.305 -13.195 5.285 1 95.5 161 LEU B O 1
ATOM 2987 N N . ALA B 1 162 ? 12.883 -15.234 4.473 1 94.81 162 ALA B N 1
ATOM 2988 C CA . ALA B 1 162 ? 14.242 -15.438 3.971 1 94.81 162 ALA B CA 1
ATOM 2989 C C . ALA B 1 162 ? 14.547 -14.477 2.824 1 94.81 162 ALA B C 1
ATOM 2991 O O . ALA B 1 162 ? 15.719 -14.188 2.545 1 94.81 162 ALA B O 1
ATOM 2992 N N . SER B 1 163 ? 13.555 -13.977 2.15 1 95.81 163 SER B N 1
ATOM 2993 C CA . SER B 1 163 ? 13.734 -13.148 0.961 1 95.81 163 SER B CA 1
ATOM 2994 C C . SER B 1 163 ? 13.836 -11.672 1.322 1 95.81 163 SER B C 1
ATOM 2996 O O . SER B 1 163 ? 14.062 -10.828 0.453 1 95.81 163 SER B O 1
ATOM 2998 N N . ARG B 1 164 ? 13.711 -11.289 2.508 1 94.88 164 ARG B N 1
ATOM 2999 C CA . ARG B 1 164 ? 13.711 -9.891 2.934 1 94.88 164 ARG B CA 1
ATOM 3000 C C . ARG B 1 164 ? 15.062 -9.242 2.66 1 94.88 164 ARG B C 1
ATOM 3002 O O . ARG B 1 164 ? 16.109 -9.766 3.057 1 94.88 164 ARG B O 1
ATOM 3009 N N . ASP B 1 165 ? 14.969 -8.141 1.998 1 94.19 165 ASP B N 1
ATOM 3010 C CA . ASP B 1 165 ? 16.156 -7.312 1.816 1 94.19 165 ASP B CA 1
ATOM 3011 C C . ASP B 1 165 ? 16.422 -6.453 3.051 1 94.19 165 ASP B C 1
ATOM 3013 O O . ASP B 1 165 ? 15.648 -5.535 3.35 1 94.19 165 ASP B O 1
ATOM 3017 N N . PRO B 1 166 ? 17.484 -6.707 3.779 1 89.12 166 PRO B N 1
ATOM 3018 C CA . PRO B 1 166 ? 17.719 -5.949 5.012 1 89.12 166 PRO B CA 1
ATOM 3019 C C . PRO B 1 166 ? 18.016 -4.477 4.75 1 89.12 166 PRO B C 1
ATOM 3021 O O . PRO B 1 166 ? 17.906 -3.648 5.656 1 89.12 166 PRO B O 1
ATOM 3024 N N . LEU B 1 167 ? 18.391 -4.105 3.49 1 89.25 167 LEU B N 1
ATOM 3025 C CA . LEU B 1 167 ? 18.75 -2.73 3.168 1 89.25 167 LEU B CA 1
ATOM 3026 C C . LEU B 1 167 ? 17.547 -1.958 2.639 1 89.25 167 LEU B C 1
ATOM 3028 O O . LEU B 1 167 ? 17.641 -0.755 2.385 1 89.25 167 LEU B O 1
ATOM 3032 N N . ASP B 1 168 ? 16.406 -2.65 2.471 1 91.06 168 ASP B N 1
ATOM 3033 C CA . ASP B 1 168 ? 15.195 -2.004 1.959 1 91.06 168 ASP B CA 1
ATOM 3034 C C . ASP B 1 168 ? 13.945 -2.535 2.662 1 91.06 168 ASP B C 1
ATOM 3036 O O . ASP B 1 168 ? 13.102 -3.174 2.035 1 91.06 168 ASP B O 1
ATOM 3040 N N . PRO B 1 169 ? 13.75 -2.189 3.881 1 90.69 169 PRO B N 1
ATOM 3041 C CA . PRO B 1 169 ? 12.586 -2.67 4.625 1 90.69 169 PRO B CA 1
ATOM 3042 C C . PRO B 1 169 ? 11.266 -2.297 3.959 1 90.69 169 PRO B C 1
ATOM 3044 O O . PRO B 1 169 ? 10.266 -3.002 4.121 1 90.69 169 PRO B O 1
ATOM 3047 N N . ARG B 1 170 ? 11.234 -1.279 3.17 1 91.88 170 ARG B N 1
ATOM 3048 C CA . ARG B 1 170 ? 10.016 -0.857 2.484 1 91.88 170 ARG B CA 1
ATOM 3049 C C . ARG B 1 170 ? 9.508 -1.948 1.546 1 91.88 170 ARG B C 1
ATOM 3051 O O . ARG B 1 170 ? 8.344 -1.939 1.149 1 91.88 170 ARG B O 1
ATOM 3058 N N . SER B 1 171 ? 10.391 -2.867 1.196 1 94.69 171 SER B N 1
ATOM 3059 C CA . SER B 1 171 ? 10.039 -3.896 0.224 1 94.69 171 SER B CA 1
ATOM 3060 C C . SER B 1 171 ? 9.461 -5.129 0.911 1 94.69 171 SER B C 1
ATOM 3062 O O . SER B 1 171 ? 9.094 -6.102 0.247 1 94.69 171 SER B O 1
ATOM 3064 N N . TRP B 1 172 ? 9.297 -5.121 2.221 1 96.19 172 TRP B N 1
ATOM 3065 C CA . TRP B 1 172 ? 8.93 -6.32 2.967 1 96.19 172 TRP B CA 1
ATOM 3066 C C . TRP B 1 172 ? 7.426 -6.57 2.895 1 96.19 172 TRP B C 1
ATOM 3068 O O . TRP B 1 172 ? 6.965 -7.688 3.146 1 96.19 172 TRP B O 1
ATOM 3078 N N . SER B 1 173 ? 6.676 -5.59 2.512 1 96.5 173 SER B N 1
ATOM 3079 C CA . SER B 1 173 ? 5.227 -5.695 2.607 1 96.5 173 SER B CA 1
ATOM 3080 C C . SER B 1 173 ? 4.645 -6.438 1.411 1 96.5 173 SER B C 1
ATOM 3082 O O . SER B 1 173 ? 3.76 -7.281 1.568 1 96.5 173 SER B O 1
ATOM 3084 N N . ALA B 1 174 ? 5.125 -6.125 0.255 1 96.44 174 ALA B N 1
ATOM 3085 C CA . ALA B 1 174 ? 4.52 -6.637 -0.97 1 96.44 174 ALA B CA 1
ATOM 3086 C C . ALA B 1 174 ? 4.566 -8.164 -1.008 1 96.44 174 ALA B C 1
ATOM 3088 O O . ALA B 1 174 ? 3.545 -8.82 -1.215 1 96.44 174 ALA B O 1
ATOM 3089 N N . PRO B 1 175 ? 5.742 -8.789 -0.719 1 97.25 175 PRO B N 1
ATOM 3090 C CA . PRO B 1 175 ? 5.77 -10.258 -0.777 1 97.25 175 PRO B CA 1
ATOM 3091 C C . PRO B 1 175 ? 4.844 -10.906 0.246 1 97.25 175 PRO B C 1
ATOM 3093 O O . PRO B 1 175 ? 4.254 -11.953 -0.028 1 97.25 175 PRO B O 1
ATOM 3096 N N . GLU B 1 176 ? 4.797 -10.32 1.408 1 97.12 176 GLU B N 1
ATOM 3097 C CA . GLU B 1 176 ? 3.914 -10.898 2.414 1 97.12 176 GLU B CA 1
ATOM 3098 C C . GLU B 1 176 ? 2.469 -10.938 1.925 1 97.12 176 GLU B C 1
ATOM 3100 O O . GLU B 1 176 ? 1.792 -11.961 2.045 1 97.12 176 GLU B O 1
ATOM 3105 N N . THR B 1 177 ? 2.049 -9.844 1.355 1 96.69 177 THR B N 1
ATOM 3106 C CA . THR B 1 177 ? 0.684 -9.766 0.844 1 96.69 177 THR B CA 1
ATOM 3107 C C . THR B 1 177 ? 0.507 -10.672 -0.37 1 96.69 177 THR B C 1
ATOM 3109 O O . THR B 1 177 ? -0.459 -11.438 -0.446 1 96.69 177 THR B O 1
ATOM 3112 N N . GLU B 1 178 ? 1.404 -10.633 -1.283 1 97.06 178 GLU B N 1
ATOM 3113 C CA . GLU B 1 178 ? 1.317 -11.375 -2.539 1 97.06 178 GLU B CA 1
ATOM 3114 C C . GLU B 1 178 ? 1.304 -12.875 -2.295 1 97.06 178 GLU B C 1
ATOM 3116 O O . GLU B 1 178 ? 0.443 -13.586 -2.816 1 97.06 178 GLU B O 1
ATOM 3121 N N . TRP B 1 179 ? 2.221 -13.398 -1.507 1 97.94 179 TRP B N 1
ATOM 3122 C CA . TRP B 1 179 ? 2.309 -14.836 -1.268 1 97.94 179 TRP B CA 1
ATOM 3123 C C . TRP B 1 179 ? 1.175 -15.305 -0.362 1 97.94 179 TRP B C 1
ATOM 3125 O O . TRP B 1 179 ? 0.689 -16.438 -0.498 1 97.94 179 TRP B O 1
ATOM 3135 N N . GLY B 1 180 ? 0.794 -14.398 0.559 1 96.56 180 GLY B N 1
ATOM 3136 C CA . GLY B 1 180 ? -0.394 -14.727 1.331 1 96.56 180 GLY B CA 1
ATOM 3137 C C . GLY B 1 180 ? -1.624 -14.945 0.47 1 96.56 180 GLY B C 1
ATOM 3138 O O . GLY B 1 180 ? -2.33 -15.938 0.63 1 96.56 180 GLY B O 1
ATOM 3139 N N . LEU B 1 181 ? -1.87 -14.086 -0.469 1 96.75 181 LEU B N 1
ATOM 3140 C CA . LEU B 1 181 ? -3.014 -14.203 -1.368 1 96.75 181 LEU B CA 1
ATOM 3141 C C . LEU B 1 181 ? -2.85 -15.391 -2.307 1 96.75 181 LEU B C 1
ATOM 3143 O O . LEU B 1 181 ? -3.816 -16.094 -2.59 1 96.75 181 LEU B O 1
ATOM 3147 N N . THR B 1 182 ? -1.619 -15.617 -2.783 1 97.44 182 THR B N 1
ATOM 3148 C CA . THR B 1 182 ? -1.328 -16.75 -3.654 1 97.44 182 THR B CA 1
ATOM 3149 C C . THR B 1 182 ? -1.661 -18.062 -2.955 1 97.44 182 THR B C 1
ATOM 3151 O O . THR B 1 182 ? -2.344 -18.922 -3.523 1 97.44 182 THR B O 1
ATOM 3154 N N . TYR B 1 183 ? -1.176 -18.172 -1.753 1 98.31 183 TYR B N 1
ATOM 3155 C CA . TYR B 1 183 ? -1.402 -19.391 -1.001 1 98.31 183 TYR B CA 1
ATOM 3156 C C . TYR B 1 183 ? -2.891 -19.625 -0.767 1 98.31 183 TYR B C 1
ATOM 3158 O O . TYR B 1 183 ? -3.389 -20.734 -0.943 1 98.31 183 TYR B O 1
ATOM 3166 N N . LYS B 1 184 ? -3.602 -18.625 -0.363 1 96.81 184 LYS B N 1
ATOM 3167 C CA . LYS B 1 184 ? -5.035 -18.734 -0.111 1 96.81 184 LYS B CA 1
ATOM 3168 C C . LYS B 1 184 ? -5.793 -19.109 -1.381 1 96.81 184 LYS B C 1
ATOM 3170 O O . LYS B 1 184 ? -6.715 -19.922 -1.34 1 96.81 184 LYS B O 1
ATOM 3175 N N . LEU B 1 185 ? -5.387 -18.594 -2.445 1 97.62 185 LEU B N 1
ATOM 3176 C CA . LEU B 1 185 ? -6.082 -18.766 -3.717 1 97.62 185 LEU B CA 1
ATOM 3177 C C . LEU B 1 185 ? -5.816 -20.141 -4.305 1 97.62 185 LEU B C 1
ATOM 3179 O O . LEU B 1 185 ? -6.715 -20.766 -4.871 1 97.62 185 LEU B O 1
ATOM 3183 N N . ALA B 1 186 ? -4.602 -20.703 -4.117 1 98.12 186 ALA B N 1
ATOM 3184 C CA . ALA B 1 186 ? -4.195 -21.75 -5.039 1 98.12 186 ALA B CA 1
ATOM 3185 C C . ALA B 1 186 ? -3.748 -23 -4.285 1 98.12 186 ALA B C 1
ATOM 3187 O O . ALA B 1 186 ? -3.416 -24.016 -4.895 1 98.12 186 ALA B O 1
ATOM 3188 N N . SER B 1 187 ? -3.666 -22.922 -2.986 1 98.38 187 SER B N 1
ATOM 3189 C CA . SER B 1 187 ? -3.324 -24.125 -2.252 1 98.38 187 SER B CA 1
ATOM 3190 C C . SER B 1 187 ? -4.445 -25.156 -2.334 1 98.38 187 SER B C 1
ATOM 3192 O O . SER B 1 187 ? -5.617 -24.797 -2.439 1 98.38 187 SER B O 1
ATOM 3194 N N . ASP B 1 188 ? -4.094 -26.359 -2.32 1 97.88 188 ASP B N 1
ATOM 3195 C CA . ASP B 1 188 ? -5.109 -27.406 -2.365 1 97.88 188 ASP B CA 1
ATOM 3196 C C . ASP B 1 188 ? -5.633 -27.719 -0.965 1 97.88 188 ASP B C 1
ATOM 3198 O O . ASP B 1 188 ? -5.23 -27.094 0.012 1 97.88 188 ASP B O 1
ATOM 3202 N N . LYS B 1 189 ? -6.578 -28.641 -0.835 1 97.19 189 LYS B N 1
ATOM 3203 C CA . LYS B 1 189 ? -7.277 -28.953 0.409 1 97.19 189 LYS B CA 1
ATOM 3204 C C . LYS B 1 189 ? -6.32 -29.531 1.451 1 97.19 189 LYS B C 1
ATOM 3206 O O . LYS B 1 189 ? -6.605 -29.5 2.648 1 97.19 189 LYS B O 1
ATOM 3211 N N . ARG B 1 190 ? -5.211 -30.094 1.021 1 98.12 190 ARG B N 1
ATOM 3212 C CA . ARG B 1 190 ? -4.234 -30.672 1.934 1 98.12 190 ARG B CA 1
ATOM 3213 C C . ARG B 1 190 ? -3.197 -29.641 2.365 1 98.12 190 ARG B C 1
ATOM 3215 O O . ARG B 1 190 ? -2.26 -29.969 3.098 1 98.12 190 ARG B O 1
ATOM 3222 N N . GLY B 1 191 ? -3.27 -28.375 1.858 1 98.12 191 GLY B N 1
ATOM 3223 C CA . GLY B 1 191 ? -2.395 -27.297 2.289 1 98.12 191 GLY B CA 1
ATOM 3224 C C . GLY B 1 191 ? -1.154 -27.156 1.427 1 98.12 191 GLY B C 1
ATOM 3225 O O . GLY B 1 191 ? -0.187 -26.5 1.824 1 98.12 191 GLY B O 1
ATOM 3226 N N . PHE B 1 192 ? -1.111 -27.781 0.26 1 98.81 192 PHE B N 1
ATOM 3227 C CA . PHE B 1 192 ? 0.042 -27.719 -0.629 1 98.81 192 PHE B CA 1
ATOM 3228 C C . PHE B 1 192 ? -0.193 -26.703 -1.739 1 98.81 192 PHE B C 1
ATOM 3230 O O . PHE B 1 192 ? -1.228 -26.734 -2.408 1 98.81 192 PHE B O 1
ATOM 3237 N N . LEU B 1 193 ? 0.722 -25.797 -1.859 1 98.88 193 LEU B N 1
ATOM 3238 C CA . LEU B 1 193 ? 0.795 -24.891 -3.004 1 98.88 193 LEU B CA 1
ATOM 3239 C C . LEU B 1 193 ? 1.713 -25.453 -4.082 1 98.88 193 LEU B C 1
ATOM 3241 O O . LEU B 1 193 ? 2.938 -25.359 -3.973 1 98.88 193 LEU B O 1
ATOM 3245 N N . HIS B 1 194 ? 1.121 -26 -5.09 1 98.88 194 HIS B N 1
ATOM 3246 C CA . HIS B 1 194 ? 1.856 -26.766 -6.094 1 98.88 194 HIS B CA 1
ATOM 3247 C C . HIS B 1 194 ? 2.65 -25.844 -7.012 1 98.88 194 HIS B C 1
ATOM 3249 O O . HIS B 1 194 ? 2.197 -24.75 -7.34 1 98.88 194 HIS B O 1
ATOM 3255 N N . LYS B 1 195 ? 3.727 -26.359 -7.469 1 98.75 195 LYS B N 1
ATOM 3256 C CA . LYS B 1 195 ? 4.664 -25.656 -8.328 1 98.75 195 LYS B CA 1
ATOM 3257 C C . LYS B 1 195 ? 3.979 -25.156 -9.594 1 98.75 195 LYS B C 1
ATOM 3259 O O . LYS B 1 195 ? 4.195 -24.016 -10.016 1 98.75 195 LYS B O 1
ATOM 3264 N N . ASP B 1 196 ? 3.191 -25.953 -10.164 1 98.19 196 ASP B N 1
ATOM 3265 C CA . ASP B 1 196 ? 2.494 -25.562 -11.383 1 98.19 196 ASP B CA 1
ATOM 3266 C C . ASP B 1 196 ? 1.548 -24.391 -11.125 1 98.19 196 ASP B C 1
ATOM 3268 O O . ASP B 1 196 ? 1.39 -23.516 -11.969 1 98.19 196 ASP B O 1
ATOM 3272 N N . SER B 1 197 ? 0.868 -24.359 -10.023 1 98.5 197 SER B N 1
ATOM 3273 C CA . SER B 1 197 ? -0.003 -23.25 -9.656 1 98.5 197 SER B CA 1
ATOM 3274 C C . SER B 1 197 ? 0.792 -21.969 -9.484 1 98.5 197 SER B C 1
ATOM 3276 O O . SER B 1 197 ? 0.362 -20.906 -9.922 1 98.5 197 SER B O 1
ATOM 3278 N N . VAL B 1 198 ? 1.926 -22.047 -8.812 1 98.75 198 VAL B N 1
ATOM 3279 C CA . VAL B 1 198 ? 2.781 -20.875 -8.617 1 98.75 198 VAL B CA 1
ATOM 3280 C C . VAL B 1 198 ? 3.225 -20.328 -9.977 1 98.75 198 VAL B C 1
ATOM 3282 O O . VAL B 1 198 ? 3.205 -19.109 -10.195 1 98.75 198 VAL B O 1
ATOM 3285 N N . ARG B 1 199 ? 3.633 -21.234 -10.867 1 98.44 199 ARG B N 1
ATOM 3286 C CA . ARG B 1 199 ? 4.02 -20.812 -12.211 1 98.44 199 ARG B CA 1
ATOM 3287 C C . ARG B 1 199 ? 2.879 -20.078 -12.906 1 98.44 199 ARG B C 1
ATOM 3289 O O . ARG B 1 199 ? 3.092 -19.047 -13.547 1 98.44 199 ARG B O 1
ATOM 3296 N N . GLY B 1 200 ? 1.664 -20.578 -12.766 1 98.44 200 GLY B N 1
ATOM 3297 C CA . GLY B 1 200 ? 0.487 -19.969 -13.359 1 98.44 200 GLY B CA 1
ATOM 3298 C C . GLY B 1 200 ? 0.166 -18.609 -12.766 1 98.44 200 GLY B C 1
ATOM 3299 O O . GLY B 1 200 ? -0.455 -17.766 -13.422 1 98.44 200 GLY B O 1
ATOM 3300 N N . ILE B 1 201 ? 0.548 -18.375 -11.508 1 98.31 201 ILE B N 1
ATOM 3301 C CA . ILE B 1 201 ? 0.372 -17.062 -10.891 1 98.31 201 ILE B CA 1
ATOM 3302 C C . ILE B 1 201 ? 1.338 -16.062 -11.523 1 98.31 201 ILE B C 1
ATOM 3304 O O . ILE B 1 201 ? 0.958 -14.93 -11.82 1 98.31 201 ILE B O 1
ATOM 3308 N N . TYR B 1 202 ? 2.561 -16.469 -11.781 1 97.94 202 TYR B N 1
ATOM 3309 C CA . TYR B 1 202 ? 3.576 -15.57 -12.328 1 97.94 202 TYR B CA 1
ATOM 3310 C C . TYR B 1 202 ? 3.16 -15.039 -13.695 1 97.94 202 TYR B C 1
ATOM 3312 O O . TYR B 1 202 ? 3.441 -13.891 -14.031 1 97.94 202 TYR B O 1
ATOM 3320 N N . ASP B 1 203 ? 2.416 -15.82 -14.469 1 94.94 203 ASP B N 1
ATOM 3321 C CA . ASP B 1 203 ? 2.064 -15.32 -15.789 1 94.94 203 ASP B CA 1
ATOM 3322 C C . ASP B 1 203 ? 0.555 -15.133 -15.93 1 94.94 203 ASP B C 1
ATOM 3324 O O . ASP B 1 203 ? 0.051 -14.867 -17.016 1 94.94 203 ASP B O 1
ATOM 3328 N N . GLY B 1 204 ? -0.146 -15.375 -14.898 1 97.19 204 GLY B N 1
ATOM 3329 C CA . GLY B 1 204 ? -1.564 -15.062 -14.852 1 97.19 204 GLY B CA 1
ATOM 3330 C C . GLY B 1 204 ? -2.439 -16.156 -15.422 1 97.19 204 GLY B C 1
ATOM 3331 O O . GLY B 1 204 ? -3.668 -16.078 -15.367 1 97.19 204 GLY B O 1
ATOM 3332 N N . SER B 1 205 ? -1.888 -17.25 -15.953 1 97.81 205 SER B N 1
ATOM 3333 C CA . SER B 1 205 ? -2.68 -18.297 -16.578 1 97.81 205 SER B CA 1
ATOM 3334 C C . SER B 1 205 ? -3.562 -19.016 -15.562 1 97.81 205 SER B C 1
ATOM 3336 O O . SER B 1 205 ? -4.656 -19.469 -15.891 1 97.81 205 SER B O 1
ATOM 3338 N N . LEU B 1 206 ? -3.1 -19.078 -14.312 1 98.38 206 LEU B N 1
ATOM 3339 C CA . LEU B 1 206 ? -3.902 -19.719 -13.281 1 98.38 206 LEU B CA 1
ATOM 3340 C C . LEU B 1 206 ? -5.191 -18.953 -13.039 1 98.38 206 LEU B C 1
ATOM 3342 O O . LEU B 1 206 ? -6.23 -19.547 -12.734 1 98.38 206 LEU B O 1
ATOM 3346 N N . PHE B 1 207 ? -5.148 -17.625 -13.117 1 98.5 207 PHE B N 1
ATOM 3347 C CA . PHE B 1 207 ? -6.348 -16.828 -12.891 1 98.5 207 PHE B CA 1
ATOM 3348 C C . PHE B 1 207 ? -7.438 -17.188 -13.891 1 98.5 207 PHE B C 1
ATOM 3350 O O . PHE B 1 207 ? -8.594 -17.375 -13.516 1 98.5 207 PHE B O 1
ATOM 3357 N N . VAL B 1 208 ? -7.035 -17.266 -15.125 1 97.62 208 VAL B N 1
ATOM 3358 C CA . VAL B 1 208 ? -7.969 -17.625 -16.188 1 97.62 208 VAL B CA 1
ATOM 3359 C C . VAL B 1 208 ? -8.57 -19 -15.914 1 97.62 208 VAL B C 1
ATOM 3361 O O . VAL B 1 208 ? -9.789 -19.172 -15.992 1 97.62 208 VAL B O 1
ATOM 3364 N N . LYS B 1 209 ? -7.73 -19.906 -15.641 1 97.75 209 LYS B N 1
ATOM 3365 C CA . LYS B 1 209 ? -8.172 -21.281 -15.359 1 97.75 209 LYS B CA 1
ATOM 3366 C C . LYS B 1 209 ? -9.172 -21.312 -14.211 1 97.75 209 LYS B C 1
ATOM 3368 O O . LYS B 1 209 ? -10.211 -21.969 -14.312 1 97.75 209 LYS B O 1
ATOM 3373 N N . LEU B 1 210 ? -8.875 -20.672 -13.125 1 97.38 210 LEU B N 1
ATOM 3374 C CA . LEU B 1 210 ? -9.734 -20.656 -11.945 1 97.38 210 LEU B CA 1
ATOM 3375 C C . LEU B 1 210 ? -11.086 -20.016 -12.258 1 97.38 210 LEU B C 1
ATOM 3377 O O . LEU B 1 210 ? -12.125 -20.5 -11.797 1 97.38 210 LEU B O 1
ATOM 3381 N N . GLU B 1 211 ? -11.039 -18.938 -12.945 1 97.5 211 GLU B N 1
ATOM 3382 C CA . GLU B 1 211 ? -12.297 -18.297 -13.328 1 97.5 211 GLU B CA 1
ATOM 3383 C C . GLU B 1 211 ? -13.164 -19.25 -14.148 1 97.5 211 GLU B C 1
ATOM 3385 O O . GLU B 1 211 ? -14.367 -19.344 -13.922 1 97.5 211 GLU B O 1
ATOM 3390 N N . GLU B 1 212 ? -12.57 -19.906 -15.117 1 96.56 212 GLU B N 1
ATOM 3391 C CA . GLU B 1 212 ? -13.289 -20.859 -15.961 1 96.56 212 GLU B CA 1
ATOM 3392 C C . GLU B 1 212 ? -13.898 -21.984 -15.141 1 96.56 212 GLU B C 1
ATOM 3394 O O . GLU B 1 212 ? -15.031 -22.391 -15.383 1 96.56 212 GLU B O 1
ATOM 3399 N N . GLU B 1 213 ? -13.156 -22.453 -14.25 1 95.25 213 GLU B N 1
ATOM 3400 C CA . GLU B 1 213 ? -13.648 -23.516 -13.391 1 95.25 213 GLU B CA 1
ATOM 3401 C C . GLU B 1 213 ? -14.844 -23.062 -12.562 1 95.25 213 GLU B C 1
ATOM 3403 O O . GLU B 1 213 ? -15.805 -23.812 -12.367 1 95.25 213 GLU B O 1
ATOM 3408 N N . ARG B 1 214 ? -14.773 -21.906 -12.07 1 93.94 214 ARG B N 1
ATOM 3409 C CA . ARG B 1 214 ? -15.852 -21.359 -11.25 1 93.94 214 ARG B CA 1
ATOM 3410 C C . ARG B 1 214 ? -17.109 -21.125 -12.078 1 93.94 214 ARG B C 1
ATOM 3412 O O . ARG B 1 214 ? -18.219 -21.328 -11.602 1 93.94 214 ARG B O 1
ATOM 3419 N N . MET B 1 215 ? -16.922 -20.672 -13.25 1 91.69 215 MET B N 1
ATOM 3420 C CA . MET B 1 215 ? -18.062 -20.438 -14.141 1 91.69 215 MET B CA 1
ATOM 3421 C C . MET B 1 215 ? -18.734 -21.75 -14.508 1 91.69 215 MET B C 1
ATOM 3423 O O . MET B 1 215 ? -19.969 -21.812 -14.609 1 91.69 215 MET B O 1
ATOM 3427 N N . SER B 1 216 ? -17.922 -22.719 -14.727 1 89.81 216 SER B N 1
ATOM 3428 C CA . SER B 1 216 ? -18.469 -24.031 -15.055 1 89.81 216 SER B CA 1
ATOM 3429 C C . SER B 1 216 ? -19.234 -24.625 -13.883 1 89.81 216 SER B C 1
ATOM 3431 O O . SER B 1 216 ? -20.281 -25.266 -14.07 1 89.81 216 SER B O 1
ATOM 3433 N N . TYR B 1 217 ? -18.75 -24.438 -12.766 1 85.69 217 TYR B N 1
ATOM 3434 C CA . TYR B 1 217 ? -19.422 -24.922 -11.57 1 85.69 217 TYR B CA 1
ATOM 3435 C C . TYR B 1 217 ? -20.75 -24.219 -11.367 1 85.69 217 TYR B C 1
ATOM 3437 O O . TYR B 1 217 ? -21.75 -24.844 -11 1 85.69 217 TYR B O 1
ATOM 3445 N N . GLN B 1 218 ? -20.812 -22.969 -11.57 1 80.69 218 GLN B N 1
ATOM 3446 C CA . GLN B 1 218 ? -22.031 -22.188 -11.406 1 80.69 218 GLN B CA 1
ATOM 3447 C C . GLN B 1 218 ? -23.062 -22.562 -12.453 1 80.69 218 GLN B C 1
ATOM 3449 O O . GLN B 1 218 ? -24.266 -22.531 -12.18 1 80.69 218 GLN B O 1
ATOM 3454 N N . SER B 1 219 ? -22.531 -22.953 -13.547 1 78.56 219 SER B N 1
ATOM 3455 C CA . SER B 1 219 ? -23.453 -23.344 -14.609 1 78.56 219 SER B CA 1
ATOM 3456 C C . SER B 1 219 ? -24.047 -24.734 -14.352 1 78.56 219 SER B C 1
ATOM 3458 O O . SER B 1 219 ? -25.125 -25.047 -14.836 1 78.56 219 SER B O 1
ATOM 3460 N N . GLU B 1 220 ? -23.328 -25.516 -13.625 1 78.62 220 GLU B N 1
ATOM 3461 C CA . GLU B 1 220 ? -23.797 -26.859 -13.305 1 78.62 220 GLU B CA 1
ATOM 3462 C C . GLU B 1 220 ? -24.719 -26.844 -12.094 1 78.62 220 GLU B C 1
ATOM 3464 O O . GLU B 1 220 ? -25.516 -27.781 -11.906 1 78.62 220 GLU B O 1
ATOM 3469 N N . MET B 1 221 ? -24.688 -25.859 -11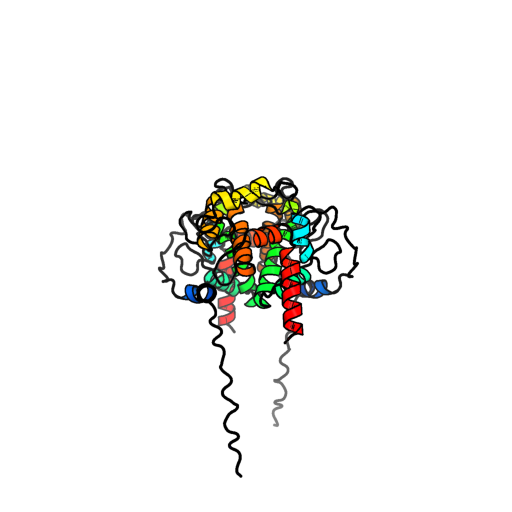.25 1 69.44 221 MET B N 1
ATOM 3470 C CA . MET B 1 221 ? -25.609 -25.75 -10.125 1 69.44 221 MET B CA 1
ATOM 3471 C C . MET B 1 221 ? -26.922 -25.094 -10.547 1 69.44 221 MET B C 1
ATOM 3473 O O . MET B 1 221 ? -27.984 -25.438 -10.039 1 69.44 221 MET B O 1
#